Protein AF-A0AAU7U4K8-F1 (afdb_monomer_lite)

Sequence (437 aa):
MILCLIWPAKLTSLPLLHALANLERQFGTDLRAFRTLLYPVTHAFTGPLHSLLIDKTQLSELFRSLWTVKHGTSIVESRTSSHAFVTALSAVNNIRIHHSELTNPSLSELVPTFIFDPLGNKWRTPVTIPLERSLAKLPRLVNRSDLRIKVSSEWTVPHLAPAALMALHFTAQKKVWRAALQSSALTNEGKPDVILFDATERQQKNYSAIRRIPEYLILVRESGLLECGTFIMTDDPRTFFSLRAQLVESGPLLTKVLAAEAAHVLLSPHPKETDWAPVPRSNAHIKVSIVDQEASRLALTFQHLMASAGNEESPEYRVLLQAFLYVLRLSNMPAGYTDLTMASADSTGQGYCHTLNAWPPIKLALLDALASGMLSLLRASIEQAVKRADKLIEDWNDATPMAARLLAEKKISDRRMSAVSCCITLSALHFSRKSFT

Secondary structure (DSSP, 8-state):
-EEEEEES---S-HHHHHHHHHHHHHHTTBSS---EEEEEE-TTTTHHHHH-B--HHHHHHHHHHTEEEETTEEEE--SB--HHHHHHHHHHHHHHHH-TTSPPPBHHHHS-EEEEETTTTEEE-S-SSTTHHHHTT-S-HHHHHHHHHHHHHHHTSTTT-TT-EEEEETT--HHHHHHHHTSGGGSGGG--SEEEEE-SGGGGGGHHHHTTHHHHHHHHHHTT-TTSEEEEE-S-HHHHHHHHHHHHHT---EEEEEE---TT-SS-SSPBPTT------S----------HHHHHHHHHHHHHHHHH--TTSHHHHHHHHHHHHHHHHHT-SS-HHHHHHHHHT--S-SHHHHHH-HHHHHHHHHHHHHTTTTGGGHHHHHHHHHHHHHHHHHTSS--HHHHHHHHHHHHHHHHT-SS-----------------

Structure (mmCIF, N/CA/C/O backbone):
data_AF-A0AAU7U4K8-F1
#
_entry.id   AF-A0AAU7U4K8-F1
#
loop_
_atom_site.group_PDB
_atom_site.id
_atom_site.type_symbol
_atom_site.label_atom_id
_atom_site.label_alt_id
_atom_site.label_comp_id
_atom_site.label_asym_id
_atom_site.label_entity_id
_atom_site.label_seq_id
_atom_site.pdbx_PDB_ins_code
_atom_site.Cartn_x
_atom_site.Cartn_y
_atom_site.Cartn_z
_atom_site.occupancy
_atom_site.B_iso_or_equiv
_atom_site.auth_seq_id
_atom_site.auth_comp_id
_atom_site.auth_asym_id
_atom_site.auth_atom_id
_atom_site.pdbx_PDB_model_num
ATOM 1 N N . MET A 1 1 ? -16.424 -3.597 -15.571 1.00 74.00 1 MET A N 1
ATOM 2 C CA . MET A 1 1 ? -15.462 -3.387 -14.470 1.00 74.00 1 MET A CA 1
ATOM 3 C C . MET A 1 1 ? -15.667 -4.458 -13.418 1.00 74.00 1 MET A C 1
ATOM 5 O O . MET A 1 1 ? -16.778 -4.581 -12.910 1.00 74.00 1 MET A O 1
ATOM 9 N N . ILE A 1 2 ? -14.628 -5.248 -13.145 1.00 79.19 2 ILE A N 1
ATOM 10 C CA . ILE A 1 2 ? -14.616 -6.220 -12.045 1.00 79.19 2 ILE A CA 1
ATOM 11 C C . ILE A 1 2 ? -14.077 -5.492 -10.814 1.00 79.19 2 ILE A C 1
ATOM 13 O O . ILE A 1 2 ? -12.972 -4.951 -10.856 1.00 79.19 2 ILE A O 1
ATOM 17 N N . LEU A 1 3 ? -14.872 -5.462 -9.746 1.00 86.94 3 LEU A N 1
ATOM 18 C CA . LEU A 1 3 ? -14.510 -4.847 -8.475 1.00 86.94 3 LEU A CA 1
ATOM 19 C C . LEU A 1 3 ? -14.302 -5.941 -7.431 1.00 86.94 3 LEU A C 1
ATOM 21 O O . LEU A 1 3 ? -15.198 -6.743 -7.192 1.00 86.94 3 LEU A O 1
ATOM 25 N N . CYS A 1 4 ? -13.146 -5.959 -6.785 1.00 88.19 4 CYS A N 1
ATOM 26 C CA . CYS A 1 4 ? -12.821 -6.909 -5.734 1.00 88.19 4 CYS A CA 1
ATOM 27 C C . CYS A 1 4 ? -12.771 -6.198 -4.377 1.00 88.19 4 CYS A C 1
ATOM 29 O O . CYS A 1 4 ? -11.915 -5.345 -4.145 1.00 88.19 4 CYS A O 1
ATOM 31 N N . LEU A 1 5 ? -13.670 -6.561 -3.466 1.00 87.19 5 LEU A N 1
ATOM 32 C CA . LEU A 1 5 ? -13.603 -6.162 -2.062 1.00 87.19 5 LEU A CA 1
ATOM 33 C C . LEU A 1 5 ? -12.727 -7.166 -1.313 1.00 87.19 5 LEU A C 1
ATOM 35 O O . LEU A 1 5 ? -13.080 -8.337 -1.207 1.00 87.19 5 LEU A O 1
ATOM 39 N N . ILE A 1 6 ? -11.588 -6.715 -0.803 1.00 85.75 6 ILE A N 1
ATOM 40 C CA . ILE A 1 6 ? -10.651 -7.536 -0.041 1.00 85.75 6 ILE A CA 1
ATOM 41 C C . ILE A 1 6 ? -10.846 -7.248 1.448 1.00 85.75 6 ILE A C 1
ATOM 43 O O . ILE A 1 6 ? -10.561 -6.138 1.908 1.00 85.75 6 ILE A O 1
ATOM 47 N N . TRP A 1 7 ? -11.303 -8.248 2.202 1.00 81.25 7 TRP A N 1
ATOM 48 C CA . TRP A 1 7 ? -11.497 -8.147 3.651 1.00 81.25 7 TRP A CA 1
ATOM 49 C C . TRP A 1 7 ? -11.553 -9.546 4.302 1.00 81.25 7 TRP A C 1
ATOM 51 O O . TRP A 1 7 ? -12.047 -10.477 3.666 1.00 81.25 7 TRP A O 1
ATOM 61 N N . PRO A 1 8 ? -11.073 -9.734 5.548 1.00 74.06 8 PRO A N 1
ATOM 62 C CA . PRO A 1 8 ? -10.369 -8.759 6.388 1.00 74.06 8 PRO A CA 1
ATOM 63 C C . PRO A 1 8 ? -8.874 -8.677 6.058 1.00 74.06 8 PRO A C 1
ATOM 65 O O . PRO A 1 8 ? -8.111 -9.570 6.407 1.00 74.06 8 PRO A O 1
ATOM 68 N N . ALA A 1 9 ? -8.419 -7.598 5.414 1.00 74.25 9 ALA A N 1
ATOM 69 C CA . ALA A 1 9 ? -7.022 -7.456 5.006 1.00 74.25 9 ALA A CA 1
ATOM 70 C C . ALA A 1 9 ? -6.359 -6.235 5.638 1.00 74.25 9 ALA A C 1
ATOM 72 O O . ALA A 1 9 ? -6.685 -5.091 5.326 1.00 74.25 9 ALA A O 1
ATOM 73 N N . LYS A 1 10 ? -5.346 -6.496 6.469 1.00 72.00 10 LYS A N 1
ATOM 74 C CA . LYS A 1 10 ? -4.476 -5.471 7.045 1.00 72.00 10 LYS A CA 1
ATOM 75 C C . LYS A 1 10 ? -3.114 -5.511 6.369 1.00 72.00 10 LYS A C 1
ATOM 77 O O . LYS A 1 10 ? -2.203 -6.199 6.823 1.00 72.00 10 LYS A O 1
ATOM 82 N N . LEU A 1 11 ? -2.968 -4.772 5.273 1.00 71.19 11 LEU A N 1
ATOM 83 C CA . LEU A 1 11 ? -1.662 -4.593 4.645 1.00 71.19 11 LEU A CA 1
ATOM 84 C C . LEU A 1 11 ? -0.895 -3.438 5.279 1.00 71.19 11 LEU A C 1
ATOM 86 O O . LEU A 1 11 ? -1.442 -2.390 5.618 1.00 71.19 11 LEU A O 1
ATOM 90 N N . THR A 1 12 ? 0.412 -3.635 5.432 1.00 71.75 12 THR A N 1
ATOM 91 C CA . THR A 1 12 ? 1.295 -2.633 6.029 1.00 71.75 12 THR A CA 1
ATOM 92 C C . THR A 1 12 ? 1.578 -1.462 5.086 1.00 71.75 12 THR A C 1
ATOM 94 O O . THR A 1 12 ? 1.812 -0.358 5.573 1.00 71.75 12 THR A O 1
ATOM 97 N N . SER A 1 13 ? 1.561 -1.672 3.764 1.00 84.75 13 SER A N 1
ATOM 98 C CA . SER A 1 13 ? 1.768 -0.622 2.758 1.00 84.75 13 SER A CA 1
ATOM 99 C C . SER A 1 13 ? 1.383 -1.103 1.352 1.00 84.75 13 SER A C 1
ATOM 101 O O . SER A 1 13 ? 2.003 -2.026 0.823 1.00 84.75 13 SER A O 1
ATOM 103 N N . LEU A 1 14 ? 0.397 -0.458 0.715 1.00 89.12 14 LEU A N 1
ATOM 104 C CA . LEU A 1 14 ? 0.037 -0.738 -0.686 1.00 89.12 14 LEU A CA 1
ATOM 105 C C . LEU A 1 14 ? 1.146 -0.378 -1.690 1.00 89.12 14 LEU A C 1
ATOM 107 O O . LEU A 1 14 ? 1.360 -1.153 -2.620 1.00 89.12 14 LEU A O 1
ATOM 111 N N . PRO A 1 15 ? 1.911 0.716 -1.507 1.00 92.06 15 PRO A N 1
ATOM 112 C CA . PRO A 1 15 ? 3.091 0.981 -2.329 1.00 92.06 15 PRO A CA 1
ATOM 113 C C . PRO A 1 15 ? 4.114 -0.160 -2.308 1.00 92.06 15 PRO A C 1
ATOM 115 O O . PRO A 1 15 ? 4.667 -0.498 -3.351 1.00 92.06 15 PRO A O 1
ATOM 118 N N . LEU A 1 16 ? 4.332 -0.796 -1.148 1.00 90.50 16 LEU A N 1
ATOM 119 C CA . LEU A 1 16 ? 5.221 -1.960 -1.065 1.00 90.50 16 LEU A CA 1
ATOM 120 C C . LEU A 1 16 ? 4.652 -3.165 -1.814 1.00 90.50 16 LEU A C 1
ATOM 122 O O . LEU A 1 16 ? 5.396 -3.818 -2.537 1.00 90.50 16 LEU A O 1
ATOM 126 N N . LEU A 1 17 ? 3.349 -3.437 -1.679 1.00 89.81 17 LEU A N 1
ATOM 127 C CA . LEU A 1 17 ? 2.695 -4.512 -2.429 1.00 89.81 17 LEU A CA 1
ATOM 128 C C . LEU A 1 17 ? 2.870 -4.315 -3.940 1.00 89.81 17 LEU A C 1
ATOM 130 O O . LEU A 1 17 ? 3.270 -5.245 -4.633 1.00 89.81 17 LEU A O 1
ATOM 134 N N . HIS A 1 18 ? 2.619 -3.097 -4.431 1.00 93.44 18 HIS A N 1
ATOM 135 C CA . HIS A 1 18 ? 2.837 -2.733 -5.832 1.00 93.44 18 HIS A CA 1
ATOM 136 C C . HIS A 1 18 ? 4.276 -3.014 -6.266 1.00 93.44 18 HIS A C 1
ATOM 138 O O . HIS A 1 18 ? 4.493 -3.662 -7.286 1.00 93.44 18 HIS A O 1
ATOM 144 N N . ALA A 1 19 ? 5.257 -2.553 -5.489 1.00 93.50 19 ALA A N 1
ATOM 145 C CA . ALA A 1 19 ? 6.666 -2.735 -5.815 1.00 93.50 19 ALA A CA 1
ATOM 146 C C . ALA A 1 19 ? 7.064 -4.218 -5.877 1.00 93.50 19 ALA A C 1
ATOM 148 O O . ALA A 1 19 ? 7.711 -4.636 -6.832 1.00 93.50 19 ALA A O 1
ATOM 149 N N . LEU A 1 20 ? 6.648 -5.017 -4.892 1.00 91.06 20 LEU A N 1
ATOM 150 C CA . LEU A 1 20 ? 6.972 -6.444 -4.824 1.00 91.06 20 LEU A CA 1
ATOM 151 C C . LEU A 1 20 ? 6.330 -7.236 -5.966 1.00 91.06 20 LEU A C 1
ATOM 153 O O . LEU A 1 20 ? 7.011 -8.019 -6.621 1.00 91.06 20 LEU A O 1
ATOM 157 N N . ALA A 1 21 ? 5.052 -6.985 -6.251 1.00 91.94 21 ALA A N 1
ATOM 158 C CA . ALA A 1 21 ? 4.348 -7.648 -7.343 1.00 91.94 21 ALA A CA 1
ATOM 159 C C . ALA A 1 21 ? 4.933 -7.283 -8.721 1.00 91.94 21 ALA A C 1
ATOM 161 O O . ALA A 1 21 ? 4.987 -8.122 -9.618 1.00 91.94 21 ALA A O 1
ATOM 162 N N . ASN A 1 22 ? 5.413 -6.047 -8.899 1.00 94.88 22 ASN A N 1
ATOM 163 C CA . ASN A 1 22 ? 6.109 -5.658 -10.126 1.00 94.88 22 ASN A CA 1
ATOM 164 C C . ASN A 1 22 ? 7.498 -6.289 -10.235 1.00 94.88 22 ASN A C 1
ATOM 166 O O . ASN A 1 22 ? 7.847 -6.765 -11.312 1.00 94.88 22 ASN A O 1
ATOM 170 N N . LEU A 1 23 ? 8.260 -6.353 -9.138 1.00 91.94 23 LEU A N 1
ATOM 171 C CA . LEU A 1 23 ? 9.542 -7.056 -9.132 1.00 91.94 23 LEU A CA 1
ATOM 172 C C . LEU A 1 23 ? 9.364 -8.521 -9.526 1.00 91.94 23 LEU A C 1
ATOM 174 O O . LEU A 1 23 ? 10.075 -8.991 -10.405 1.00 91.94 23 LEU A O 1
ATOM 178 N N . GLU A 1 24 ? 8.392 -9.227 -8.949 1.00 92.25 24 GLU A N 1
ATOM 179 C CA . GLU A 1 24 ? 8.108 -10.625 -9.296 1.00 92.25 24 GLU A CA 1
ATOM 180 C C . GLU A 1 24 ? 7.887 -10.810 -10.808 1.00 92.25 24 GLU A C 1
ATOM 182 O O . GLU A 1 24 ? 8.488 -11.688 -11.430 1.00 92.25 24 GLU A O 1
ATOM 187 N N . ARG A 1 25 ? 7.101 -9.928 -11.438 1.00 93.62 25 ARG A N 1
ATOM 188 C CA . ARG A 1 25 ? 6.887 -9.946 -12.896 1.00 93.62 25 ARG A CA 1
ATOM 189 C C . ARG A 1 25 ? 8.148 -9.629 -13.690 1.00 93.62 25 ARG A C 1
ATOM 191 O O . ARG A 1 25 ? 8.416 -10.296 -14.689 1.00 93.62 25 ARG A O 1
ATOM 198 N N . GLN A 1 26 ? 8.940 -8.664 -13.234 1.00 93.75 26 GLN A N 1
ATOM 199 C CA . GLN A 1 26 ? 10.207 -8.295 -13.864 1.00 93.75 26 GLN A CA 1
ATOM 200 C C . GLN A 1 26 ? 11.221 -9.441 -13.801 1.00 93.75 26 GLN A C 1
ATOM 202 O O . GLN A 1 26 ? 11.869 -9.725 -14.807 1.00 93.75 26 GLN A O 1
ATOM 207 N N . PHE A 1 27 ? 11.296 -10.165 -12.679 1.00 91.25 27 PHE A N 1
ATOM 208 C CA . PHE A 1 27 ? 12.063 -11.411 -12.570 1.00 91.25 27 PHE A CA 1
ATOM 209 C C . PHE A 1 27 ? 11.507 -12.518 -13.480 1.00 91.25 27 PHE A C 1
ATOM 211 O O . PHE A 1 27 ? 12.267 -13.329 -14.000 1.00 91.25 27 PHE A O 1
ATOM 218 N N . GLY A 1 28 ? 10.203 -12.496 -13.762 1.00 91.00 28 GLY A N 1
ATOM 219 C CA . GLY A 1 28 ? 9.547 -13.287 -14.806 1.00 91.00 28 GLY A CA 1
ATOM 220 C C . GLY A 1 28 ? 9.736 -12.770 -16.243 1.00 91.00 28 GLY A C 1
ATOM 221 O O . GLY A 1 28 ? 9.015 -13.219 -17.137 1.00 91.00 28 GLY A O 1
ATOM 222 N N . THR A 1 29 ? 10.682 -11.852 -16.490 1.00 90.50 29 THR A N 1
ATOM 223 C CA . THR A 1 29 ? 11.021 -11.221 -17.789 1.00 90.50 29 THR A CA 1
ATOM 224 C C . THR A 1 29 ? 9.953 -10.292 -18.389 1.00 90.50 29 THR A C 1
ATOM 226 O O . THR A 1 29 ? 10.045 -9.900 -19.554 1.00 90.50 29 THR A O 1
ATOM 229 N N . ASP A 1 30 ? 8.946 -9.899 -17.609 1.00 94.50 30 ASP A N 1
ATOM 230 C CA . ASP A 1 30 ? 7.994 -8.837 -17.957 1.00 94.50 30 ASP A CA 1
ATOM 231 C C . ASP A 1 30 ? 8.521 -7.485 -17.442 1.00 94.50 30 ASP A C 1
ATOM 233 O O . ASP A 1 30 ? 8.248 -7.068 -16.317 1.00 94.50 30 ASP A O 1
ATOM 237 N N . LEU A 1 31 ? 9.354 -6.829 -18.258 1.00 94.06 31 LEU A N 1
ATOM 238 C CA . LEU A 1 31 ? 10.052 -5.588 -17.903 1.00 94.06 31 LEU A CA 1
ATOM 239 C C . LEU A 1 31 ? 9.143 -4.352 -17.791 1.00 94.06 31 LEU A C 1
ATOM 241 O O . LEU A 1 31 ? 9.507 -3.408 -17.088 1.00 94.06 31 LEU A O 1
ATOM 245 N N . ARG A 1 32 ? 7.985 -4.324 -18.471 1.00 91.88 32 ARG A N 1
ATOM 246 C CA . ARG A 1 32 ? 6.988 -3.250 -18.308 1.00 91.88 32 ARG A CA 1
ATOM 247 C C . ARG A 1 32 ? 6.141 -3.462 -17.057 1.00 91.88 32 ARG A C 1
ATOM 249 O O . ARG A 1 32 ? 5.762 -2.465 -16.437 1.00 91.88 32 ARG A O 1
ATOM 256 N N . ALA A 1 33 ? 5.915 -4.720 -16.679 1.00 93.88 33 ALA A N 1
ATOM 257 C CA . ALA A 1 33 ? 5.100 -5.123 -15.543 1.00 93.88 33 ALA A CA 1
ATOM 258 C C . ALA A 1 33 ? 3.725 -4.423 -15.570 1.00 93.88 33 ALA A C 1
ATOM 260 O O . ALA A 1 33 ? 3.144 -4.315 -16.648 1.00 93.88 33 ALA A O 1
ATOM 261 N N . PHE A 1 34 ? 3.174 -3.979 -14.435 1.00 93.19 34 PHE A N 1
ATOM 262 C CA . PHE A 1 34 ? 1.852 -3.342 -14.402 1.00 93.19 34 PHE A CA 1
ATOM 263 C C . PHE A 1 34 ? 1.832 -1.981 -13.702 1.00 93.19 34 PHE A C 1
ATOM 265 O O . PHE A 1 34 ? 2.547 -1.708 -12.735 1.00 93.19 34 PHE A O 1
ATOM 272 N N . ARG A 1 35 ? 0.953 -1.109 -14.184 1.00 95.75 35 ARG A N 1
ATOM 273 C CA . ARG A 1 35 ? 0.741 0.254 -13.699 1.00 95.75 35 ARG A CA 1
ATOM 274 C C . ARG A 1 35 ? -0.425 0.281 -12.716 1.00 95.75 35 ARG A C 1
ATOM 276 O O . ARG A 1 35 ? -1.475 -0.311 -12.965 1.00 95.75 35 ARG A O 1
ATOM 283 N N . THR A 1 36 ? -0.266 1.018 -11.623 1.00 96.75 36 THR A N 1
ATOM 284 C CA . THR A 1 36 ? -1.272 1.093 -10.556 1.00 96.75 36 THR A CA 1
ATOM 285 C C . THR A 1 36 ? -1.707 2.524 -10.309 1.00 96.75 36 THR A C 1
ATOM 287 O O . THR A 1 36 ? -0.867 3.411 -10.176 1.00 96.75 36 THR A O 1
ATOM 290 N N . LEU A 1 37 ? -3.015 2.739 -10.175 1.00 97.12 37 LEU A N 1
ATOM 291 C CA . LEU A 1 37 ? -3.609 3.979 -9.687 1.00 97.12 37 LEU A CA 1
ATOM 292 C C . LEU A 1 37 ? -4.111 3.798 -8.252 1.00 97.12 37 LEU A C 1
ATOM 294 O O . LEU A 1 37 ? -4.982 2.975 -7.992 1.00 97.12 37 LEU A O 1
ATOM 298 N N . LEU A 1 38 ? -3.575 4.583 -7.323 1.00 95.69 38 LEU A N 1
ATOM 299 C CA . LEU A 1 38 ? -3.813 4.470 -5.890 1.00 95.69 38 LEU A CA 1
ATOM 300 C C . LEU A 1 38 ? -4.574 5.693 -5.354 1.00 95.69 38 LEU A C 1
ATOM 302 O O . LEU A 1 38 ? -4.146 6.838 -5.531 1.00 95.69 38 LEU A O 1
ATOM 306 N N . TYR A 1 39 ? -5.685 5.456 -4.658 1.00 94.12 39 TYR A N 1
ATOM 307 C CA . TYR A 1 39 ? -6.466 6.487 -3.967 1.00 94.12 39 TYR A CA 1
ATOM 308 C C . TYR A 1 39 ? -7.164 5.893 -2.736 1.00 94.12 39 TYR A C 1
ATOM 310 O O . TYR A 1 39 ? -7.703 4.806 -2.841 1.00 94.12 39 TYR A O 1
ATOM 318 N N . PRO A 1 40 ? -7.281 6.584 -1.597 1.00 92.44 40 PRO A N 1
ATOM 319 C CA . PRO A 1 40 ? -6.651 7.852 -1.258 1.00 92.44 40 PRO A CA 1
ATOM 320 C C . PRO A 1 40 ? -5.220 7.670 -0.736 1.00 92.44 40 PRO A C 1
ATOM 322 O O . PRO A 1 40 ? -4.906 6.670 -0.096 1.00 92.44 40 PRO A O 1
ATOM 325 N N . VAL A 1 41 ? -4.357 8.669 -0.950 1.00 91.06 41 VAL A N 1
ATOM 326 C CA . VAL A 1 41 ? -3.007 8.703 -0.354 1.00 91.06 41 VAL A CA 1
ATOM 327 C C . VAL A 1 41 ? -2.654 10.049 0.271 1.00 91.06 41 VAL A C 1
ATOM 329 O O . VAL A 1 41 ? -3.296 11.062 0.001 1.00 91.06 41 VAL A O 1
ATOM 332 N N . THR A 1 42 ? -1.583 10.083 1.063 1.00 89.44 42 THR A N 1
ATOM 333 C CA . THR A 1 42 ? -0.883 11.319 1.448 1.00 89.44 42 THR A CA 1
ATOM 334 C C . THR A 1 42 ? 0.322 11.558 0.532 1.00 89.44 42 THR A C 1
ATOM 336 O O . THR A 1 42 ? 0.761 10.657 -0.182 1.00 89.44 42 THR A O 1
ATOM 339 N N . HIS A 1 43 ? 0.919 12.752 0.574 1.00 85.56 43 HIS A N 1
ATOM 340 C CA . HIS A 1 43 ? 2.159 13.030 -0.169 1.00 85.56 43 HIS A CA 1
ATOM 341 C C . HIS A 1 43 ? 3.350 12.150 0.256 1.00 85.56 43 HIS A C 1
ATOM 343 O O . HIS A 1 43 ? 4.281 11.973 -0.521 1.00 85.56 43 HIS A O 1
ATOM 349 N N . ALA A 1 44 ? 3.303 11.556 1.451 1.00 86.50 44 ALA A N 1
ATOM 350 C CA . ALA A 1 44 ? 4.353 10.690 1.986 1.00 86.50 44 ALA A CA 1
ATOM 351 C C . ALA A 1 44 ? 4.178 9.199 1.622 1.00 86.50 44 ALA A C 1
ATOM 353 O O . ALA A 1 44 ? 4.838 8.344 2.212 1.00 86.50 44 ALA A O 1
ATOM 354 N N . PHE A 1 45 ? 3.297 8.855 0.674 1.00 88.50 45 PHE A N 1
ATOM 355 C CA . PHE A 1 45 ? 3.000 7.456 0.329 1.00 88.50 45 PHE A CA 1
ATOM 356 C C . PHE A 1 45 ? 4.214 6.672 -0.196 1.00 88.50 45 PHE A C 1
ATOM 358 O O . PHE A 1 45 ? 4.246 5.452 -0.081 1.00 88.50 45 PHE A O 1
ATOM 365 N N . THR A 1 46 ? 5.236 7.346 -0.726 1.00 89.75 46 THR A N 1
ATOM 366 C CA . THR A 1 46 ? 6.481 6.702 -1.169 1.00 89.75 46 THR A CA 1
ATOM 367 C C . THR A 1 46 ? 7.412 6.331 -0.015 1.00 89.75 46 THR A C 1
ATOM 369 O O . THR A 1 46 ? 8.313 5.521 -0.211 1.00 89.75 46 THR A O 1
ATOM 372 N N . GLY A 1 47 ? 7.191 6.859 1.196 1.00 89.69 47 GLY A N 1
ATOM 373 C CA . GLY A 1 47 ? 8.041 6.643 2.374 1.00 89.69 47 GLY A CA 1
ATOM 374 C C . GLY A 1 47 ? 8.433 5.176 2.612 1.00 89.69 47 GLY A C 1
ATOM 375 O O . GLY A 1 47 ? 9.626 4.886 2.715 1.00 89.69 47 GLY A O 1
ATOM 376 N N . PRO A 1 48 ? 7.480 4.222 2.613 1.00 89.75 48 PRO A N 1
ATOM 377 C CA . PRO A 1 48 ? 7.785 2.801 2.773 1.00 89.75 48 PRO A CA 1
ATOM 378 C C . PRO A 1 48 ? 8.766 2.240 1.730 1.00 89.75 48 PRO A C 1
ATOM 380 O O . PRO A 1 48 ? 9.586 1.391 2.073 1.00 89.75 48 PRO A O 1
ATOM 383 N N . LEU A 1 49 ? 8.748 2.735 0.486 1.00 90.38 49 LEU A N 1
ATOM 384 C CA . LEU A 1 49 ? 9.635 2.271 -0.591 1.00 90.38 49 LEU A CA 1
ATOM 385 C C . LEU A 1 49 ? 11.112 2.606 -0.332 1.00 90.38 49 LEU A C 1
ATOM 387 O O . LEU A 1 49 ? 11.997 1.927 -0.847 1.00 90.38 49 LEU A O 1
ATOM 391 N N . HIS A 1 50 ? 11.398 3.641 0.459 1.00 88.69 50 HIS A N 1
ATOM 392 C CA . HIS A 1 50 ? 12.773 4.018 0.799 1.00 88.69 50 HIS A CA 1
ATOM 393 C C . HIS A 1 50 ? 13.407 3.077 1.834 1.00 88.69 50 HIS A C 1
ATOM 395 O O . HIS A 1 50 ? 14.631 2.972 1.891 1.00 88.69 50 HIS A O 1
ATOM 401 N N . SER A 1 51 ? 12.585 2.402 2.645 1.00 84.75 51 SER A N 1
ATOM 402 C CA . SER A 1 51 ? 13.048 1.574 3.767 1.00 84.75 51 SER A CA 1
ATOM 403 C C . SER A 1 51 ? 13.580 0.199 3.355 1.00 84.75 51 SER A C 1
ATOM 405 O O . SER A 1 51 ? 14.368 -0.395 4.086 1.00 84.75 51 SER A O 1
ATOM 407 N N . LEU A 1 52 ? 13.181 -0.299 2.182 1.00 88.69 52 LEU A N 1
ATOM 408 C CA . LEU A 1 52 ? 13.570 -1.617 1.689 1.00 88.69 52 LEU A CA 1
ATOM 409 C C . LEU A 1 52 ? 14.650 -1.501 0.617 1.00 88.69 52 LEU A C 1
ATOM 411 O O . LEU A 1 52 ? 14.492 -0.785 -0.375 1.00 88.69 52 LEU A O 1
ATOM 415 N N . LEU A 1 53 ? 15.738 -2.238 0.833 1.00 90.88 53 LEU A N 1
ATOM 416 C CA . LEU A 1 53 ? 16.860 -2.365 -0.089 1.00 90.88 53 LEU A CA 1
ATOM 417 C C . LEU A 1 53 ? 16.750 -3.675 -0.869 1.00 90.88 53 LEU A C 1
ATOM 419 O O . LEU A 1 53 ? 16.356 -4.696 -0.311 1.00 90.88 53 LEU A O 1
ATOM 423 N N . ILE A 1 54 ? 17.133 -3.644 -2.140 1.00 89.50 54 ILE A N 1
ATOM 424 C CA . ILE A 1 54 ? 17.073 -4.791 -3.048 1.00 89.50 54 ILE A CA 1
ATOM 425 C C . ILE A 1 54 ? 18.487 -5.271 -3.320 1.00 89.50 54 ILE A C 1
ATOM 427 O O . ILE A 1 54 ? 19.370 -4.469 -3.624 1.00 89.50 54 ILE A O 1
ATOM 431 N N . ASP A 1 55 ? 18.706 -6.577 -3.243 1.00 91.62 55 ASP A N 1
ATOM 432 C CA . ASP A 1 55 ? 20.019 -7.145 -3.504 1.00 91.62 55 ASP A CA 1
ATOM 433 C C . ASP A 1 55 ? 20.469 -6.888 -4.953 1.00 91.62 55 ASP A C 1
ATOM 435 O O . ASP A 1 55 ? 19.874 -7.366 -5.924 1.00 91.62 55 ASP A O 1
ATOM 439 N N . LYS A 1 56 ? 21.574 -6.147 -5.101 1.00 90.38 56 LYS A N 1
ATOM 440 C CA . LYS A 1 56 ? 22.200 -5.888 -6.402 1.00 90.38 56 LYS A CA 1
ATOM 441 C C . LYS A 1 56 ? 22.676 -7.168 -7.087 1.00 90.38 56 LYS A C 1
ATOM 443 O O . LYS A 1 56 ? 22.805 -7.177 -8.312 1.00 90.38 56 LYS A O 1
ATOM 448 N N . THR A 1 57 ? 22.938 -8.236 -6.331 1.00 92.25 57 THR A N 1
ATOM 449 C CA . THR A 1 57 ? 23.332 -9.546 -6.865 1.00 92.25 57 THR A CA 1
ATOM 450 C C . THR A 1 57 ? 22.212 -10.115 -7.723 1.00 92.25 57 THR A C 1
ATOM 452 O O . THR A 1 57 ? 22.439 -10.328 -8.915 1.00 92.25 57 THR A O 1
ATOM 455 N N . GLN A 1 58 ? 21.004 -10.209 -7.164 1.00 93.50 58 GLN A N 1
ATOM 456 C CA . GLN A 1 58 ? 19.803 -10.688 -7.853 1.00 93.50 58 GLN A CA 1
ATOM 457 C C . GLN A 1 58 ? 19.429 -9.805 -9.050 1.00 93.50 58 GLN A C 1
ATOM 459 O O . GLN A 1 58 ? 19.143 -10.312 -10.130 1.00 93.50 58 GLN A O 1
ATOM 464 N N . LEU A 1 59 ? 19.501 -8.476 -8.908 1.00 92.81 59 LEU A N 1
ATOM 465 C CA . LEU A 1 59 ? 19.232 -7.555 -10.025 1.00 92.81 59 LEU A CA 1
ATOM 466 C C . LEU A 1 59 ? 20.238 -7.713 -11.173 1.00 92.81 59 LEU A C 1
ATOM 468 O O . LEU A 1 59 ? 19.880 -7.611 -12.343 1.00 92.81 59 LEU A O 1
ATOM 472 N N . SER A 1 60 ? 21.504 -7.981 -10.851 1.00 92.75 60 SER A N 1
ATOM 473 C CA . SER A 1 60 ? 22.532 -8.226 -11.867 1.00 92.75 60 SER A CA 1
ATOM 474 C C . SER A 1 60 ? 22.390 -9.607 -12.510 1.00 92.75 60 SER A C 1
ATOM 476 O O . SER A 1 60 ? 22.736 -9.771 -13.675 1.00 92.75 60 SER A O 1
ATOM 478 N N . GLU A 1 61 ? 21.899 -10.603 -11.773 1.00 94.25 61 GLU A N 1
ATOM 479 C CA . GLU A 1 61 ? 21.557 -11.919 -12.324 1.00 94.25 61 GLU A CA 1
ATOM 480 C C . GLU A 1 61 ? 20.383 -11.817 -13.290 1.00 94.25 61 GLU A C 1
ATOM 482 O O . GLU A 1 61 ? 20.495 -12.316 -14.407 1.00 94.25 61 GLU A O 1
ATOM 487 N N . LEU A 1 62 ? 19.334 -11.074 -12.920 1.00 93.69 62 LEU A N 1
ATOM 488 C CA . LEU A 1 62 ? 18.245 -10.729 -13.831 1.00 93.69 62 LEU A CA 1
ATOM 489 C C . LEU A 1 62 ? 18.777 -10.005 -15.070 1.00 93.69 62 LEU A C 1
ATOM 491 O O . LEU A 1 62 ? 18.463 -10.390 -16.185 1.00 93.69 62 LEU A O 1
ATOM 495 N N . PHE A 1 63 ? 19.631 -8.990 -14.906 1.00 94.38 63 PHE A N 1
ATOM 496 C CA . PHE A 1 63 ? 20.219 -8.298 -16.054 1.00 94.38 63 PHE A CA 1
ATOM 497 C C . PHE A 1 63 ? 20.910 -9.262 -17.022 1.00 94.38 63 PHE A C 1
ATOM 499 O O . PHE A 1 63 ? 20.743 -9.133 -18.229 1.00 94.38 63 PHE A O 1
ATOM 506 N N . ARG A 1 64 ? 21.693 -10.213 -16.502 1.00 92.06 64 ARG A N 1
ATOM 507 C CA . ARG A 1 64 ? 22.451 -11.178 -17.310 1.00 92.06 64 ARG A CA 1
ATOM 508 C C . ARG A 1 64 ? 21.550 -12.217 -17.967 1.00 92.06 64 ARG A C 1
ATOM 510 O O . ARG A 1 64 ? 21.818 -12.574 -19.108 1.00 92.06 64 ARG A O 1
ATOM 517 N N . SER A 1 65 ? 20.501 -12.673 -17.281 1.00 93.00 65 SER A N 1
ATOM 518 C CA . SER A 1 65 ? 19.578 -13.681 -17.816 1.00 93.00 65 SER A CA 1
ATOM 519 C C . SER A 1 65 ? 18.751 -13.177 -18.999 1.00 93.00 65 SER A C 1
ATOM 521 O O . SER A 1 65 ? 18.268 -13.987 -19.783 1.00 93.00 65 SER A O 1
ATOM 523 N N . LEU A 1 66 ? 18.626 -11.856 -19.162 1.00 92.69 66 LEU A N 1
ATOM 524 C CA . LEU A 1 66 ? 17.919 -11.247 -20.287 1.00 92.69 66 LEU A CA 1
ATOM 525 C C . LEU A 1 66 ? 18.672 -11.339 -21.621 1.00 92.69 66 LEU A C 1
ATOM 527 O O . LEU A 1 66 ? 18.060 -11.102 -22.657 1.00 92.69 66 LEU A O 1
ATOM 531 N N . TRP A 1 67 ? 19.976 -11.628 -21.638 1.00 92.38 67 TRP A N 1
ATOM 532 C CA . TRP A 1 67 ? 20.766 -11.603 -22.874 1.00 92.38 67 TRP A CA 1
ATOM 533 C C . TRP A 1 67 ? 20.911 -12.996 -23.480 1.00 92.38 67 TRP A C 1
ATOM 535 O O . TRP A 1 67 ? 21.460 -13.900 -22.849 1.00 92.38 67 TRP A O 1
ATOM 545 N N . THR A 1 68 ? 20.493 -13.152 -24.737 1.00 90.56 68 THR A N 1
ATOM 546 C CA . THR A 1 68 ? 20.711 -14.373 -25.522 1.00 90.56 68 THR A CA 1
ATOM 547 C C . THR A 1 68 ? 21.375 -14.056 -26.860 1.00 90.56 68 THR A C 1
ATOM 549 O O . THR A 1 68 ? 21.209 -12.974 -27.425 1.00 90.56 68 THR A O 1
ATOM 552 N N . VAL A 1 69 ? 22.184 -14.992 -27.368 1.00 88.56 69 VAL A N 1
ATOM 553 C CA . VAL A 1 69 ? 22.847 -14.851 -28.671 1.00 88.56 69 VAL A CA 1
ATOM 554 C C . VAL A 1 69 ? 21.996 -15.546 -29.727 1.00 88.56 69 VAL A C 1
ATOM 556 O O . VAL A 1 69 ? 21.909 -16.773 -29.742 1.00 88.56 69 VAL A O 1
ATOM 559 N N . LYS A 1 70 ? 21.384 -14.772 -30.629 1.00 83.94 70 LYS A N 1
ATOM 560 C CA . LYS A 1 70 ? 20.659 -15.294 -31.799 1.00 83.94 70 LYS A CA 1
ATOM 561 C C . LYS A 1 70 ? 21.346 -14.799 -33.068 1.00 83.94 70 LYS A C 1
ATOM 563 O O . LYS A 1 70 ? 21.625 -13.610 -33.211 1.00 83.94 70 LYS A O 1
ATOM 568 N N . HIS A 1 71 ? 21.671 -15.725 -33.971 1.00 85.00 71 HIS A N 1
ATOM 569 C CA . HIS A 1 71 ? 22.363 -15.436 -35.238 1.00 85.00 71 HIS A CA 1
ATOM 570 C C . HIS A 1 71 ? 23.657 -14.606 -35.081 1.00 85.00 71 HIS A C 1
ATOM 572 O O . HIS A 1 71 ? 23.940 -13.726 -35.886 1.00 85.00 71 HIS A O 1
ATOM 578 N N . GLY A 1 72 ? 24.433 -14.852 -34.018 1.00 84.44 72 GLY A N 1
ATOM 579 C CA . GLY A 1 72 ? 25.682 -14.126 -33.741 1.00 84.44 72 GLY A CA 1
ATOM 580 C C . GLY A 1 72 ? 25.502 -12.713 -33.169 1.00 84.44 72 GLY A C 1
ATOM 581 O O . GLY A 1 72 ? 26.493 -12.050 -32.876 1.00 84.44 72 GLY A O 1
ATOM 582 N N . THR A 1 73 ? 24.261 -12.263 -32.957 1.00 86.31 73 THR A N 1
ATOM 583 C CA . THR A 1 73 ? 23.942 -10.978 -32.318 1.00 86.31 73 THR A CA 1
ATOM 584 C C . THR A 1 73 ? 23.401 -11.188 -30.907 1.00 86.31 73 THR A C 1
ATOM 586 O O . THR A 1 73 ? 22.616 -12.106 -30.666 1.00 86.31 73 THR A O 1
ATOM 589 N N . SER A 1 74 ? 23.837 -10.348 -29.964 1.00 87.06 74 SER A N 1
ATOM 590 C CA . SER A 1 74 ? 23.305 -10.342 -28.598 1.00 87.06 74 SER A CA 1
ATOM 591 C C . SER A 1 74 ? 22.017 -9.528 -28.564 1.00 87.06 74 SER A C 1
ATOM 593 O O . SER A 1 74 ? 22.030 -8.340 -28.895 1.00 87.06 74 SER A O 1
ATOM 595 N N . ILE A 1 75 ? 20.913 -10.162 -28.178 1.00 88.81 75 ILE A N 1
ATOM 596 C CA . ILE A 1 75 ? 19.598 -9.529 -28.084 1.00 88.81 75 ILE A CA 1
ATOM 597 C C . ILE A 1 75 ? 19.014 -9.703 -26.681 1.00 88.81 75 ILE A C 1
ATOM 599 O O . ILE A 1 75 ? 19.329 -10.660 -25.974 1.00 88.81 75 ILE A O 1
ATOM 603 N N . VAL A 1 76 ? 18.152 -8.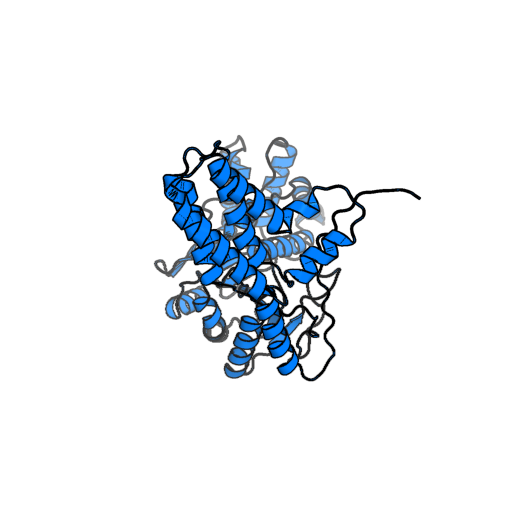764 -26.289 1.00 89.81 76 VAL A N 1
ATOM 604 C CA . VAL A 1 76 ? 17.391 -8.846 -25.037 1.00 89.81 76 VAL A CA 1
ATOM 605 C C . VAL A 1 76 ? 16.150 -9.705 -25.269 1.00 89.81 76 VAL A C 1
ATOM 607 O O . VAL A 1 76 ? 15.275 -9.337 -26.052 1.00 89.81 76 VAL A O 1
ATOM 610 N N . GLU A 1 77 ? 16.054 -10.826 -24.568 1.00 91.06 77 GLU A N 1
ATOM 611 C CA . GLU A 1 77 ? 14.908 -11.727 -24.581 1.00 91.06 77 GLU A CA 1
ATOM 612 C C . GLU A 1 77 ? 14.026 -11.464 -23.357 1.00 91.06 77 GLU A C 1
ATOM 614 O O . GLU A 1 77 ? 14.399 -11.711 -22.212 1.00 91.06 77 GLU A O 1
ATOM 619 N N . SER A 1 78 ? 12.846 -10.899 -23.605 1.00 91.94 78 SER A N 1
ATOM 620 C CA . SER A 1 78 ? 11.877 -10.533 -22.572 1.00 91.94 78 SER A CA 1
ATOM 621 C C . SER A 1 78 ? 10.458 -10.597 -23.128 1.00 91.94 78 SER A C 1
ATOM 623 O O . SER A 1 78 ? 10.253 -10.451 -24.333 1.00 91.94 78 SER A O 1
ATOM 625 N N . ARG A 1 79 ? 9.464 -10.806 -22.257 1.00 91.62 79 ARG A N 1
ATOM 626 C CA . ARG A 1 79 ? 8.041 -10.809 -22.651 1.00 91.62 79 ARG A CA 1
ATOM 627 C C . ARG A 1 79 ? 7.561 -9.424 -23.073 1.00 91.62 79 ARG A C 1
ATOM 629 O O . ARG A 1 79 ? 6.689 -9.300 -23.925 1.00 91.62 79 ARG A O 1
ATOM 636 N N . THR A 1 80 ? 8.136 -8.392 -22.465 1.00 92.81 80 THR A N 1
ATOM 637 C CA . THR A 1 80 ? 7.867 -6.981 -22.760 1.00 92.81 80 THR A CA 1
ATOM 638 C C . THR A 1 80 ? 9.169 -6.196 -22.687 1.00 92.81 80 THR A C 1
ATOM 640 O O . THR A 1 80 ? 10.009 -6.505 -21.842 1.00 92.81 80 THR A O 1
ATOM 643 N N . SER A 1 81 ? 9.293 -5.119 -23.455 1.00 91.00 81 SER A N 1
ATOM 644 C CA . SER A 1 81 ? 10.492 -4.280 -23.482 1.00 91.00 81 SER A CA 1
ATOM 645 C C . SER A 1 81 ? 10.343 -2.986 -22.675 1.00 91.00 81 SER A C 1
ATOM 647 O O . SER A 1 81 ? 9.358 -2.265 -22.831 1.00 91.00 81 SER A O 1
ATOM 649 N N . SER A 1 82 ? 11.373 -2.633 -21.904 1.00 93.56 82 SER A N 1
ATOM 650 C CA . SER A 1 82 ? 11.584 -1.275 -21.382 1.00 93.56 82 SER A CA 1
ATOM 651 C C . SER A 1 82 ? 13.063 -0.925 -21.493 1.00 93.56 82 SER A C 1
ATOM 653 O O . SER A 1 82 ? 13.913 -1.575 -20.878 1.00 93.56 82 SER A O 1
ATOM 655 N N . HIS A 1 83 ? 13.385 0.104 -22.276 1.00 92.62 83 HIS A N 1
ATOM 656 C CA . HIS A 1 83 ? 14.769 0.525 -22.462 1.00 92.62 83 HIS A CA 1
ATOM 657 C C . HIS A 1 83 ? 15.324 1.154 -21.182 1.00 92.62 83 HIS A C 1
ATOM 659 O O . HIS A 1 83 ? 16.462 0.879 -20.784 1.00 92.62 83 HIS A O 1
ATOM 665 N N . ALA A 1 84 ? 14.503 1.950 -20.495 1.00 92.06 84 ALA A N 1
ATOM 666 C CA . ALA A 1 84 ? 14.885 2.575 -19.236 1.00 92.06 84 ALA A CA 1
ATOM 667 C C . ALA A 1 84 ? 15.157 1.538 -18.138 1.00 92.06 84 ALA A C 1
ATOM 669 O O . ALA A 1 84 ? 16.147 1.666 -17.416 1.00 92.06 84 ALA A O 1
ATOM 670 N N . PHE A 1 85 ? 14.338 0.483 -18.038 1.00 92.94 85 PHE A N 1
ATOM 671 C CA . PHE A 1 85 ? 14.539 -0.565 -17.037 1.00 92.94 85 PHE A CA 1
ATOM 672 C C . PHE A 1 85 ? 15.787 -1.410 -17.329 1.00 92.94 85 PHE A C 1
ATOM 674 O O . PHE A 1 85 ? 16.597 -1.629 -16.430 1.00 92.94 85 PHE A O 1
ATOM 681 N N . VAL A 1 86 ? 16.024 -1.800 -18.589 1.00 94.19 86 VAL A N 1
ATOM 682 C CA . VAL A 1 86 ? 17.272 -2.490 -18.983 1.00 94.19 86 VAL A CA 1
ATOM 683 C C . VAL A 1 86 ? 18.498 -1.624 -18.684 1.00 94.19 86 VAL A C 1
ATOM 685 O O . VAL A 1 86 ? 19.501 -2.120 -18.171 1.00 94.19 86 VAL A O 1
ATOM 688 N N . THR A 1 87 ? 18.416 -0.317 -18.945 1.00 91.94 87 THR A N 1
ATOM 689 C CA . THR A 1 87 ? 19.490 0.630 -18.617 1.00 91.94 87 THR A CA 1
ATOM 690 C C . THR A 1 87 ? 19.722 0.715 -17.107 1.00 91.94 87 THR A C 1
ATOM 692 O O . THR A 1 87 ? 20.871 0.700 -16.663 1.00 91.94 87 THR A O 1
ATOM 695 N N . ALA A 1 88 ? 18.655 0.762 -16.306 1.00 91.50 88 ALA A N 1
ATOM 696 C CA . ALA A 1 88 ? 18.748 0.760 -14.849 1.00 91.50 88 ALA A CA 1
ATOM 697 C C . ALA A 1 88 ? 19.424 -0.518 -14.325 1.00 91.50 88 ALA A C 1
ATOM 699 O O . ALA A 1 88 ? 20.350 -0.443 -13.517 1.00 91.50 88 ALA A O 1
ATOM 700 N N . LEU A 1 89 ? 19.031 -1.685 -14.843 1.00 92.62 89 LEU A N 1
ATOM 701 C CA . LEU A 1 89 ? 19.652 -2.969 -14.518 1.00 92.62 89 LEU A CA 1
ATOM 702 C C . LEU A 1 89 ? 21.132 -3.020 -14.924 1.00 92.62 89 LEU A C 1
ATOM 704 O O . LEU A 1 89 ? 21.973 -3.470 -14.145 1.00 92.62 89 LEU A O 1
ATOM 708 N N . SER A 1 90 ? 21.472 -2.500 -16.106 1.00 91.19 90 SER A N 1
ATOM 709 C CA . SER A 1 90 ? 22.859 -2.379 -16.567 1.00 91.19 90 SER A CA 1
ATOM 710 C C . SER A 1 90 ? 23.693 -1.510 -15.619 1.00 91.19 90 SER A C 1
ATOM 712 O O . SER A 1 90 ? 24.802 -1.893 -15.237 1.00 91.19 90 SER A O 1
ATOM 714 N N . ALA A 1 91 ? 23.146 -0.376 -15.167 1.00 89.12 91 ALA A N 1
ATOM 715 C CA . ALA A 1 91 ? 23.801 0.497 -14.198 1.00 89.12 91 ALA A CA 1
ATOM 716 C C . ALA A 1 91 ? 24.057 -0.218 -12.862 1.00 89.12 91 ALA A C 1
ATOM 718 O O . ALA A 1 91 ? 25.166 -0.139 -12.329 1.00 89.12 91 ALA A O 1
ATOM 719 N N . VAL A 1 92 ? 23.071 -0.962 -12.351 1.00 90.12 92 VAL A N 1
ATOM 720 C CA . VAL A 1 92 ? 23.216 -1.764 -11.125 1.00 90.12 92 VAL A CA 1
ATOM 721 C C . VAL A 1 92 ? 24.260 -2.872 -11.304 1.00 90.12 92 VAL A C 1
ATOM 723 O O . VAL A 1 92 ? 25.098 -3.056 -10.421 1.00 90.12 92 VAL A O 1
ATOM 726 N N . ASN A 1 93 ? 24.284 -3.560 -12.450 1.00 91.06 93 ASN A N 1
ATOM 727 C CA . ASN A 1 93 ? 25.300 -4.573 -12.751 1.00 91.06 93 ASN A CA 1
ATOM 728 C C . ASN A 1 93 ? 26.714 -3.971 -12.810 1.00 91.06 93 ASN A C 1
ATOM 730 O O . ASN A 1 93 ? 27.646 -4.547 -12.251 1.00 91.06 93 ASN A O 1
ATOM 734 N N . ASN A 1 94 ? 26.879 -2.788 -13.404 1.00 88.06 94 ASN A N 1
ATOM 735 C CA . ASN A 1 94 ? 28.164 -2.085 -13.419 1.00 88.06 94 ASN A CA 1
ATOM 736 C C . ASN A 1 94 ? 28.614 -1.681 -12.008 1.00 88.06 94 ASN A C 1
ATOM 738 O O . ASN A 1 94 ? 29.781 -1.865 -11.663 1.00 88.06 94 ASN A O 1
ATOM 742 N N . ILE A 1 95 ? 27.691 -1.185 -11.174 1.00 86.88 95 ILE A N 1
ATOM 743 C CA . ILE A 1 95 ? 27.959 -0.898 -9.757 1.00 86.88 95 ILE A CA 1
ATOM 744 C C . ILE A 1 95 ? 28.386 -2.176 -9.030 1.00 86.88 95 ILE A C 1
ATOM 746 O O . ILE A 1 95 ? 29.377 -2.160 -8.312 1.00 86.88 95 ILE A O 1
ATOM 750 N N . ARG A 1 96 ? 27.696 -3.305 -9.232 1.00 88.88 96 ARG A N 1
ATOM 751 C CA . ARG A 1 96 ? 28.067 -4.584 -8.607 1.00 88.88 96 ARG A CA 1
ATOM 752 C C . ARG A 1 96 ? 29.493 -5.011 -8.973 1.00 88.88 96 ARG A C 1
ATOM 754 O O . ARG A 1 96 ? 30.199 -5.490 -8.093 1.00 88.88 96 ARG A O 1
ATOM 761 N N . ILE A 1 97 ? 29.886 -4.878 -10.241 1.00 87.44 97 ILE A N 1
ATOM 762 C CA . ILE A 1 97 ? 31.188 -5.347 -10.745 1.00 87.44 97 ILE A CA 1
ATOM 763 C C . ILE A 1 97 ? 32.333 -4.436 -10.291 1.00 87.44 97 ILE A C 1
ATOM 765 O O . ILE A 1 97 ? 33.366 -4.931 -9.854 1.00 87.44 97 ILE A O 1
ATOM 769 N N . HIS A 1 98 ? 32.166 -3.120 -10.416 1.00 85.62 98 HIS A N 1
ATOM 770 C CA . HIS A 1 98 ? 33.265 -2.165 -10.233 1.00 85.62 98 HIS A CA 1
ATOM 771 C C . HIS A 1 98 ? 33.255 -1.453 -8.878 1.00 85.62 98 HIS A C 1
ATOM 773 O O . HIS A 1 98 ? 34.267 -0.875 -8.497 1.00 85.62 98 HIS A O 1
ATOM 779 N N . HIS A 1 99 ? 32.121 -1.477 -8.177 1.00 83.94 99 HIS A N 1
ATOM 780 C CA . HIS A 1 99 ? 31.861 -0.708 -6.963 1.00 83.94 99 HIS A CA 1
ATOM 781 C C . HIS A 1 99 ? 31.052 -1.536 -5.947 1.00 83.94 99 HIS A C 1
ATOM 783 O O . HIS A 1 99 ? 29.968 -1.155 -5.479 1.00 83.94 99 HIS A O 1
ATOM 789 N N . SER A 1 100 ? 31.541 -2.742 -5.638 1.00 84.00 100 SER A N 1
ATOM 790 C CA . SER A 1 100 ? 30.864 -3.694 -4.751 1.00 84.00 100 SER A CA 1
ATOM 791 C C . SER A 1 100 ? 30.700 -3.191 -3.310 1.00 84.00 100 SER A C 1
ATOM 793 O O . SER A 1 100 ? 29.837 -3.686 -2.591 1.00 84.00 100 SER A O 1
ATOM 795 N N . GLU A 1 101 ? 31.466 -2.188 -2.897 1.00 83.94 101 GLU A N 1
ATOM 796 C CA . GLU A 1 101 ? 31.360 -1.492 -1.613 1.00 83.94 101 GLU A CA 1
ATOM 797 C C . GLU A 1 101 ? 30.090 -0.637 -1.484 1.00 83.94 101 GLU A C 1
ATOM 799 O O . GLU A 1 101 ? 29.656 -0.318 -0.377 1.00 83.94 101 GLU A O 1
ATOM 804 N N . LEU A 1 102 ? 29.462 -0.265 -2.606 1.00 84.56 102 LEU A N 1
ATOM 805 C CA . LEU A 1 102 ? 28.281 0.588 -2.586 1.00 84.56 102 LEU A CA 1
ATOM 806 C C . LEU A 1 102 ? 27.041 -0.164 -2.097 1.00 84.56 102 LEU A C 1
ATOM 808 O O . LEU A 1 102 ? 26.796 -1.327 -2.431 1.00 84.56 102 LEU A O 1
ATOM 812 N N . THR A 1 103 ? 26.228 0.554 -1.326 1.00 86.44 103 THR A N 1
ATOM 813 C CA . THR A 1 103 ? 24.961 0.077 -0.767 1.00 86.44 103 THR A CA 1
ATOM 814 C C . THR A 1 103 ? 23.976 -0.351 -1.850 1.00 86.44 103 THR A C 1
ATOM 816 O O . THR A 1 103 ? 23.897 0.277 -2.904 1.00 86.44 103 THR A O 1
ATOM 819 N N . ASN A 1 104 ? 23.167 -1.358 -1.535 1.00 90.12 104 ASN A N 1
ATOM 820 C CA . ASN A 1 104 ? 22.064 -1.824 -2.370 1.00 90.12 104 ASN A CA 1
ATOM 821 C C . ASN A 1 104 ? 21.053 -0.702 -2.710 1.00 90.12 104 ASN A C 1
ATOM 823 O O . ASN A 1 104 ? 20.788 0.146 -1.846 1.00 90.12 104 ASN A O 1
ATOM 827 N N . PRO A 1 105 ? 20.471 -0.690 -3.928 1.00 90.69 105 PRO A N 1
ATOM 828 C CA . PRO A 1 105 ? 19.426 0.263 -4.311 1.00 90.69 105 PRO A CA 1
ATOM 829 C C . PRO A 1 105 ? 18.149 0.049 -3.488 1.00 90.69 105 PRO A C 1
ATOM 831 O O . PRO A 1 105 ? 17.892 -1.053 -3.007 1.00 90.69 105 PRO A O 1
ATOM 834 N N . SER A 1 106 ? 17.339 1.094 -3.303 1.00 90.88 106 SER A N 1
ATOM 835 C CA . SER A 1 106 ? 16.043 0.983 -2.616 1.00 90.88 106 SER A CA 1
ATOM 836 C C . SER A 1 106 ? 14.921 0.741 -3.615 1.00 90.88 106 SER A C 1
ATOM 838 O O . SER A 1 106 ? 15.045 1.094 -4.787 1.00 90.88 106 SER A O 1
ATOM 840 N N . LEU A 1 107 ? 13.784 0.210 -3.156 1.00 90.69 107 LEU A N 1
ATOM 841 C CA . LEU A 1 107 ? 12.591 0.082 -4.010 1.00 90.69 107 LEU A CA 1
ATOM 842 C C . LEU A 1 107 ? 12.160 1.428 -4.595 1.00 90.69 107 LEU A C 1
ATOM 844 O O . LEU A 1 107 ? 11.764 1.496 -5.754 1.00 90.69 107 LEU A O 1
ATOM 848 N N . SER A 1 108 ? 12.303 2.512 -3.830 1.00 90.44 108 SER A N 1
ATOM 849 C CA . SER A 1 108 ? 12.005 3.869 -4.307 1.00 90.44 108 SER A CA 1
ATOM 850 C C . SER A 1 108 ? 12.848 4.295 -5.512 1.00 90.44 108 SER A C 1
ATOM 852 O O . SER A 1 108 ? 12.465 5.213 -6.224 1.00 90.44 108 SER A O 1
ATOM 854 N N . GLU A 1 109 ? 14.023 3.687 -5.701 1.00 89.88 109 GLU A N 1
ATOM 855 C CA . GLU A 1 109 ? 14.897 3.967 -6.836 1.00 89.88 109 GLU A CA 1
ATOM 856 C C . GLU A 1 109 ? 14.517 3.155 -8.074 1.00 89.88 109 GLU A C 1
ATOM 858 O O . GLU A 1 109 ? 14.952 3.544 -9.145 1.00 89.88 109 GLU A O 1
ATOM 863 N N . LEU A 1 110 ? 13.747 2.064 -7.956 1.00 90.56 110 LEU A N 1
ATOM 864 C CA . LEU A 1 110 ? 13.363 1.196 -9.083 1.00 90.56 110 LEU A CA 1
ATOM 865 C C . LEU A 1 110 ? 11.896 1.316 -9.503 1.00 90.56 110 LEU A C 1
ATOM 867 O O . LEU A 1 110 ? 11.528 0.818 -10.563 1.00 90.56 110 LEU A O 1
ATOM 871 N N . VAL A 1 111 ? 11.058 1.945 -8.680 1.00 92.31 111 VAL A N 1
ATOM 872 C CA . VAL A 1 111 ? 9.627 2.112 -8.949 1.00 92.31 111 VAL A CA 1
ATOM 873 C C . VAL A 1 111 ? 9.355 3.566 -9.334 1.00 92.31 111 VAL A C 1
ATOM 875 O O . VAL A 1 111 ? 9.440 4.443 -8.470 1.00 92.31 111 VAL A O 1
ATOM 878 N N . PRO A 1 112 ? 8.993 3.855 -10.597 1.00 94.56 112 PRO A N 1
ATOM 879 C CA . PRO A 1 112 ? 8.530 5.180 -10.987 1.00 94.56 112 PRO A CA 1
ATOM 880 C C . PRO A 1 112 ? 7.249 5.539 -10.231 1.00 94.56 112 PRO A C 1
ATOM 882 O O . PRO A 1 112 ? 6.280 4.778 -10.224 1.00 94.56 112 PRO A O 1
ATOM 885 N N . THR A 1 113 ? 7.230 6.704 -9.585 1.00 95.38 113 THR A N 1
ATOM 886 C CA . THR A 1 113 ? 6.081 7.166 -8.796 1.00 95.38 113 THR A CA 1
ATOM 887 C C . THR A 1 113 ? 5.610 8.524 -9.288 1.00 95.38 113 THR A C 1
ATOM 889 O O . THR A 1 113 ? 6.419 9.372 -9.659 1.00 95.38 113 THR A O 1
ATOM 892 N N . PHE A 1 114 ? 4.297 8.747 -9.286 1.00 95.94 114 PHE A N 1
ATOM 893 C CA . PHE A 1 114 ? 3.709 10.005 -9.735 1.00 95.94 114 PHE A CA 1
ATOM 894 C C . PHE A 1 114 ? 2.567 10.433 -8.822 1.00 95.94 114 PHE A C 1
ATOM 896 O O . PHE A 1 114 ? 1.707 9.632 -8.465 1.00 95.94 114 PHE A O 1
ATOM 903 N N . ILE A 1 115 ? 2.526 11.721 -8.492 1.00 95.50 115 ILE A N 1
ATOM 904 C CA . ILE A 1 115 ? 1.411 12.360 -7.790 1.00 95.50 115 ILE A CA 1
ATOM 905 C C . ILE A 1 115 ? 0.757 13.346 -8.747 1.00 95.50 115 ILE A C 1
ATOM 907 O O . ILE A 1 115 ? 1.441 14.102 -9.442 1.00 95.50 115 ILE A O 1
ATOM 911 N N . PHE A 1 116 ? -0.571 13.363 -8.775 1.00 96.25 116 PHE A N 1
ATOM 912 C CA . PHE A 1 116 ? -1.286 14.390 -9.516 1.00 96.25 116 PHE A CA 1
ATOM 913 C C . PHE A 1 116 ? -1.194 15.743 -8.802 1.00 96.25 116 PHE A C 1
ATOM 915 O O . PHE A 1 116 ? -1.627 15.884 -7.657 1.00 96.25 116 PHE A O 1
ATOM 922 N N . ASP A 1 117 ? -0.651 16.744 -9.490 1.00 93.88 117 ASP A N 1
ATOM 923 C CA . ASP A 1 117 ? -0.629 18.125 -9.028 1.00 93.88 117 ASP A CA 1
ATOM 924 C C . ASP A 1 117 ? -1.883 18.866 -9.529 1.00 93.88 117 ASP A C 1
ATOM 926 O O . ASP A 1 117 ? -2.002 19.108 -10.737 1.00 93.88 117 ASP A O 1
ATOM 930 N N . PRO A 1 118 ? -2.803 19.265 -8.629 1.00 91.88 118 PRO A N 1
ATOM 931 C CA . PRO A 1 118 ? -4.034 19.942 -9.015 1.00 91.88 118 PRO A CA 1
ATOM 932 C C . PRO A 1 118 ? -3.799 21.356 -9.563 1.00 91.88 118 PRO A C 1
ATOM 934 O O . PRO A 1 118 ? -4.631 21.832 -10.329 1.00 91.88 118 PRO A O 1
ATOM 937 N N . LEU A 1 119 ? -2.698 22.028 -9.196 1.00 90.62 119 LEU A N 1
ATOM 938 C CA . LEU A 1 119 ? -2.410 23.392 -9.654 1.00 90.62 119 LEU A CA 1
ATOM 939 C C . LEU A 1 119 ? -1.910 23.394 -11.098 1.00 90.62 119 LEU A C 1
ATOM 941 O O . LEU A 1 119 ? -2.380 24.167 -11.926 1.00 90.62 119 LEU A O 1
ATOM 945 N N . GLY A 1 120 ? -0.963 22.507 -11.404 1.00 89.06 120 GLY A N 1
ATOM 946 C CA . GLY A 1 120 ? -0.415 22.344 -12.748 1.00 89.06 120 GLY A CA 1
ATOM 947 C C . GLY A 1 120 ? -1.225 21.422 -13.655 1.00 89.06 120 GLY A C 1
ATOM 948 O O . GLY A 1 120 ? -0.806 21.208 -14.789 1.00 89.06 120 GLY A O 1
ATOM 949 N N . ASN A 1 121 ? -2.324 20.846 -13.155 1.00 92.19 121 ASN A N 1
ATOM 950 C CA . ASN A 1 121 ? -3.171 19.878 -13.852 1.00 92.19 121 ASN A CA 1
ATOM 951 C C . ASN A 1 121 ? -2.379 18.738 -14.520 1.00 92.19 121 ASN A C 1
ATOM 953 O O . ASN A 1 121 ? -2.638 18.358 -15.663 1.00 92.19 121 ASN A O 1
ATOM 957 N N . LYS A 1 122 ? -1.347 18.238 -13.832 1.00 94.19 122 LYS A N 1
ATOM 958 C CA . LYS A 1 122 ? -0.385 17.296 -14.412 1.00 94.19 122 LYS A CA 1
ATOM 959 C C . LYS A 1 122 ? 0.126 16.295 -13.393 1.00 94.19 122 LYS A C 1
ATOM 961 O O . LYS A 1 122 ? 0.248 16.594 -12.207 1.00 94.19 122 LYS A O 1
ATOM 966 N N . TRP A 1 123 ? 0.496 15.121 -13.881 1.00 95.50 123 TRP A N 1
ATOM 967 C CA . TRP A 1 123 ? 1.206 14.124 -13.090 1.00 95.50 123 TRP A CA 1
ATOM 968 C C . TRP A 1 123 ? 2.668 14.522 -12.957 1.00 95.50 123 TRP A C 1
ATOM 970 O O . TRP A 1 123 ? 3.339 14.785 -13.954 1.00 95.50 123 TRP A O 1
ATOM 980 N N . ARG A 1 124 ? 3.153 14.596 -11.719 1.00 92.88 124 ARG A N 1
ATOM 981 C CA . ARG A 1 124 ? 4.540 14.940 -11.406 1.00 92.88 124 ARG A CA 1
ATOM 982 C C . ARG A 1 124 ? 5.200 13.786 -10.675 1.00 92.88 124 ARG A C 1
ATOM 984 O O . ARG A 1 124 ? 4.601 13.199 -9.777 1.00 92.88 124 ARG A O 1
ATOM 991 N N . THR A 1 125 ? 6.444 13.504 -11.032 1.00 89.75 125 THR A N 1
ATOM 992 C CA . THR A 1 125 ? 7.296 12.637 -10.219 1.00 89.75 125 THR A CA 1
ATOM 993 C C . THR A 1 125 ? 7.803 13.424 -9.003 1.00 89.75 125 THR A C 1
ATOM 995 O O . THR A 1 125 ? 8.238 14.568 -9.170 1.00 89.75 125 THR A O 1
ATOM 998 N N . PRO A 1 126 ? 7.744 12.865 -7.778 1.00 82.31 126 PRO A N 1
ATOM 999 C CA . PRO A 1 126 ? 8.413 13.449 -6.618 1.00 82.31 126 PRO A CA 1
ATOM 1000 C C . PRO A 1 126 ? 9.937 13.257 -6.684 1.00 82.31 126 PRO A C 1
ATOM 1002 O O . PRO A 1 126 ? 10.673 13.934 -5.973 1.00 82.31 126 PRO A O 1
ATOM 1005 N N . VAL A 1 127 ? 10.412 12.345 -7.537 1.00 79.69 127 VAL A N 1
ATOM 1006 C CA . VAL A 1 127 ? 11.829 12.048 -7.746 1.00 79.69 127 VAL A CA 1
ATOM 1007 C C . VAL A 1 127 ? 12.330 12.833 -8.954 1.00 79.69 127 VAL A C 1
ATOM 1009 O O . VAL A 1 127 ? 11.831 12.655 -10.066 1.00 79.69 127 VAL A O 1
ATOM 1012 N N . THR A 1 128 ? 13.326 13.687 -8.741 1.00 71.56 128 THR A N 1
ATOM 1013 C CA . THR A 1 128 ? 13.970 14.488 -9.793 1.00 71.56 128 THR A CA 1
ATOM 1014 C C . THR A 1 128 ? 14.927 13.661 -10.647 1.00 71.56 128 THR A C 1
ATOM 1016 O O . THR A 1 128 ? 15.036 13.908 -11.846 1.00 71.56 128 THR A O 1
ATOM 1019 N N . ILE A 1 129 ? 15.620 12.686 -10.047 1.00 74.25 129 ILE A N 1
ATOM 1020 C CA . ILE A 1 129 ? 16.649 11.879 -10.709 1.00 74.25 129 ILE A CA 1
ATOM 1021 C C . ILE A 1 129 ? 16.464 10.393 -10.344 1.00 74.25 129 ILE A C 1
ATOM 1023 O O . ILE A 1 129 ? 16.678 10.003 -9.194 1.00 74.25 129 ILE A O 1
ATOM 1027 N N . PRO A 1 130 ? 16.099 9.528 -11.305 1.00 77.69 130 PRO A N 1
ATOM 1028 C CA . PRO A 1 130 ? 16.101 8.081 -11.107 1.00 77.69 130 PRO A CA 1
ATOM 1029 C C . PRO A 1 130 ? 17.457 7.540 -10.636 1.00 77.69 130 PRO A C 1
ATOM 1031 O O . PRO A 1 130 ? 18.501 7.999 -11.103 1.00 77.69 130 PRO A O 1
ATOM 1034 N N . LEU A 1 131 ? 17.445 6.539 -9.745 1.00 79.12 131 LEU A N 1
ATOM 1035 C CA . LEU A 1 131 ? 18.651 5.897 -9.191 1.00 79.12 131 LEU A CA 1
ATOM 1036 C C . LEU A 1 131 ? 19.657 6.873 -8.546 1.00 79.12 131 LEU A C 1
ATOM 1038 O O . LEU A 1 131 ? 20.847 6.566 -8.474 1.00 79.12 131 LEU A O 1
ATOM 1042 N N . GLU A 1 132 ? 19.237 8.067 -8.115 1.00 81.81 132 GLU A N 1
ATOM 1043 C CA . GLU A 1 132 ? 20.164 9.118 -7.677 1.00 81.81 132 GLU A CA 1
ATOM 1044 C C . GLU A 1 132 ? 21.122 8.652 -6.581 1.00 81.81 132 GLU A C 1
ATOM 1046 O O . GLU A 1 132 ? 22.325 8.890 -6.671 1.00 81.81 132 GLU A O 1
ATOM 1051 N N . ARG A 1 133 ? 20.608 7.936 -5.579 1.00 81.62 133 ARG A N 1
ATOM 1052 C CA . ARG A 1 133 ? 21.394 7.461 -4.437 1.00 81.62 133 ARG A CA 1
ATOM 1053 C C . ARG A 1 133 ? 22.437 6.422 -4.853 1.00 81.62 133 ARG A C 1
ATOM 1055 O O . ARG A 1 133 ? 23.544 6.422 -4.310 1.00 81.62 133 ARG A O 1
ATOM 1062 N N . SER A 1 134 ? 22.100 5.572 -5.819 1.00 80.50 134 SER A N 1
ATOM 1063 C CA . SER A 1 134 ? 22.999 4.560 -6.380 1.00 80.50 134 SER A CA 1
ATOM 1064 C C . SER A 1 134 ? 24.025 5.173 -7.342 1.00 80.50 134 SER A C 1
ATOM 1066 O O . SER A 1 134 ? 25.213 4.865 -7.267 1.00 80.50 134 SER A O 1
ATOM 1068 N N . LEU A 1 135 ? 23.598 6.092 -8.213 1.00 76.56 135 LEU A N 1
ATOM 1069 C CA . LEU A 1 135 ? 24.445 6.715 -9.234 1.00 76.56 135 LEU A CA 1
ATOM 1070 C C . LEU A 1 135 ? 25.346 7.825 -8.686 1.00 76.56 135 LEU A C 1
ATOM 1072 O O . LEU A 1 135 ? 26.428 8.034 -9.228 1.00 76.56 135 LEU A O 1
ATOM 1076 N N . ALA A 1 136 ? 24.947 8.552 -7.637 1.00 76.12 136 ALA A N 1
ATOM 1077 C CA . ALA A 1 136 ? 25.738 9.654 -7.076 1.00 76.12 136 ALA A CA 1
ATOM 1078 C C . ALA A 1 136 ? 27.140 9.206 -6.642 1.00 76.12 136 ALA A C 1
ATOM 1080 O O . ALA A 1 136 ? 28.091 9.979 -6.754 1.00 76.12 136 ALA A O 1
ATOM 1081 N N . LYS A 1 137 ? 27.263 7.945 -6.220 1.00 72.75 137 LYS A N 1
ATOM 1082 C CA . LYS A 1 137 ? 28.493 7.338 -5.711 1.00 72.75 137 LYS A CA 1
ATOM 1083 C C . LYS A 1 137 ? 29.430 6.821 -6.814 1.00 72.75 137 LYS A C 1
ATOM 1085 O O . LYS A 1 137 ? 30.521 6.356 -6.508 1.00 72.75 137 LYS A O 1
ATOM 1090 N N . LEU A 1 138 ? 29.035 6.917 -8.089 1.00 70.75 138 LEU A N 1
ATOM 1091 C CA . LEU A 1 138 ? 29.904 6.580 -9.217 1.00 70.75 138 LEU A CA 1
ATOM 1092 C C . LEU A 1 138 ? 30.911 7.715 -9.503 1.00 70.75 138 LEU A C 1
ATOM 1094 O O . LEU A 1 138 ? 30.515 8.882 -9.569 1.00 70.75 138 LEU A O 1
ATOM 1098 N N . PRO A 1 139 ? 32.196 7.403 -9.755 1.00 66.38 139 PRO A N 1
ATOM 1099 C CA . PRO A 1 139 ? 33.251 8.413 -9.870 1.00 66.38 1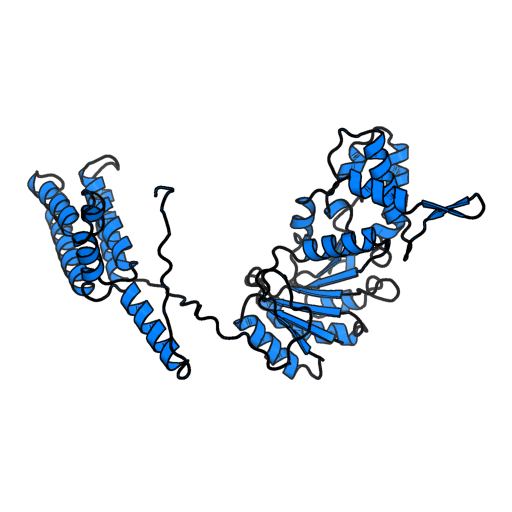39 PRO A CA 1
ATOM 1100 C C . PRO A 1 139 ? 33.180 9.239 -11.167 1.00 66.38 139 PRO A C 1
ATOM 1102 O O . PRO A 1 139 ? 33.467 10.435 -11.165 1.00 66.38 139 PRO A O 1
ATOM 1105 N N . ARG A 1 140 ? 32.766 8.646 -12.298 1.00 76.56 140 ARG A N 1
ATOM 1106 C CA . ARG A 1 140 ? 32.778 9.326 -13.610 1.00 76.56 140 ARG A CA 1
ATOM 1107 C C . ARG A 1 140 ? 31.475 10.077 -13.881 1.00 76.56 140 ARG A C 1
ATOM 1109 O O . ARG A 1 140 ? 30.402 9.484 -13.935 1.00 76.56 140 ARG A O 1
ATOM 1116 N N . LEU A 1 141 ? 31.560 11.394 -14.080 1.00 65.94 141 LEU A N 1
ATOM 1117 C CA . LEU A 1 141 ? 30.398 12.267 -14.307 1.00 65.94 141 LEU A CA 1
ATOM 1118 C C . LEU A 1 141 ? 29.698 12.022 -15.657 1.00 65.94 141 LEU A C 1
ATOM 1120 O O . LEU A 1 141 ? 28.474 11.963 -15.685 1.00 65.94 141 LEU A O 1
ATOM 1124 N N . VAL A 1 142 ? 30.455 11.778 -16.731 1.00 66.50 142 VAL A N 1
ATOM 1125 C CA . VAL A 1 142 ? 29.916 11.543 -18.089 1.00 66.50 142 VAL A CA 1
ATOM 1126 C C . VAL A 1 142 ? 29.045 10.280 -18.159 1.00 66.50 142 VAL A C 1
ATOM 1128 O O . VAL A 1 142 ? 27.952 10.297 -18.722 1.00 66.50 142 VAL A O 1
ATOM 1131 N N . ASN A 1 143 ? 29.474 9.196 -17.506 1.00 76.62 143 ASN A N 1
ATOM 1132 C CA . ASN A 1 143 ? 28.691 7.956 -17.439 1.00 76.62 143 ASN A CA 1
ATOM 1133 C C . ASN A 1 143 ? 27.400 8.155 -16.631 1.00 76.62 143 ASN A C 1
ATOM 1135 O O . ASN A 1 143 ? 26.361 7.598 -16.970 1.00 76.62 143 ASN A O 1
ATOM 1139 N N . ARG A 1 144 ? 27.446 8.981 -15.575 1.00 81.50 144 ARG A N 1
ATOM 1140 C CA . ARG A 1 144 ? 26.263 9.313 -14.770 1.00 81.50 144 ARG A CA 1
ATOM 1141 C C . ARG A 1 144 ? 25.251 10.135 -15.565 1.00 81.50 144 ARG A C 1
ATOM 1143 O O . ARG A 1 144 ? 24.061 9.859 -15.461 1.00 81.50 144 ARG A O 1
ATOM 1150 N N . SER A 1 145 ? 25.691 11.123 -16.347 1.00 82.88 145 SER A N 1
ATOM 1151 C CA . SER A 1 145 ? 24.783 11.944 -17.159 1.00 82.88 145 SER A CA 1
ATOM 1152 C C . SER A 1 145 ? 24.092 11.139 -18.258 1.00 82.88 145 SER A C 1
ATOM 1154 O O . SER A 1 145 ? 22.880 11.261 -18.409 1.00 82.88 145 SER A O 1
ATOM 1156 N N . ASP A 1 146 ? 24.822 10.274 -18.967 1.00 86.38 146 ASP A N 1
ATOM 1157 C CA . ASP A 1 146 ? 24.245 9.429 -20.023 1.00 86.38 146 ASP A CA 1
ATOM 1158 C C . ASP A 1 146 ? 23.217 8.431 -19.460 1.00 86.38 146 ASP A C 1
ATOM 1160 O O . ASP A 1 146 ? 22.087 8.348 -19.945 1.00 86.38 146 ASP A O 1
ATOM 1164 N N . LEU A 1 147 ? 23.554 7.747 -18.359 1.00 85.88 147 LEU A N 1
ATOM 1165 C CA . LEU A 1 147 ? 22.625 6.839 -17.678 1.00 85.88 147 LEU A CA 1
ATOM 1166 C C . LEU A 1 147 ? 21.362 7.561 -17.199 1.00 85.88 147 LEU A C 1
ATOM 1168 O O . LEU A 1 147 ? 20.260 7.039 -17.356 1.00 85.88 147 LEU A O 1
ATOM 1172 N N . ARG A 1 148 ? 21.499 8.777 -16.655 1.00 87.44 148 ARG A N 1
ATOM 1173 C CA . ARG A 1 148 ? 20.347 9.584 -16.231 1.00 87.44 148 ARG A CA 1
ATOM 1174 C C . ARG A 1 148 ? 19.423 9.899 -17.397 1.00 87.44 148 ARG A C 1
ATOM 1176 O O . ARG A 1 148 ? 18.217 9.753 -17.234 1.00 87.44 148 ARG A O 1
ATOM 1183 N N . ILE A 1 149 ? 19.960 10.296 -18.550 1.00 89.12 149 ILE A N 1
ATOM 1184 C CA . ILE A 1 149 ? 19.159 10.603 -19.744 1.00 89.12 149 ILE A CA 1
ATOM 1185 C C . ILE A 1 149 ? 18.409 9.352 -20.213 1.00 89.12 149 ILE A C 1
ATOM 1187 O O . ILE A 1 149 ? 17.191 9.388 -20.384 1.00 89.12 149 ILE A O 1
ATOM 1191 N N . LYS A 1 150 ? 19.117 8.226 -20.343 1.00 91.12 150 LYS A N 1
ATOM 1192 C CA . LYS A 1 150 ? 18.538 6.962 -20.815 1.00 91.12 150 LYS A CA 1
ATOM 1193 C C . LYS A 1 150 ? 17.455 6.421 -19.884 1.00 91.12 150 LYS A C 1
ATOM 1195 O O . LYS A 1 150 ? 16.396 6.036 -20.365 1.00 91.12 150 LYS A O 1
ATOM 1200 N N . VAL A 1 151 ? 17.656 6.446 -18.565 1.00 91.00 151 VAL A N 1
ATOM 1201 C CA . VAL A 1 151 ? 16.617 6.021 -17.605 1.00 91.00 151 VAL A CA 1
ATOM 1202 C C . VAL A 1 151 ? 15.447 7.011 -17.578 1.00 91.00 151 VAL A C 1
ATOM 1204 O O . VAL A 1 151 ? 14.284 6.608 -17.559 1.00 91.00 151 VAL A O 1
ATOM 1207 N N . SER A 1 152 ? 15.728 8.316 -17.631 1.00 91.00 152 SER A N 1
ATOM 1208 C CA . SER A 1 152 ? 14.682 9.346 -17.571 1.00 91.00 152 SER A CA 1
ATOM 1209 C C . SER A 1 152 ? 13.777 9.362 -18.803 1.00 91.00 152 SER A C 1
ATOM 1211 O O . SER A 1 152 ? 12.652 9.848 -18.690 1.00 91.00 152 SER A O 1
ATOM 1213 N N . SER A 1 153 ? 14.229 8.795 -19.931 1.00 91.25 153 SER A N 1
ATOM 1214 C CA . SER A 1 153 ? 13.466 8.713 -21.185 1.00 91.25 153 SER A CA 1
ATOM 1215 C C . SER A 1 153 ? 12.070 8.099 -21.015 1.00 91.25 153 SER A C 1
ATOM 1217 O O . SER A 1 153 ? 11.125 8.563 -21.645 1.00 91.25 153 SER A O 1
ATOM 1219 N N . GLU A 1 154 ? 11.918 7.126 -20.109 1.00 93.00 154 GLU A N 1
ATOM 1220 C CA . GLU A 1 154 ? 10.618 6.539 -19.761 1.00 93.00 154 GLU A CA 1
ATOM 1221 C C . GLU A 1 154 ? 10.199 6.897 -18.328 1.00 93.00 154 GLU A C 1
ATOM 1223 O O . GLU A 1 154 ? 9.062 7.295 -18.097 1.00 93.00 154 GLU A O 1
ATOM 1228 N N . TRP A 1 155 ? 11.098 6.792 -17.340 1.00 92.75 155 TRP A N 1
ATOM 1229 C CA . TRP A 1 155 ? 10.709 6.819 -15.919 1.00 92.75 155 TRP A CA 1
ATOM 1230 C C . TRP A 1 155 ? 10.234 8.178 -15.407 1.00 92.75 155 TRP A C 1
ATOM 1232 O O . TRP A 1 155 ? 9.556 8.240 -14.385 1.00 92.75 155 TRP A O 1
ATOM 1242 N N . THR A 1 156 ? 10.584 9.266 -16.092 1.00 91.31 156 THR A N 1
ATOM 1243 C CA . THR A 1 156 ? 10.096 10.612 -15.745 1.00 91.31 156 THR A CA 1
ATOM 1244 C C . THR A 1 156 ? 8.859 11.016 -16.543 1.00 91.31 156 THR A C 1
ATOM 1246 O O . THR A 1 156 ? 8.230 12.028 -16.231 1.00 91.31 156 THR A O 1
ATOM 1249 N N . VAL A 1 157 ? 8.480 10.213 -17.541 1.00 92.44 157 VAL A N 1
ATOM 1250 C CA . VAL A 1 157 ? 7.364 10.471 -18.448 1.00 92.44 157 VAL A CA 1
ATOM 1251 C C . VAL A 1 157 ? 6.155 9.644 -17.992 1.00 92.44 157 VAL A C 1
ATOM 1253 O O . VAL A 1 157 ? 6.146 8.425 -18.170 1.00 92.44 157 VAL A O 1
ATOM 1256 N N . PRO A 1 158 ? 5.097 10.266 -17.431 1.00 93.94 158 PRO A N 1
ATOM 1257 C CA . PRO A 1 158 ? 4.033 9.529 -16.748 1.00 93.94 158 PRO A CA 1
ATOM 1258 C C . PRO A 1 158 ? 3.361 8.432 -17.582 1.00 93.94 158 PRO A C 1
ATOM 1260 O O . PRO A 1 158 ? 3.088 7.360 -17.053 1.00 93.94 158 PRO A O 1
ATOM 1263 N N . HIS A 1 159 ? 3.114 8.655 -18.877 1.00 93.50 159 HIS A N 1
ATOM 1264 C CA . HIS A 1 159 ? 2.444 7.676 -19.747 1.00 93.50 159 HIS A CA 1
ATOM 1265 C C . HIS A 1 159 ? 3.363 6.551 -20.253 1.00 93.50 159 HIS A C 1
ATOM 1267 O O . HIS A 1 159 ? 2.851 5.532 -20.694 1.00 93.50 159 HIS A O 1
ATOM 1273 N N . LEU A 1 160 ? 4.690 6.709 -20.173 1.00 92.94 160 LEU A N 1
ATOM 1274 C CA . LEU A 1 160 ? 5.660 5.714 -20.662 1.00 92.94 160 LEU A CA 1
ATOM 1275 C C . LEU A 1 160 ? 6.294 4.892 -19.541 1.00 92.94 160 LEU A C 1
ATOM 1277 O O . LEU A 1 160 ? 6.808 3.807 -19.799 1.00 92.94 160 LEU A O 1
ATOM 1281 N N . ALA A 1 161 ? 6.276 5.405 -18.309 1.00 93.56 161 ALA A N 1
ATOM 1282 C CA . ALA A 1 161 ? 6.967 4.783 -17.191 1.00 93.56 161 ALA A CA 1
ATOM 1283 C C . ALA A 1 161 ? 6.484 3.331 -16.940 1.00 93.56 161 ALA A C 1
ATOM 1285 O O . ALA A 1 161 ? 5.292 3.117 -16.682 1.00 93.56 161 ALA A O 1
ATOM 1286 N N . PRO A 1 162 ? 7.382 2.329 -16.987 1.00 92.50 162 PRO A N 1
ATOM 1287 C CA . PRO A 1 162 ? 7.046 0.949 -16.646 1.00 92.50 162 PRO A CA 1
ATOM 1288 C C . PRO A 1 162 ? 6.754 0.833 -15.147 1.00 92.50 162 PRO A C 1
ATOM 1290 O O . PRO A 1 162 ? 7.283 1.612 -14.353 1.00 92.50 162 PRO A O 1
ATOM 1293 N N . ALA A 1 163 ? 5.927 -0.138 -14.751 1.00 94.31 163 ALA A N 1
ATOM 1294 C CA . ALA A 1 163 ? 5.604 -0.409 -13.347 1.00 94.31 163 ALA A CA 1
ATOM 1295 C C . ALA A 1 163 ? 5.170 0.837 -12.535 1.00 94.31 163 ALA A C 1
ATOM 1297 O O . ALA A 1 163 ? 5.422 0.926 -11.329 1.00 94.31 163 ALA A O 1
ATOM 1298 N N . ALA A 1 164 ? 4.573 1.841 -13.188 1.00 95.69 164 ALA A N 1
ATOM 1299 C CA . ALA A 1 164 ? 4.336 3.142 -12.573 1.00 95.69 164 ALA A CA 1
ATOM 1300 C C . ALA A 1 164 ? 3.303 3.063 -11.441 1.00 95.69 164 ALA A C 1
ATOM 1302 O O . ALA A 1 164 ? 2.220 2.496 -11.604 1.00 95.69 164 ALA A O 1
ATOM 1303 N N . LEU A 1 165 ? 3.617 3.697 -10.311 1.00 96.62 165 LEU A N 1
ATOM 1304 C CA . LEU A 1 165 ? 2.687 3.903 -9.207 1.00 96.62 165 LEU A CA 1
ATOM 1305 C C . LEU A 1 165 ? 2.161 5.342 -9.235 1.00 96.62 165 LEU A C 1
ATOM 1307 O O . LEU A 1 165 ? 2.833 6.290 -8.823 1.00 96.62 165 LEU A O 1
ATOM 1311 N N . MET A 1 166 ? 0.939 5.486 -9.728 1.00 96.69 166 MET A N 1
ATOM 1312 C CA . MET A 1 166 ? 0.201 6.737 -9.844 1.00 96.69 166 MET A CA 1
ATOM 1313 C C . MET A 1 166 ? -0.642 6.929 -8.583 1.00 96.69 166 MET A C 1
ATOM 1315 O O . MET A 1 166 ? -1.373 6.023 -8.195 1.00 96.69 166 MET A O 1
ATOM 1319 N N . ALA A 1 167 ? -0.583 8.091 -7.937 1.00 95.75 167 ALA A N 1
ATOM 1320 C CA . ALA A 1 167 ? -1.280 8.317 -6.676 1.00 95.75 167 ALA A CA 1
ATOM 1321 C C . ALA A 1 167 ? -2.065 9.637 -6.633 1.00 95.75 167 ALA A C 1
ATOM 1323 O O . ALA A 1 167 ? -1.598 10.690 -7.081 1.00 95.75 167 ALA A O 1
ATOM 1324 N N . LEU A 1 168 ? -3.266 9.581 -6.051 1.00 95.62 168 LEU A N 1
ATOM 1325 C CA . LEU A 1 168 ? -4.143 10.732 -5.840 1.00 95.62 168 LEU A CA 1
ATOM 1326 C C . LEU A 1 168 ? -4.305 11.051 -4.357 1.00 95.62 168 LEU A C 1
ATOM 1328 O O . LEU A 1 168 ? -4.663 10.198 -3.542 1.00 95.62 168 LEU A O 1
ATOM 1332 N N . HIS A 1 169 ? -4.088 12.321 -4.020 1.00 93.56 169 HIS A N 1
ATOM 1333 C CA . HIS A 1 169 ? -4.165 12.784 -2.643 1.00 93.56 169 HIS A CA 1
ATOM 1334 C C . HIS A 1 169 ? -5.585 12.650 -2.066 1.00 93.56 169 HIS A C 1
ATOM 1336 O O . HIS A 1 169 ? -6.574 12.883 -2.763 1.00 93.56 169 HIS A O 1
ATOM 1342 N N . PHE A 1 170 ? -5.705 12.329 -0.776 1.00 92.31 170 PHE A N 1
ATOM 1343 C CA . PHE A 1 170 ? -6.994 12.096 -0.111 1.00 92.31 170 PHE A CA 1
ATOM 1344 C C . PHE A 1 170 ? -7.930 13.317 -0.140 1.00 92.31 170 PHE A C 1
ATOM 1346 O O . PHE A 1 170 ? -9.150 13.161 -0.173 1.00 92.31 170 PHE A O 1
ATOM 1353 N N . THR A 1 171 ? -7.370 14.532 -0.182 1.00 91.44 171 THR A N 1
ATOM 1354 C CA . THR A 1 171 ? -8.130 15.793 -0.278 1.00 91.44 171 THR A CA 1
ATOM 1355 C C . THR A 1 171 ? -8.647 16.096 -1.684 1.00 91.44 171 THR A C 1
ATOM 1357 O O . THR A 1 171 ? -9.385 17.067 -1.859 1.00 91.44 171 THR A O 1
ATOM 1360 N N . ALA A 1 172 ? -8.279 15.300 -2.694 1.00 92.25 172 ALA A N 1
ATOM 1361 C CA . ALA A 1 172 ? -8.712 15.530 -4.063 1.00 92.25 172 ALA A CA 1
ATOM 1362 C C . ALA A 1 172 ? -10.248 15.524 -4.168 1.00 92.25 172 ALA A C 1
ATOM 1364 O O . ALA A 1 172 ? -10.965 14.751 -3.521 1.00 92.25 172 ALA A O 1
ATOM 1365 N N . GLN A 1 173 ? -10.762 16.443 -4.980 1.00 92.06 173 GLN A N 1
ATOM 1366 C CA . GLN A 1 173 ? -12.191 16.637 -5.196 1.00 92.06 173 GLN A CA 1
ATOM 1367 C C . GLN A 1 173 ? -12.603 16.195 -6.597 1.00 92.06 173 GLN A C 1
ATOM 1369 O O . GLN A 1 173 ? -11.757 15.978 -7.459 1.00 92.06 173 GLN A O 1
ATOM 1374 N N . LYS A 1 174 ? -13.913 16.132 -6.853 1.00 94.44 174 LYS A N 1
ATOM 1375 C CA . LYS A 1 174 ? -14.490 15.669 -8.124 1.00 94.44 174 LYS A CA 1
ATOM 1376 C C . LYS A 1 174 ? -13.859 16.312 -9.364 1.00 94.44 174 LYS A C 1
ATOM 1378 O O . LYS A 1 174 ? -13.559 15.619 -10.330 1.00 94.44 174 LYS A O 1
ATOM 1383 N N . LYS A 1 175 ? -13.610 17.628 -9.325 1.00 94.38 175 LYS A N 1
ATOM 1384 C CA . LYS A 1 175 ? -12.935 18.361 -10.412 1.00 94.38 175 LYS A CA 1
ATOM 1385 C C . LYS A 1 175 ? -11.512 17.844 -10.655 1.00 94.38 175 LYS A C 1
ATOM 1387 O O . LYS A 1 175 ? -11.145 17.600 -11.797 1.00 94.38 175 LYS A O 1
ATOM 1392 N N . VAL A 1 176 ? -10.748 17.645 -9.581 1.00 95.62 176 VAL A N 1
ATOM 1393 C CA . VAL A 1 176 ? -9.369 17.132 -9.620 1.00 95.62 176 VAL A CA 1
ATOM 1394 C C . VAL A 1 176 ? -9.345 15.683 -10.103 1.00 95.62 176 VAL A C 1
ATOM 1396 O O . VAL A 1 176 ? -8.522 15.339 -10.938 1.00 95.62 176 VAL A O 1
ATOM 1399 N N . TRP A 1 177 ? -10.276 14.847 -9.637 1.00 96.12 177 TRP A N 1
ATOM 1400 C CA . TRP A 1 177 ? -10.394 13.458 -10.079 1.00 96.12 177 TRP A CA 1
ATOM 1401 C C . TRP A 1 177 ? -10.644 13.346 -11.574 1.00 96.12 177 TRP A C 1
ATOM 1403 O O . TRP A 1 177 ? -9.918 12.622 -12.243 1.00 96.12 177 TRP A O 1
ATOM 1413 N N . ARG A 1 178 ? -11.618 14.095 -12.111 1.00 95.62 178 ARG A N 1
ATOM 1414 C CA . ARG A 1 178 ? -11.876 14.098 -13.558 1.00 95.62 178 ARG A CA 1
ATOM 1415 C C . ARG A 1 178 ? -10.638 14.509 -14.336 1.00 95.62 178 ARG A C 1
ATOM 1417 O O . ARG A 1 178 ? -10.263 13.822 -15.276 1.00 95.62 178 ARG A O 1
ATOM 1424 N N . ALA A 1 179 ? -9.982 15.583 -13.910 1.00 95.50 179 ALA A N 1
ATOM 1425 C CA . ALA A 1 179 ? -8.813 16.086 -14.610 1.00 95.50 179 ALA A CA 1
ATOM 1426 C C . ALA A 1 179 ? -7.632 15.096 -14.572 1.00 95.50 179 ALA A C 1
ATOM 1428 O O . ALA A 1 179 ? -6.954 14.903 -15.578 1.00 95.50 179 ALA A O 1
ATOM 1429 N N . ALA A 1 180 ? -7.435 14.403 -13.447 1.00 96.25 180 ALA A N 1
ATOM 1430 C CA . ALA A 1 180 ? -6.434 13.350 -13.318 1.00 96.25 180 ALA A CA 1
ATOM 1431 C C . ALA A 1 180 ? -6.744 12.140 -14.212 1.00 96.25 180 ALA A C 1
ATOM 1433 O O . ALA A 1 180 ? -5.876 11.696 -14.964 1.00 96.25 180 ALA A O 1
ATOM 1434 N N . LEU A 1 181 ? -7.984 11.645 -14.164 1.00 95.50 181 LEU A N 1
ATOM 1435 C CA . LEU A 1 181 ? -8.452 10.483 -14.926 1.00 95.50 181 LEU A CA 1
ATOM 1436 C C . LEU A 1 181 ? -8.466 10.722 -16.443 1.00 95.50 181 LEU A C 1
ATOM 1438 O O . LEU A 1 181 ? -8.217 9.795 -17.202 1.00 95.50 181 LEU A O 1
ATOM 1442 N N . GLN A 1 182 ? -8.723 11.956 -16.883 1.00 92.75 182 GLN A N 1
ATOM 1443 C CA . GLN A 1 182 ? -8.748 12.344 -18.300 1.00 92.75 182 GLN A CA 1
ATOM 1444 C C . GLN A 1 182 ? -7.379 12.775 -18.845 1.00 92.75 182 GLN A C 1
ATOM 1446 O O . GLN A 1 182 ? -7.244 13.061 -20.033 1.00 92.75 182 GLN A O 1
ATOM 1451 N N . SER A 1 183 ? -6.359 12.864 -17.991 1.00 93.75 183 SER A N 1
ATOM 1452 C CA . SER A 1 183 ? -5.018 13.246 -18.428 1.00 93.75 183 SER A CA 1
ATOM 1453 C C . SER A 1 183 ? -4.401 12.192 -19.354 1.00 93.75 183 SER A C 1
ATOM 1455 O O . SER A 1 183 ? -4.608 10.991 -19.177 1.00 93.75 183 SER A O 1
ATOM 1457 N N . SER A 1 184 ? -3.537 12.631 -20.273 1.00 90.38 184 SER A N 1
ATOM 1458 C CA . SER A 1 184 ? -2.804 11.734 -21.180 1.00 90.38 184 SER A CA 1
ATOM 1459 C C . SER A 1 184 ? -1.908 10.714 -20.468 1.00 90.38 184 SER A C 1
ATOM 1461 O O . SER A 1 184 ? -1.508 9.721 -21.062 1.00 90.38 184 SER A O 1
ATOM 1463 N N . ALA A 1 185 ? -1.604 10.931 -19.184 1.00 93.25 185 ALA A N 1
ATOM 1464 C CA . ALA A 1 185 ? -0.845 9.992 -18.366 1.00 93.25 185 ALA A CA 1
ATOM 1465 C C . ALA A 1 185 ? -1.586 8.676 -18.089 1.00 93.25 185 ALA A C 1
ATOM 1467 O O . ALA A 1 185 ? -0.926 7.690 -17.770 1.00 93.25 185 ALA A O 1
ATOM 1468 N N . LEU A 1 186 ? -2.923 8.680 -18.163 1.00 93.88 186 LEU A N 1
ATOM 1469 C CA . LEU A 1 186 ? -3.790 7.539 -17.852 1.00 93.88 186 LEU A CA 1
ATOM 1470 C C . LEU A 1 186 ? -4.606 7.050 -19.061 1.00 93.88 186 LEU A C 1
ATOM 1472 O O . LEU A 1 186 ? -5.480 6.200 -18.902 1.00 93.88 186 LEU A O 1
ATOM 1476 N N . THR A 1 187 ? -4.332 7.567 -20.260 1.00 86.81 187 THR A N 1
ATOM 1477 C CA . THR A 1 187 ? -4.987 7.141 -21.504 1.00 86.81 187 THR A CA 1
ATOM 1478 C C . THR A 1 187 ? -4.007 6.399 -22.414 1.00 86.81 187 THR A C 1
ATOM 1480 O O . THR A 1 187 ? -2.790 6.504 -22.253 1.00 86.81 187 THR A O 1
ATOM 1483 N N . ASN A 1 188 ? -4.536 5.633 -23.375 1.00 85.94 188 ASN A N 1
ATOM 1484 C CA . ASN A 1 188 ? -3.753 4.830 -24.323 1.00 85.94 188 ASN A CA 1
ATOM 1485 C C . ASN A 1 188 ? -2.727 3.931 -23.602 1.00 85.94 188 ASN A C 1
ATOM 1487 O O . ASN A 1 188 ? -3.099 3.181 -22.702 1.00 85.94 188 ASN A O 1
ATOM 1491 N N . GLU A 1 189 ? -1.442 4.032 -23.957 1.00 84.06 189 GLU A N 1
ATOM 1492 C CA . GLU A 1 189 ? -0.346 3.271 -23.339 1.00 84.06 189 GLU A CA 1
ATOM 1493 C C . GLU A 1 189 ? -0.136 3.576 -21.846 1.00 84.06 189 GLU A C 1
ATOM 1495 O O . GLU A 1 189 ? 0.449 2.769 -21.129 1.00 84.06 189 GLU A O 1
ATOM 1500 N N . GLY A 1 190 ? -0.626 4.721 -21.361 1.00 88.19 190 GLY A N 1
ATOM 1501 C CA . GLY A 1 190 ? -0.505 5.129 -19.964 1.00 88.19 190 GLY A CA 1
ATOM 1502 C C . GLY A 1 190 ? -1.576 4.546 -19.039 1.00 88.19 190 GLY A C 1
ATOM 1503 O O . GLY A 1 190 ? -1.523 4.790 -17.827 1.00 88.19 190 GLY A O 1
ATOM 1504 N N . LYS A 1 191 ? -2.551 3.801 -19.575 1.00 92.94 191 LYS A N 1
ATOM 1505 C CA . LYS A 1 191 ? -3.672 3.246 -18.808 1.00 92.94 191 LYS A CA 1
ATOM 1506 C C . LYS A 1 191 ? -3.159 2.407 -17.623 1.00 92.94 191 LYS A C 1
ATOM 1508 O O . LYS A 1 191 ? -2.233 1.618 -17.799 1.00 92.94 191 LYS A O 1
ATOM 1513 N N . PRO A 1 192 ? -3.703 2.585 -16.407 1.00 95.31 192 PRO A N 1
ATOM 1514 C CA . PRO A 1 192 ? -3.372 1.706 -15.296 1.00 95.31 192 PRO A CA 1
ATOM 1515 C C . PRO A 1 192 ? -3.946 0.310 -15.552 1.00 95.31 192 PRO A C 1
ATOM 1517 O O . PRO A 1 192 ? -5.055 0.179 -16.059 1.00 95.31 192 PRO A O 1
ATOM 1520 N N . ASP A 1 193 ? -3.237 -0.732 -15.147 1.00 94.50 193 ASP A N 1
ATOM 1521 C CA . ASP A 1 193 ? -3.767 -2.097 -15.143 1.00 94.50 193 ASP A CA 1
ATOM 1522 C C . ASP A 1 193 ? -4.638 -2.333 -13.907 1.00 94.50 193 ASP A C 1
ATOM 1524 O O . ASP A 1 193 ? -5.629 -3.065 -13.950 1.00 94.50 193 ASP A O 1
ATOM 1528 N N . VAL A 1 194 ? -4.269 -1.686 -12.796 1.00 94.50 194 VAL A N 1
ATOM 1529 C CA . VAL A 1 194 ? -4.888 -1.881 -11.487 1.00 94.50 194 VAL A CA 1
ATOM 1530 C C . VAL A 1 194 ? -5.260 -0.546 -10.848 1.00 94.50 194 VAL A C 1
ATOM 1532 O O . VAL A 1 194 ? -4.491 0.412 -10.865 1.00 94.50 194 VAL A O 1
ATOM 1535 N N . ILE A 1 195 ? -6.438 -0.489 -10.231 1.00 95.50 195 ILE A N 1
ATOM 1536 C CA . ILE A 1 195 ? -6.870 0.618 -9.378 1.00 95.50 195 ILE A CA 1
ATOM 1537 C C . ILE A 1 195 ? -7.025 0.079 -7.958 1.00 95.50 195 ILE A C 1
ATOM 1539 O O . ILE A 1 195 ? -7.810 -0.838 -7.718 1.00 95.50 195 ILE A O 1
ATOM 1543 N N . LEU A 1 196 ? -6.268 0.641 -7.020 1.00 94.25 196 LEU A N 1
ATOM 1544 C CA . LEU A 1 196 ? -6.248 0.219 -5.624 1.00 94.25 196 LEU A CA 1
ATOM 1545 C C . LEU A 1 196 ? -6.846 1.292 -4.722 1.00 94.25 196 LEU A C 1
ATOM 1547 O O . LEU A 1 196 ? -6.471 2.466 -4.802 1.00 94.25 196 LEU A O 1
ATOM 1551 N N . PHE A 1 197 ? -7.708 0.850 -3.809 1.00 92.94 197 PHE A N 1
ATOM 1552 C CA . PHE A 1 197 ? -8.253 1.678 -2.749 1.00 92.94 197 PHE A CA 1
ATOM 1553 C C . PHE A 1 197 ? -7.836 1.206 -1.363 1.00 92.94 197 PHE A C 1
ATOM 1555 O O . PHE A 1 197 ? -8.139 0.080 -0.967 1.00 92.94 197 PHE A O 1
ATOM 1562 N N . ASP A 1 198 ? -7.182 2.097 -0.614 1.00 89.00 198 ASP A N 1
ATOM 1563 C CA . ASP A 1 198 ? -6.888 1.894 0.805 1.00 89.00 198 ASP A CA 1
ATOM 1564 C C . ASP A 1 198 ? -8.065 2.389 1.655 1.00 89.00 198 ASP A C 1
ATOM 1566 O O . ASP A 1 198 ? -8.258 3.591 1.844 1.00 89.00 198 ASP A O 1
ATO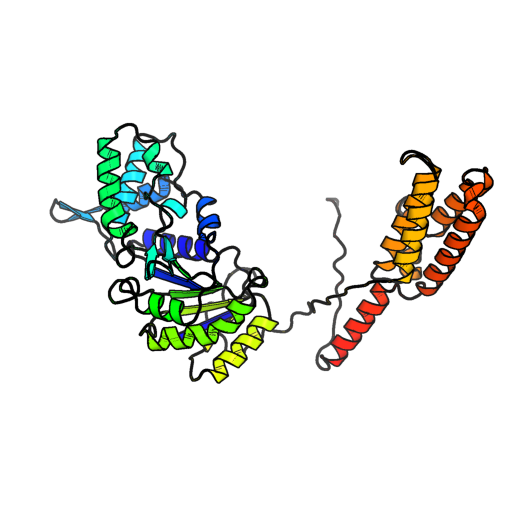M 1570 N N . ALA A 1 199 ? -8.862 1.451 2.156 1.00 88.50 199 ALA A N 1
ATOM 1571 C CA . ALA A 1 199 ? -9.952 1.687 3.096 1.00 88.50 199 ALA A CA 1
ATOM 1572 C C . ALA A 1 199 ? -9.677 1.011 4.455 1.00 88.50 199 ALA A C 1
ATOM 1574 O O . ALA A 1 199 ? -10.611 0.634 5.167 1.00 88.50 199 ALA A O 1
ATOM 1575 N N . THR A 1 200 ? -8.401 0.823 4.811 1.00 82.25 200 THR A N 1
ATOM 1576 C CA . THR A 1 200 ? -8.000 0.255 6.107 1.00 82.25 200 THR A CA 1
ATOM 1577 C C . THR A 1 200 ? -8.144 1.261 7.252 1.00 82.25 200 THR A C 1
ATOM 1579 O O . THR A 1 200 ? -8.188 2.476 7.043 1.00 82.25 200 THR A O 1
ATOM 1582 N N . GLU A 1 201 ? -8.153 0.777 8.496 1.00 70.62 201 GLU A N 1
ATOM 1583 C CA . GLU A 1 201 ? -8.256 1.597 9.706 1.00 70.62 201 GLU A CA 1
ATOM 1584 C C . GLU A 1 201 ? -7.170 2.676 9.793 1.00 70.62 201 GLU A C 1
ATOM 1586 O O . GLU A 1 201 ? -7.378 3.741 10.369 1.00 70.62 201 GLU A O 1
ATOM 1591 N N . ARG A 1 202 ? -6.008 2.450 9.171 1.00 66.94 202 ARG A N 1
ATOM 1592 C CA . ARG A 1 202 ? -4.915 3.436 9.108 1.00 66.94 202 ARG A CA 1
ATOM 1593 C C . ARG A 1 202 ? -5.331 4.720 8.395 1.00 66.94 202 ARG A C 1
ATOM 1595 O O . ARG A 1 202 ? -4.829 5.794 8.721 1.00 66.94 202 ARG A O 1
ATOM 1602 N N . GLN A 1 203 ? -6.281 4.612 7.470 1.00 69.62 203 GLN A N 1
ATOM 1603 C CA . GLN A 1 203 ? -6.891 5.737 6.779 1.00 69.62 203 GLN A CA 1
ATOM 1604 C C . GLN A 1 203 ? -8.110 6.306 7.528 1.00 69.62 203 GLN A C 1
ATOM 1606 O O . GLN A 1 203 ? -8.757 7.203 6.996 1.00 69.62 203 GLN A O 1
ATOM 1611 N N . GLN A 1 204 ? -8.426 5.888 8.768 1.00 61.59 204 GLN A N 1
ATOM 1612 C CA . GLN A 1 204 ? -9.555 6.443 9.547 1.00 61.59 204 GLN A CA 1
ATOM 1613 C C . GLN A 1 204 ? -9.445 7.954 9.770 1.00 61.59 204 GLN A C 1
ATOM 1615 O O . GLN A 1 204 ? -10.464 8.642 9.792 1.00 61.59 204 GLN A O 1
ATOM 1620 N N . LYS A 1 205 ? -8.227 8.510 9.863 1.00 64.56 205 LYS A N 1
ATOM 1621 C CA . LYS A 1 205 ? -8.036 9.975 9.893 1.00 64.56 205 LYS A CA 1
ATOM 1622 C C . LYS A 1 205 ? -8.582 10.661 8.630 1.00 64.56 205 LYS A C 1
ATOM 1624 O O . LYS A 1 205 ? -8.974 11.820 8.682 1.00 64.56 205 LYS A O 1
ATOM 1629 N N . ASN A 1 206 ? -8.671 9.916 7.530 1.00 75.69 206 ASN A N 1
ATOM 1630 C CA . ASN A 1 206 ? -9.185 10.320 6.226 1.00 75.69 206 ASN A CA 1
ATOM 1631 C C . ASN A 1 206 ? -10.517 9.620 5.901 1.00 75.69 206 ASN A C 1
ATOM 1633 O O . ASN A 1 206 ? -10.811 9.340 4.740 1.00 75.69 206 ASN A O 1
ATOM 1637 N N . TYR A 1 207 ? -11.349 9.338 6.909 1.00 79.31 207 TYR A N 1
ATOM 1638 C CA . TYR A 1 207 ? -12.626 8.635 6.739 1.00 79.31 207 TYR A CA 1
ATOM 1639 C C . TYR A 1 207 ? -13.560 9.285 5.698 1.00 79.31 207 TYR A C 1
ATOM 1641 O O . TYR A 1 207 ? -14.304 8.597 4.996 1.00 79.31 207 TYR A O 1
ATOM 1649 N N . SER A 1 208 ? -13.484 10.610 5.534 1.00 83.81 208 SER A N 1
ATOM 1650 C CA . SER A 1 208 ? -14.209 11.334 4.484 1.00 83.81 208 SER A CA 1
ATOM 1651 C C . SER A 1 208 ? -13.785 10.930 3.069 1.00 83.81 208 SER A C 1
ATOM 1653 O O . SER A 1 208 ? -14.629 10.904 2.181 1.00 83.81 208 SER A O 1
ATOM 1655 N N . ALA A 1 209 ? -12.516 10.582 2.843 1.00 87.00 209 ALA A N 1
ATOM 1656 C CA . ALA A 1 209 ? -12.027 10.103 1.552 1.00 87.00 209 ALA A CA 1
ATOM 1657 C C . ALA A 1 209 ? -12.522 8.679 1.260 1.00 87.00 209 ALA A C 1
ATOM 1659 O O . ALA A 1 209 ? -12.981 8.411 0.151 1.00 87.00 209 ALA A O 1
ATOM 1660 N N . ILE A 1 210 ? -12.532 7.801 2.273 1.00 88.81 210 ILE A N 1
ATOM 1661 C CA . ILE A 1 210 ? -13.059 6.428 2.161 1.00 88.81 210 ILE A CA 1
ATOM 1662 C C . ILE A 1 210 ? -14.532 6.450 1.736 1.00 88.81 210 ILE A C 1
ATOM 1664 O O . ILE A 1 210 ? -14.923 5.767 0.793 1.00 88.81 210 ILE A O 1
ATOM 1668 N N . ARG A 1 211 ? -15.348 7.306 2.367 1.00 87.75 211 ARG A N 1
ATOM 1669 C CA . ARG A 1 211 ? -16.771 7.473 2.016 1.00 87.75 211 ARG A CA 1
ATOM 1670 C C . ARG A 1 211 ? -17.014 7.928 0.579 1.00 87.75 211 ARG A C 1
ATOM 1672 O O . ARG A 1 211 ? -18.119 7.763 0.078 1.00 87.75 211 ARG A O 1
ATOM 1679 N N . ARG A 1 212 ? -16.019 8.528 -0.077 1.00 90.81 212 ARG A N 1
ATOM 1680 C CA . ARG A 1 212 ? -16.155 9.035 -1.445 1.00 90.81 212 ARG A CA 1
ATOM 1681 C C . ARG A 1 212 ? -15.580 8.088 -2.501 1.00 90.81 212 ARG A C 1
ATOM 1683 O O . ARG A 1 212 ? -15.629 8.419 -3.683 1.00 90.81 212 ARG A O 1
ATOM 1690 N N . ILE A 1 213 ? -15.089 6.906 -2.111 1.00 92.75 213 ILE A N 1
ATOM 1691 C CA . ILE A 1 213 ? -14.642 5.863 -3.049 1.00 92.75 213 ILE A CA 1
ATOM 1692 C C . ILE A 1 213 ? -15.739 5.512 -4.074 1.00 92.75 213 ILE A C 1
ATOM 1694 O O . ILE A 1 213 ? -15.419 5.502 -5.263 1.00 92.75 213 ILE A O 1
ATOM 1698 N N . PRO A 1 214 ? -17.021 5.300 -3.699 1.00 91.19 214 PRO A N 1
ATOM 1699 C CA . PRO A 1 214 ? -18.072 5.028 -4.684 1.00 91.19 214 PRO A CA 1
ATOM 1700 C C . PRO A 1 214 ? -18.253 6.164 -5.700 1.00 91.19 214 PRO A C 1
ATOM 1702 O O . PRO A 1 214 ? -18.355 5.908 -6.897 1.00 91.19 214 PRO A O 1
ATOM 1705 N N . GLU A 1 215 ? -18.208 7.426 -5.254 1.00 91.81 215 GLU A N 1
ATOM 1706 C CA . GLU A 1 215 ? -18.280 8.588 -6.152 1.00 91.81 215 GLU A CA 1
ATOM 1707 C C . GLU A 1 215 ? -17.100 8.611 -7.134 1.00 91.81 215 GLU A C 1
ATOM 1709 O O . GLU A 1 215 ? -17.278 8.866 -8.326 1.00 91.81 215 GLU A O 1
ATOM 1714 N N . TYR A 1 216 ? -15.893 8.323 -6.647 1.00 93.12 216 TYR A N 1
ATOM 1715 C CA . TYR A 1 216 ? -14.702 8.245 -7.484 1.00 93.12 216 TYR A CA 1
ATOM 1716 C C . TYR A 1 216 ? -14.800 7.110 -8.516 1.00 93.12 216 TYR A C 1
ATOM 1718 O O . TYR A 1 216 ? -14.472 7.315 -9.683 1.00 93.12 216 TYR A O 1
ATOM 1726 N N . LEU A 1 217 ? -15.311 5.937 -8.125 1.00 91.81 217 LEU A N 1
ATOM 1727 C CA . LEU A 1 217 ? -15.518 4.804 -9.033 1.00 91.81 217 LEU A CA 1
ATOM 1728 C C . LEU A 1 217 ? -16.466 5.140 -10.185 1.00 91.81 217 LEU A C 1
ATOM 1730 O O . LEU A 1 217 ? -16.237 4.687 -11.303 1.00 91.81 217 LEU A O 1
ATOM 1734 N N . ILE A 1 218 ? -17.499 5.955 -9.951 1.00 89.88 218 ILE A N 1
ATOM 1735 C CA . ILE A 1 218 ? -18.381 6.428 -11.028 1.00 89.88 218 ILE A CA 1
ATOM 1736 C C . ILE A 1 218 ? -17.563 7.175 -12.090 1.00 89.88 218 ILE A C 1
ATOM 1738 O O . ILE A 1 218 ? -17.678 6.858 -13.272 1.00 89.88 218 ILE A O 1
ATOM 1742 N N . LEU A 1 219 ? -16.672 8.081 -11.677 1.00 92.50 219 LEU A N 1
ATOM 1743 C CA . LEU A 1 219 ? -15.816 8.827 -12.607 1.00 92.50 219 LEU A CA 1
ATOM 1744 C C . LEU A 1 219 ? -14.802 7.939 -13.336 1.00 92.50 219 LEU A C 1
ATOM 1746 O O . LEU A 1 219 ? -14.519 8.175 -14.505 1.00 92.50 219 LEU A O 1
ATOM 1750 N N . VAL A 1 220 ? -14.264 6.916 -12.667 1.00 92.06 220 VAL A N 1
ATOM 1751 C CA . VAL A 1 220 ? -13.364 5.923 -13.285 1.00 92.06 220 VAL A CA 1
ATOM 1752 C C . VAL A 1 220 ? -14.067 5.181 -14.428 1.00 92.06 220 VAL A C 1
ATOM 1754 O O . VAL A 1 220 ? -13.466 4.921 -15.473 1.00 92.06 220 VAL A O 1
ATOM 1757 N N . ARG A 1 221 ? -15.358 4.860 -14.259 1.00 87.88 221 ARG A N 1
ATOM 1758 C CA . ARG A 1 221 ? -16.170 4.252 -15.326 1.00 87.88 221 ARG A CA 1
ATOM 1759 C C . ARG A 1 221 ? -16.348 5.211 -16.501 1.00 87.88 221 ARG A C 1
ATOM 1761 O O . ARG A 1 221 ? -16.160 4.805 -17.643 1.00 87.88 221 ARG A O 1
ATOM 1768 N N . GLU A 1 222 ? -16.671 6.470 -16.211 1.00 89.44 222 GLU A N 1
ATOM 1769 C CA . GLU A 1 222 ? -16.836 7.527 -17.218 1.00 89.44 222 GLU A CA 1
ATOM 1770 C C . GLU A 1 222 ? -15.537 7.813 -17.989 1.00 89.44 222 GLU A C 1
ATOM 1772 O O . GLU A 1 222 ? -15.586 8.193 -19.155 1.00 89.44 222 GLU A O 1
ATOM 1777 N N . SER A 1 223 ? -14.369 7.601 -17.373 1.00 88.94 223 SER A N 1
ATOM 1778 C CA . SER A 1 223 ? -13.062 7.856 -17.986 1.00 88.94 223 SER A CA 1
ATOM 1779 C C . SER A 1 223 ? -12.499 6.690 -18.811 1.00 88.94 223 SER A C 1
ATOM 1781 O O . SER A 1 223 ? -11.328 6.724 -19.178 1.00 88.94 223 SER A O 1
ATOM 1783 N N . GLY A 1 224 ? -13.280 5.637 -19.084 1.00 85.19 224 GLY A N 1
ATOM 1784 C CA . GLY A 1 224 ? -12.848 4.519 -19.939 1.00 85.19 224 GLY A CA 1
ATOM 1785 C C . GLY A 1 224 ? -11.901 3.508 -19.272 1.00 85.19 224 GLY A C 1
ATOM 1786 O O . GLY A 1 224 ? -11.281 2.683 -19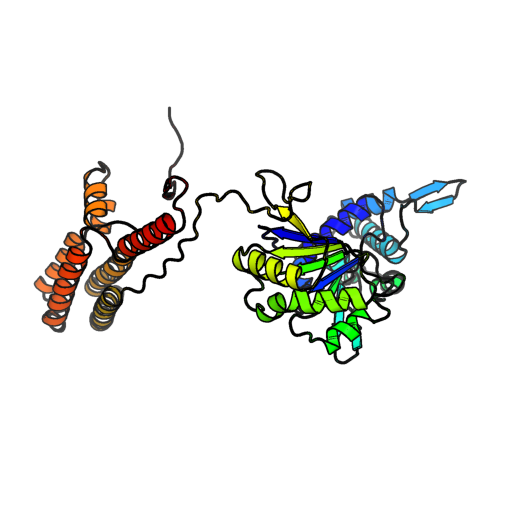.947 1.00 85.19 224 GLY A O 1
ATOM 1787 N N . LEU A 1 225 ? -11.802 3.515 -17.939 1.00 89.19 225 LEU A N 1
ATOM 1788 C CA . LEU A 1 225 ? -10.939 2.609 -17.164 1.00 89.19 225 LEU A CA 1
ATOM 1789 C C . LEU A 1 225 ? -11.663 1.325 -16.712 1.00 89.19 225 LEU A C 1
ATOM 1791 O O . LEU A 1 225 ? -11.320 0.712 -15.707 1.00 89.19 225 LEU A O 1
ATOM 1795 N N . LEU A 1 226 ? -12.683 0.893 -17.459 1.00 84.25 226 LEU A N 1
ATOM 1796 C CA . LEU A 1 226 ? -13.539 -0.246 -17.097 1.00 84.25 226 LEU A CA 1
ATOM 1797 C C . LEU A 1 226 ? -12.836 -1.609 -17.116 1.00 84.25 226 LEU A C 1
ATOM 1799 O O . LEU A 1 226 ? -13.329 -2.549 -16.487 1.00 84.25 226 LEU A O 1
ATOM 1803 N N . GLU A 1 227 ? -11.743 -1.713 -17.865 1.00 84.69 227 GLU A N 1
ATOM 1804 C CA . GLU A 1 227 ? -10.928 -2.926 -18.013 1.00 84.69 227 GLU A CA 1
ATOM 1805 C C . GLU A 1 227 ? -9.902 -3.077 -16.885 1.00 84.69 227 GLU A C 1
ATOM 1807 O O . GLU A 1 227 ? -9.365 -4.163 -16.692 1.00 84.69 227 GLU A O 1
ATOM 1812 N N . CYS A 1 228 ? -9.650 -2.011 -16.120 1.00 89.06 228 CYS A N 1
ATOM 1813 C CA . CYS A 1 228 ? -8.687 -2.023 -15.030 1.00 89.06 228 CYS A CA 1
ATOM 1814 C C . CYS A 1 228 ? -9.200 -2.899 -13.878 1.00 89.06 228 CYS A C 1
ATOM 1816 O O . CYS A 1 228 ? -10.345 -2.760 -13.423 1.00 89.06 228 CYS A O 1
ATOM 1818 N N . GLY A 1 229 ? -8.339 -3.776 -13.362 1.00 90.12 229 GLY A N 1
ATOM 1819 C CA . GLY A 1 229 ? -8.634 -4.554 -12.165 1.00 90.12 229 GLY A CA 1
ATOM 1820 C C . GLY A 1 229 ? -8.798 -3.616 -10.975 1.00 90.12 229 GLY A C 1
ATOM 1821 O O . GLY A 1 229 ? -7.877 -2.879 -10.639 1.00 90.12 229 GLY A O 1
ATOM 1822 N N . THR A 1 230 ? -9.968 -3.600 -10.343 1.00 92.19 230 THR A N 1
ATOM 1823 C CA . THR A 1 230 ? -10.257 -2.639 -9.273 1.00 92.19 230 THR A CA 1
ATOM 1824 C C . THR A 1 230 ? -10.363 -3.351 -7.933 1.00 92.19 230 THR A C 1
ATOM 1826 O O . THR A 1 230 ? -11.155 -4.282 -7.802 1.00 92.19 230 THR A O 1
ATOM 1829 N N . PHE A 1 231 ? -9.608 -2.911 -6.926 1.00 91.12 231 PHE A N 1
ATOM 1830 C CA . PHE A 1 231 ? -9.576 -3.542 -5.606 1.00 91.12 231 PHE A CA 1
ATOM 1831 C C . PHE A 1 231 ? -9.775 -2.518 -4.494 1.00 91.12 231 PHE A C 1
ATOM 1833 O O . PHE A 1 231 ? -9.113 -1.483 -4.476 1.00 91.12 231 PHE A O 1
ATOM 1840 N N . ILE A 1 232 ? -10.644 -2.826 -3.535 1.00 91.50 232 ILE A N 1
ATOM 1841 C CA . ILE A 1 232 ? -10.808 -2.049 -2.303 1.00 91.50 232 ILE A CA 1
ATOM 1842 C C . ILE A 1 232 ? -10.373 -2.922 -1.140 1.00 91.50 232 ILE A C 1
ATOM 1844 O O . ILE A 1 232 ? -10.902 -4.016 -0.958 1.00 91.50 232 ILE A O 1
ATOM 1848 N N . MET A 1 233 ? -9.424 -2.435 -0.350 1.00 89.06 233 MET A N 1
ATOM 1849 C CA . MET A 1 233 ? -8.858 -3.159 0.780 1.00 89.06 233 MET A CA 1
ATOM 1850 C C . MET A 1 233 ? -9.311 -2.549 2.093 1.00 89.06 233 MET A C 1
ATOM 1852 O O . MET A 1 233 ? -9.174 -1.344 2.288 1.00 89.06 233 MET A O 1
ATOM 1856 N N . THR A 1 234 ? -9.814 -3.370 3.008 1.00 86.88 234 THR A N 1
ATOM 1857 C CA . THR A 1 234 ? -10.185 -2.913 4.346 1.00 86.88 234 THR A CA 1
ATOM 1858 C C . THR A 1 234 ? -9.968 -4.018 5.377 1.00 86.88 234 THR A C 1
ATOM 1860 O O . THR A 1 234 ? -10.071 -5.207 5.072 1.00 86.88 234 THR A O 1
ATOM 1863 N N . ASP A 1 235 ? -9.641 -3.623 6.603 1.00 81.81 235 ASP A N 1
ATOM 1864 C CA . ASP A 1 235 ? -9.603 -4.457 7.806 1.00 81.81 235 ASP A CA 1
ATOM 1865 C C . ASP A 1 235 ? -10.781 -4.155 8.751 1.00 81.81 235 ASP A C 1
ATOM 1867 O O . ASP A 1 235 ? -11.053 -4.946 9.651 1.00 81.81 235 ASP A O 1
ATOM 1871 N N . ASP A 1 236 ? -11.539 -3.077 8.511 1.00 79.69 236 ASP A N 1
ATOM 1872 C CA . ASP A 1 236 ? -12.673 -2.671 9.344 1.00 79.69 236 ASP A CA 1
ATOM 1873 C C . ASP A 1 236 ? -14.001 -3.265 8.828 1.00 79.69 236 ASP A C 1
ATOM 1875 O O . ASP A 1 236 ? -14.445 -2.916 7.726 1.00 79.69 236 ASP A O 1
ATOM 1879 N N . PRO A 1 237 ? -14.697 -4.109 9.618 1.00 78.81 237 PRO A N 1
ATOM 1880 C CA . PRO A 1 237 ? -16.002 -4.650 9.238 1.00 78.81 237 PRO A CA 1
ATOM 1881 C C . PRO A 1 237 ? -17.032 -3.556 8.943 1.00 78.81 237 PRO A C 1
ATOM 1883 O O . PRO A 1 237 ? -17.837 -3.698 8.022 1.00 78.81 237 PRO A O 1
ATOM 1886 N N . ARG A 1 238 ? -17.027 -2.443 9.692 1.00 79.94 238 ARG A N 1
ATOM 1887 C CA . ARG A 1 238 ? -18.018 -1.376 9.499 1.00 79.94 238 ARG A CA 1
ATOM 1888 C C . ARG A 1 238 ? -17.839 -0.713 8.138 1.00 79.94 238 ARG A C 1
ATOM 1890 O O . ARG A 1 238 ? -18.820 -0.495 7.425 1.00 79.94 238 ARG A O 1
ATOM 1897 N N . THR A 1 239 ? -16.596 -0.410 7.782 1.00 83.38 239 THR A N 1
ATOM 1898 C CA . THR A 1 239 ? -16.227 0.132 6.474 1.00 83.38 239 THR A CA 1
ATOM 1899 C C . THR A 1 239 ? -16.559 -0.853 5.356 1.00 83.38 239 THR A C 1
ATOM 1901 O O . THR A 1 239 ? -17.170 -0.436 4.373 1.00 83.38 239 THR A O 1
ATOM 1904 N N . PHE A 1 240 ? -16.270 -2.149 5.524 1.00 85.06 240 PHE A N 1
ATOM 1905 C CA . PHE A 1 240 ? -16.634 -3.186 4.552 1.00 85.06 240 PHE A CA 1
ATOM 1906 C C . PHE A 1 240 ? -18.138 -3.205 4.248 1.00 85.06 240 PHE A C 1
ATOM 1908 O O . PHE A 1 240 ? -18.534 -3.029 3.094 1.00 85.06 240 PHE A O 1
ATOM 1915 N N . PHE A 1 241 ? -18.988 -3.364 5.270 1.00 83.56 241 PHE A N 1
ATOM 1916 C CA . PHE A 1 241 ? -20.439 -3.446 5.067 1.00 83.56 241 PHE A CA 1
ATOM 1917 C C . PHE A 1 241 ? -21.028 -2.131 4.543 1.00 83.56 241 PHE A C 1
ATOM 1919 O O . PHE A 1 241 ? -21.889 -2.156 3.664 1.00 83.56 241 PHE A O 1
ATOM 1926 N N . SER A 1 242 ? -20.534 -0.982 5.019 1.00 85.12 242 SER A N 1
ATOM 1927 C CA . SER A 1 242 ? -20.972 0.330 4.530 1.00 85.12 242 SER A CA 1
ATOM 1928 C C . SER A 1 242 ? -20.616 0.548 3.060 1.00 85.12 242 SER A C 1
ATOM 1930 O O . SER A 1 242 ? -21.454 1.035 2.305 1.00 85.12 242 SER A O 1
ATOM 1932 N N . LEU A 1 243 ? -19.389 0.216 2.644 1.00 86.00 243 LEU A N 1
ATOM 1933 C CA . LEU A 1 243 ? -18.968 0.351 1.249 1.00 86.00 243 LEU A CA 1
ATOM 1934 C C . LEU A 1 243 ? -19.726 -0.628 0.360 1.00 86.00 243 LEU A C 1
ATOM 1936 O O . LEU A 1 243 ? -20.202 -0.238 -0.699 1.00 86.00 243 LEU A O 1
ATOM 1940 N N . ARG A 1 244 ? -19.898 -1.876 0.804 1.00 84.81 244 ARG A N 1
ATOM 1941 C CA . ARG A 1 244 ? -20.667 -2.883 0.068 1.00 84.81 244 ARG A CA 1
ATOM 1942 C C . ARG A 1 244 ? -22.097 -2.409 -0.208 1.00 84.81 244 ARG A C 1
ATOM 1944 O O . ARG A 1 244 ? -22.529 -2.495 -1.352 1.00 84.81 244 ARG A O 1
ATOM 1951 N N . ALA A 1 245 ? -22.796 -1.862 0.789 1.00 84.50 245 ALA A N 1
ATOM 1952 C CA . ALA A 1 245 ? -24.139 -1.306 0.603 1.00 84.50 245 ALA A CA 1
ATOM 1953 C C . ALA A 1 245 ? -24.154 -0.157 -0.426 1.00 84.50 245 ALA A C 1
ATOM 1955 O O . ALA A 1 245 ? -24.916 -0.198 -1.388 1.00 84.50 245 ALA A O 1
ATOM 1956 N N . GLN A 1 246 ? -23.239 0.808 -0.295 1.00 85.44 246 GLN A N 1
ATOM 1957 C CA . GLN A 1 246 ? -23.135 1.951 -1.217 1.00 85.44 246 GLN A CA 1
ATOM 1958 C C . GLN A 1 246 ? -22.801 1.536 -2.658 1.00 85.44 246 GLN A C 1
ATOM 1960 O O . GLN A 1 246 ? -23.248 2.163 -3.619 1.00 85.44 246 GLN A O 1
ATOM 1965 N N . LEU A 1 247 ? -21.997 0.486 -2.831 1.00 85.00 247 LEU A N 1
ATOM 1966 C CA . LEU A 1 247 ? -21.618 -0.025 -4.148 1.00 85.00 247 LEU A CA 1
ATOM 1967 C C . LEU A 1 247 ? -22.785 -0.718 -4.853 1.00 85.00 247 LEU A C 1
ATOM 1969 O O . LEU A 1 247 ? -22.915 -0.560 -6.064 1.00 85.00 247 LEU A O 1
ATOM 1973 N N . VAL A 1 248 ? -23.643 -1.424 -4.107 1.00 80.94 248 VAL A N 1
ATOM 1974 C CA . VAL A 1 248 ? -24.884 -2.019 -4.635 1.00 80.94 248 VAL A CA 1
ATOM 1975 C C . VAL A 1 248 ? -25.839 -0.926 -5.125 1.00 80.94 248 VAL A C 1
ATOM 1977 O O . VAL A 1 248 ? -26.407 -1.045 -6.207 1.00 80.94 248 VAL A O 1
ATOM 1980 N N . GLU A 1 249 ? -25.958 0.174 -4.380 1.00 77.69 249 GLU A N 1
ATOM 1981 C CA . GLU A 1 249 ? -26.778 1.331 -4.770 1.00 77.69 249 GLU A CA 1
ATOM 1982 C C . GLU A 1 249 ? -26.231 2.067 -6.011 1.00 77.69 249 GLU A C 1
ATOM 1984 O O . GLU A 1 249 ? -26.987 2.672 -6.767 1.00 77.69 249 GLU A O 1
ATOM 1989 N N . SER A 1 250 ? -24.920 1.988 -6.268 1.00 70.00 250 SER A N 1
ATOM 1990 C CA . SER A 1 250 ? -24.225 2.717 -7.347 1.00 70.00 250 SER A CA 1
ATOM 1991 C C . SER A 1 250 ? -24.312 2.050 -8.741 1.00 70.00 250 SER A C 1
ATOM 1993 O O . SER A 1 250 ? -23.619 2.467 -9.688 1.00 70.00 250 SER A O 1
ATOM 1995 N N . GLY A 1 251 ? -25.153 1.019 -8.888 1.00 65.38 251 GLY A N 1
ATOM 1996 C CA . GLY A 1 251 ? -25.430 0.299 -10.138 1.00 65.38 251 GLY A CA 1
ATOM 1997 C C . GLY A 1 251 ? -24.713 -1.057 -10.263 1.00 65.38 251 GLY A C 1
ATOM 1998 O O . GLY A 1 251 ? -24.047 -1.496 -9.327 1.00 65.38 251 GLY A O 1
ATOM 1999 N N . PRO A 1 252 ? -24.817 -1.743 -11.421 1.00 61.53 252 PRO A N 1
ATOM 2000 C CA . PRO A 1 252 ? -24.353 -3.121 -11.586 1.00 61.53 252 PRO A CA 1
ATOM 2001 C C . PRO A 1 252 ? -22.821 -3.194 -11.687 1.00 61.53 252 PRO A C 1
ATOM 2003 O O . PRO A 1 252 ? -22.234 -3.247 -12.767 1.00 61.53 252 PRO A O 1
ATOM 2006 N N . LEU A 1 253 ? -22.149 -3.173 -10.539 1.00 68.81 253 LEU A N 1
ATOM 2007 C CA . LEU A 1 253 ? -20.742 -3.529 -10.411 1.00 68.81 253 LEU A CA 1
ATOM 2008 C C . LEU A 1 253 ? -20.649 -5.025 -10.132 1.00 68.81 253 LEU A C 1
ATOM 2010 O O . LEU A 1 253 ? -21.200 -5.504 -9.140 1.00 68.81 253 LEU A O 1
ATOM 2014 N N . LEU A 1 254 ? -19.920 -5.759 -10.980 1.00 65.50 254 LEU A N 1
ATOM 2015 C CA . LEU A 1 254 ? -19.604 -7.157 -10.702 1.00 65.50 254 LEU A CA 1
ATOM 2016 C C . LEU A 1 254 ? -18.612 -7.186 -9.537 1.00 65.50 254 LEU A C 1
ATOM 2018 O O . LEU A 1 254 ? -17.401 -7.040 -9.721 1.00 65.50 254 LEU A O 1
ATOM 2022 N N . THR A 1 255 ? -19.174 -7.280 -8.335 1.00 74.19 255 THR A N 1
ATOM 2023 C CA . THR A 1 255 ? -18.451 -7.170 -7.075 1.00 74.19 255 THR A CA 1
ATOM 2024 C C . THR A 1 255 ? -18.133 -8.568 -6.576 1.00 7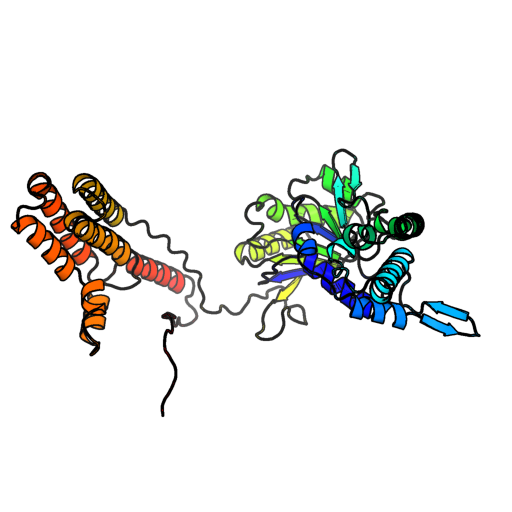4.19 255 THR A C 1
ATOM 2026 O O . THR A 1 255 ? -19.031 -9.354 -6.290 1.00 74.19 255 THR A O 1
ATOM 2029 N N . LYS A 1 256 ? -16.846 -8.884 -6.489 1.00 81.19 256 LYS A N 1
ATOM 2030 C CA . LYS A 1 256 ? -16.321 -10.128 -5.930 1.00 81.19 256 LYS A CA 1
ATOM 2031 C C . LYS A 1 256 ? -15.747 -9.843 -4.551 1.00 81.19 256 LYS A C 1
ATOM 2033 O O . LYS A 1 256 ? -15.119 -8.804 -4.359 1.00 81.19 256 LYS A O 1
ATOM 2038 N N . VAL A 1 257 ? -15.919 -10.756 -3.601 1.00 77.56 257 VAL A N 1
ATOM 2039 C CA . VAL A 1 257 ? -15.285 -10.628 -2.283 1.00 77.56 257 VAL A CA 1
ATOM 2040 C C . VAL A 1 257 ? -14.099 -11.579 -2.211 1.00 77.56 257 VAL A C 1
ATOM 2042 O O . VAL A 1 257 ? -14.246 -12.773 -2.438 1.00 77.56 257 VAL A O 1
ATOM 2045 N N . LEU A 1 258 ? -12.910 -11.066 -1.913 1.00 77.50 258 LEU A N 1
ATOM 2046 C CA . LEU A 1 258 ? -11.720 -11.878 -1.671 1.00 77.50 258 LEU A CA 1
ATOM 2047 C C . LEU A 1 258 ? -11.442 -11.893 -0.171 1.00 77.50 258 LEU A C 1
ATOM 2049 O O . LEU A 1 258 ? -10.983 -10.906 0.405 1.00 77.50 258 LEU A O 1
ATOM 2053 N N . ALA A 1 259 ? -11.738 -13.031 0.453 1.00 73.81 259 ALA A N 1
ATOM 2054 C CA . ALA A 1 259 ? -11.491 -13.244 1.869 1.00 73.81 259 ALA A CA 1
ATOM 2055 C C . ALA A 1 259 ? -9.988 -13.345 2.147 1.00 73.81 259 ALA A C 1
ATOM 2057 O O . ALA A 1 259 ? -9.300 -14.168 1.543 1.00 73.81 259 ALA A O 1
ATOM 2058 N N . ALA A 1 260 ? -9.476 -12.559 3.086 1.00 65.62 260 ALA A N 1
ATOM 2059 C CA . ALA A 1 260 ? -8.094 -12.661 3.556 1.00 65.62 260 ALA A CA 1
ATOM 2060 C C . ALA A 1 260 ? -7.993 -13.619 4.761 1.00 65.62 260 ALA A C 1
ATOM 2062 O O . ALA A 1 260 ? -7.599 -13.235 5.859 1.00 65.62 260 ALA A O 1
ATOM 2063 N N . GLU A 1 261 ? -8.398 -14.879 4.570 1.00 56.47 261 GLU A N 1
ATOM 2064 C CA . GLU A 1 261 ? -8.338 -15.917 5.608 1.00 56.47 261 GLU A CA 1
ATOM 2065 C C . GLU A 1 261 ? -7.507 -17.132 5.163 1.00 56.47 261 GLU A C 1
ATOM 2067 O O . GLU A 1 261 ? -7.974 -17.893 4.319 1.00 56.47 261 GLU A O 1
ATOM 2072 N N . ALA A 1 262 ? -6.329 -17.359 5.772 1.00 42.41 262 ALA A N 1
ATOM 2073 C CA . ALA A 1 262 ? -5.839 -18.679 6.220 1.00 42.41 262 ALA A CA 1
ATOM 2074 C C . ALA A 1 262 ? -4.425 -18.609 6.832 1.00 42.41 262 ALA A C 1
ATOM 2076 O O . ALA A 1 262 ? -3.604 -17.783 6.447 1.00 42.41 262 ALA A O 1
ATOM 2077 N N . ALA A 1 263 ? -4.124 -19.563 7.723 1.00 45.53 263 ALA A N 1
ATOM 2078 C CA . ALA A 1 263 ? -2.873 -19.744 8.470 1.00 45.53 263 ALA A CA 1
ATOM 2079 C C . ALA A 1 263 ? -1.573 -19.797 7.630 1.00 45.53 263 ALA A C 1
ATOM 2081 O O . ALA A 1 263 ? -0.492 -19.777 8.211 1.00 45.53 263 ALA A O 1
ATOM 2082 N N . HIS A 1 264 ? -1.663 -19.828 6.292 1.00 41.19 264 HIS A N 1
ATOM 2083 C CA . HIS A 1 264 ? -0.521 -19.938 5.375 1.00 41.19 264 HIS A CA 1
ATOM 2084 C C . HIS A 1 264 ? -0.670 -19.179 4.034 1.00 41.19 264 HIS A C 1
ATOM 2086 O O . HIS A 1 264 ? 0.221 -19.287 3.196 1.00 41.19 264 HIS A O 1
ATOM 2092 N N . VAL A 1 265 ? -1.748 -18.410 3.793 1.00 48.12 265 VAL A N 1
ATOM 2093 C CA . VAL A 1 265 ? -1.938 -17.641 2.538 1.00 48.12 265 VAL A CA 1
ATOM 2094 C C . VAL A 1 265 ? -2.607 -16.294 2.831 1.00 48.12 265 VAL A C 1
ATOM 2096 O O . VAL A 1 265 ? -3.565 -16.226 3.594 1.00 48.12 265 VAL A O 1
ATOM 2099 N N . LEU A 1 266 ? -2.102 -15.216 2.218 1.00 55.97 266 LEU A N 1
ATOM 2100 C CA . LEU A 1 266 ? -2.511 -13.836 2.515 1.00 55.97 266 LEU A CA 1
ATOM 2101 C C . LEU A 1 266 ? -3.887 -13.450 1.928 1.00 55.97 266 LEU A C 1
ATOM 2103 O O . LEU A 1 266 ? -4.546 -12.566 2.469 1.00 55.97 266 LEU A O 1
ATOM 2107 N N . LEU A 1 267 ? -4.333 -14.107 0.848 1.00 61.38 267 LEU A N 1
ATOM 2108 C CA . LEU A 1 267 ? -5.623 -13.887 0.174 1.00 61.38 267 LEU A CA 1
ATOM 2109 C C . LEU A 1 267 ? -6.214 -15.212 -0.323 1.00 61.38 267 LEU A C 1
ATOM 2111 O O . LEU A 1 267 ? -5.477 -16.098 -0.752 1.00 61.38 267 LEU A O 1
ATOM 2115 N N . SER A 1 268 ? -7.543 -15.340 -0.317 1.00 61.31 268 SER A N 1
ATOM 2116 C CA . SER A 1 268 ? -8.221 -16.500 -0.899 1.00 61.31 268 SER A CA 1
ATOM 2117 C C . SER A 1 268 ? -7.943 -16.588 -2.408 1.00 61.31 268 SER A C 1
ATOM 2119 O O . SER A 1 268 ? -8.083 -15.580 -3.105 1.00 61.31 268 SER A O 1
ATOM 2121 N N . PRO A 1 269 ? -7.596 -17.776 -2.939 1.00 63.19 269 PRO A N 1
ATOM 2122 C CA . PRO A 1 269 ? -7.316 -17.957 -4.366 1.00 63.19 269 PRO A CA 1
ATOM 2123 C C . PRO A 1 269 ? -8.563 -17.804 -5.250 1.00 63.19 269 PRO A C 1
ATOM 2125 O O . PRO A 1 269 ? -8.442 -17.622 -6.461 1.00 63.19 269 PRO A O 1
ATOM 2128 N N . HIS A 1 270 ? -9.762 -17.859 -4.663 1.00 73.62 270 HIS A N 1
ATOM 2129 C CA . HIS A 1 270 ? -11.025 -17.750 -5.383 1.00 73.62 270 HIS A CA 1
ATOM 2130 C C . HIS A 1 270 ? -11.946 -16.712 -4.735 1.00 73.62 270 HIS A C 1
ATOM 2132 O O . HIS A 1 270 ? -11.996 -16.614 -3.504 1.00 73.62 270 HIS A O 1
ATOM 2138 N N . PRO A 1 271 ? -12.692 -15.940 -5.547 1.00 73.88 271 PRO A N 1
ATOM 2139 C CA . PRO A 1 271 ? -13.700 -15.030 -5.031 1.00 73.88 271 PRO A CA 1
ATOM 2140 C C . PRO A 1 271 ? -14.770 -15.813 -4.274 1.00 73.88 271 PRO A C 1
ATOM 2142 O O . PRO A 1 271 ? -15.213 -16.874 -4.708 1.00 73.88 271 PRO A O 1
ATOM 2145 N N . LYS A 1 272 ? -15.167 -15.274 -3.129 1.00 78.94 272 LYS A N 1
ATOM 2146 C CA . LYS A 1 272 ? -16.320 -15.721 -2.366 1.00 78.94 272 LYS A CA 1
ATOM 2147 C C . LYS A 1 272 ? -17.601 -15.154 -2.972 1.00 78.94 272 LYS A C 1
ATOM 2149 O O . LYS A 1 272 ? -17.569 -14.137 -3.672 1.00 78.94 272 LYS A O 1
ATOM 2154 N N . GLU A 1 273 ? -18.704 -15.830 -2.670 1.00 71.00 273 GLU A N 1
ATOM 2155 C CA . GLU A 1 273 ? -20.055 -15.425 -3.054 1.00 71.00 273 GLU A CA 1
ATOM 2156 C C . GLU A 1 273 ? -20.377 -13.998 -2.599 1.00 71.00 273 GLU A C 1
ATOM 2158 O O . GLU A 1 273 ? -19.798 -13.474 -1.642 1.00 71.00 273 GLU A O 1
ATOM 2163 N N . THR A 1 274 ? -21.313 -13.347 -3.291 1.00 64.94 274 THR A N 1
ATOM 2164 C CA . THR A 1 274 ? -21.651 -11.940 -3.030 1.00 64.94 274 THR A CA 1
ATOM 2165 C C . THR A 1 274 ? -22.181 -11.694 -1.625 1.00 64.94 274 THR A C 1
ATOM 2167 O O . THR A 1 274 ? -22.017 -10.593 -1.111 1.00 64.94 274 THR A O 1
ATOM 2170 N N . ASP A 1 275 ? -22.816 -12.690 -1.010 1.00 66.00 275 ASP A N 1
ATOM 2171 C CA . ASP A 1 275 ? -23.380 -12.671 0.338 1.00 66.00 275 ASP A CA 1
ATOM 2172 C C . ASP A 1 275 ? -22.397 -13.119 1.424 1.00 66.00 275 ASP A C 1
ATOM 2174 O O . ASP A 1 275 ? -22.728 -13.039 2.606 1.00 66.00 275 ASP A O 1
ATOM 2178 N N . TRP A 1 276 ? -21.172 -13.492 1.045 1.00 71.44 276 TRP A N 1
ATOM 2179 C CA . TRP A 1 276 ? -20.176 -13.997 1.974 1.00 71.44 276 TRP A CA 1
ATOM 2180 C C . TRP A 1 276 ? -19.920 -13.022 3.129 1.00 71.44 276 TRP A C 1
ATOM 2182 O O . TRP A 1 276 ? -19.627 -11.834 2.951 1.00 71.44 276 TRP A O 1
ATOM 2192 N N . ALA A 1 277 ? -20.009 -13.575 4.330 1.00 63.53 277 ALA A N 1
ATOM 2193 C CA . ALA A 1 277 ? -19.516 -13.017 5.572 1.00 63.53 277 ALA A CA 1
ATOM 2194 C C . ALA A 1 277 ? -18.580 -14.071 6.185 1.00 63.53 277 ALA A C 1
ATOM 2196 O O . ALA A 1 277 ? -18.771 -15.269 5.943 1.00 63.53 277 ALA A O 1
ATOM 2197 N N . PRO A 1 278 ? -17.558 -13.672 6.955 1.00 61.75 278 PRO A N 1
ATOM 2198 C CA . PRO A 1 278 ? -16.701 -14.654 7.580 1.00 61.75 278 PRO A CA 1
ATOM 2199 C C . PRO A 1 278 ? -17.527 -15.389 8.628 1.00 61.75 278 PRO A C 1
ATOM 2201 O O . PRO A 1 278 ? -18.451 -14.824 9.226 1.00 61.75 278 PRO A O 1
ATOM 2204 N N . VAL A 1 279 ? -17.184 -16.650 8.880 1.00 60.22 279 VAL A N 1
ATOM 2205 C CA . VAL A 1 279 ? -17.753 -17.343 10.036 1.00 60.22 279 VAL A CA 1
ATOM 2206 C C . VAL A 1 279 ? -17.420 -16.481 11.255 1.00 60.22 279 VAL A C 1
ATOM 2208 O O . VAL A 1 279 ? -16.242 -16.148 11.415 1.00 60.22 279 VAL A O 1
ATOM 2211 N N . PRO A 1 280 ? -18.405 -16.075 12.081 1.00 52.34 280 PRO A N 1
ATOM 2212 C CA . PRO A 1 280 ? -18.148 -15.297 13.281 1.00 52.34 280 PRO A CA 1
ATOM 2213 C C . PRO A 1 280 ? -17.171 -16.070 14.168 1.00 52.34 280 PRO A C 1
ATOM 2215 O O . PRO A 1 280 ? -17.552 -16.963 14.920 1.00 52.34 280 PRO A O 1
ATOM 2218 N N . ARG A 1 281 ? -15.876 -15.771 14.058 1.00 45.66 281 ARG A N 1
ATOM 2219 C CA . ARG A 1 281 ? -14.899 -16.230 15.036 1.00 45.66 281 ARG A CA 1
ATOM 2220 C C . ARG A 1 281 ? -15.192 -15.396 16.270 1.00 45.66 281 ARG A C 1
ATOM 2222 O O . ARG A 1 281 ? -15.251 -14.175 16.156 1.00 45.66 281 ARG A O 1
ATOM 2229 N N . SER A 1 282 ? -15.448 -16.055 17.397 1.00 43.12 282 SER A N 1
ATOM 2230 C CA . SER A 1 282 ? -15.801 -15.463 18.694 1.00 43.12 282 SER A CA 1
ATOM 2231 C C . SER A 1 282 ? -14.686 -14.558 19.243 1.00 43.12 282 SER A C 1
ATOM 2233 O O . SER A 1 282 ? -14.054 -14.856 20.246 1.00 43.12 282 SER A O 1
ATOM 2235 N N . ASN A 1 283 ? -14.444 -13.444 18.563 1.00 44.28 283 ASN A N 1
ATOM 2236 C CA . ASN A 1 283 ? -13.616 -12.321 18.958 1.00 44.28 283 ASN A CA 1
ATOM 2237 C C . ASN A 1 283 ? -14.483 -11.080 18.755 1.00 44.28 283 ASN A C 1
ATOM 2239 O O . ASN A 1 283 ? -14.181 -10.208 17.939 1.00 44.28 283 ASN A O 1
ATOM 2243 N N . ALA A 1 284 ? -15.619 -11.023 19.456 1.00 44.66 284 ALA A N 1
ATOM 2244 C CA . ALA A 1 284 ? -16.312 -9.759 19.618 1.00 44.66 284 ALA A CA 1
ATOM 2245 C C . ALA A 1 284 ? -15.283 -8.774 20.189 1.00 44.66 284 ALA A C 1
ATOM 2247 O O . ALA A 1 284 ? -14.773 -8.970 21.292 1.00 44.66 284 ALA A O 1
ATOM 2248 N N . HIS A 1 285 ? -14.927 -7.743 19.421 1.00 44.62 285 HIS A N 1
ATOM 2249 C CA . HIS A 1 285 ? -14.153 -6.628 19.943 1.00 44.62 285 HIS A CA 1
ATOM 2250 C C . HIS A 1 285 ? -15.054 -5.888 20.928 1.00 44.62 285 HIS A C 1
ATOM 2252 O O . HIS A 1 285 ? -15.755 -4.943 20.564 1.00 44.62 285 HIS A O 1
ATOM 2258 N N . ILE A 1 286 ? -15.082 -6.355 22.177 1.00 47.66 286 ILE A N 1
ATOM 2259 C CA . ILE A 1 286 ? -15.775 -5.660 23.248 1.00 47.66 286 ILE A CA 1
ATOM 2260 C C . ILE A 1 286 ? -14.959 -4.403 23.531 1.00 47.66 286 ILE A C 1
ATOM 2262 O O . ILE A 1 286 ? -13.960 -4.422 24.249 1.00 47.66 286 ILE A O 1
ATOM 2266 N N . LYS A 1 287 ? -15.355 -3.294 22.905 1.00 41.34 287 LYS A N 1
ATOM 2267 C CA . LYS A 1 287 ? -14.768 -1.987 23.174 1.00 41.34 287 LYS A CA 1
ATOM 2268 C C . LYS A 1 287 ? -15.306 -1.498 24.513 1.00 41.34 287 LYS A C 1
ATOM 2270 O O . LYS A 1 287 ? -16.297 -0.775 24.566 1.00 41.34 287 LYS A O 1
ATOM 2275 N N . VAL A 1 288 ? -14.658 -1.915 25.594 1.00 46.53 288 VAL A N 1
ATOM 2276 C CA . VAL A 1 288 ? -14.976 -1.421 26.929 1.00 46.53 288 VAL A CA 1
ATOM 2277 C C . VAL A 1 288 ? -14.136 -0.182 27.209 1.00 46.53 288 VAL A C 1
ATOM 2279 O O . VAL A 1 288 ? -12.928 -0.268 27.393 1.00 46.53 288 VAL A O 1
ATOM 2282 N N . SER A 1 289 ? -14.774 0.984 27.232 1.00 47.88 289 SER A N 1
ATOM 2283 C CA . SER A 1 289 ? -14.223 2.165 27.896 1.00 47.88 289 SER A CA 1
ATOM 2284 C C . SER A 1 289 ? -14.862 2.253 29.276 1.00 47.88 289 SER A C 1
ATOM 2286 O O . SER A 1 289 ? -16.045 2.587 29.374 1.00 47.88 289 SER A O 1
ATOM 2288 N N . ILE A 1 290 ? -14.115 1.930 30.329 1.00 54.06 290 ILE A N 1
ATOM 2289 C CA . ILE A 1 290 ? -14.553 2.213 31.696 1.00 54.06 290 ILE A CA 1
ATOM 2290 C C . ILE A 1 290 ? -13.990 3.570 32.086 1.00 54.06 290 ILE A C 1
ATOM 2292 O O . ILE A 1 290 ? -12.780 3.774 32.097 1.00 54.06 290 ILE A O 1
ATOM 2296 N N . VAL A 1 291 ? -14.888 4.495 32.399 1.00 57.06 291 VAL A N 1
ATOM 2297 C CA . VAL A 1 291 ? -14.557 5.696 33.158 1.00 57.06 291 VAL A CA 1
ATOM 2298 C C . VAL A 1 291 ? -15.330 5.567 34.456 1.00 57.06 291 VAL A C 1
ATOM 2300 O O . VAL A 1 291 ? -16.501 5.933 34.520 1.00 57.06 291 VAL A O 1
ATOM 2303 N N . ASP A 1 292 ? -14.703 4.974 35.468 1.00 72.00 292 ASP A N 1
ATOM 2304 C CA . ASP A 1 292 ? -15.266 5.018 36.810 1.00 72.00 292 ASP A CA 1
ATOM 2305 C C . ASP A 1 292 ? -14.926 6.380 37.423 1.00 72.00 292 ASP A C 1
ATOM 2307 O O . ASP A 1 292 ? -13.776 6.683 37.762 1.00 72.00 292 ASP A O 1
ATOM 2311 N N . GLN A 1 293 ? -15.951 7.226 37.512 1.00 77.38 293 GLN A N 1
ATOM 2312 C CA . GLN A 1 293 ? -15.846 8.564 38.069 1.00 77.38 293 GLN A CA 1
ATOM 2313 C C . GLN A 1 293 ? -15.515 8.540 39.567 1.00 77.38 293 GLN A C 1
ATOM 2315 O O . GLN A 1 293 ? -14.806 9.430 40.038 1.00 77.38 293 GLN A O 1
ATOM 2320 N N . GLU A 1 294 ? -16.001 7.553 40.317 1.00 81.69 294 GLU A N 1
ATOM 2321 C CA . GLU A 1 294 ? -15.782 7.442 41.759 1.00 81.69 294 GLU A CA 1
ATOM 2322 C C . GLU A 1 294 ? -14.369 6.945 42.061 1.00 81.69 294 GLU A C 1
ATOM 2324 O O . GLU A 1 294 ? -13.658 7.589 42.837 1.00 81.69 294 GLU A O 1
ATOM 2329 N N . ALA A 1 295 ? -13.906 5.907 41.354 1.00 85.06 295 ALA A N 1
ATOM 2330 C CA . ALA A 1 295 ? -12.518 5.447 41.432 1.00 85.06 295 ALA A CA 1
ATOM 2331 C C . ALA A 1 295 ? -11.530 6.552 41.035 1.00 85.06 295 ALA A C 1
ATOM 2333 O O . ALA A 1 295 ? -10.535 6.778 41.723 1.00 85.06 295 ALA A O 1
ATOM 2334 N N . SER A 1 296 ? -11.829 7.292 39.962 1.00 83.62 296 SER A N 1
ATOM 2335 C CA . SER A 1 296 ? -10.980 8.395 39.496 1.00 83.62 296 SER A CA 1
ATOM 2336 C C . SER A 1 296 ? -10.935 9.544 40.505 1.00 83.62 296 SER A C 1
ATOM 2338 O O . SER A 1 296 ? -9.864 10.074 40.787 1.00 83.62 296 SER A O 1
ATOM 2340 N N . ARG A 1 297 ? -12.076 9.922 41.100 1.00 86.06 297 ARG A N 1
ATOM 2341 C CA . ARG A 1 297 ? -12.132 10.954 42.153 1.00 86.06 297 ARG A CA 1
ATOM 2342 C C . ARG A 1 297 ? -11.354 10.536 43.398 1.00 86.06 297 ARG A C 1
ATOM 2344 O O . ARG A 1 297 ? -10.657 11.362 43.987 1.00 86.06 297 ARG A O 1
ATOM 2351 N N . LEU A 1 298 ? -11.460 9.272 43.798 1.00 89.50 298 LEU A N 1
ATOM 2352 C CA . LEU A 1 298 ? -10.727 8.742 44.942 1.00 89.50 298 LEU A CA 1
ATOM 2353 C C . LEU A 1 298 ? -9.217 8.687 44.667 1.00 89.50 298 LEU A C 1
ATOM 2355 O O . LEU A 1 298 ? -8.431 9.136 45.498 1.00 89.50 298 LEU A O 1
ATOM 2359 N N . ALA A 1 299 ? -8.813 8.237 43.479 1.00 88.12 299 ALA A N 1
ATOM 2360 C CA . ALA A 1 299 ? -7.420 8.254 43.045 1.00 88.12 299 ALA A CA 1
ATOM 2361 C C . ALA A 1 299 ? -6.852 9.687 43.034 1.00 88.12 299 ALA A C 1
ATOM 2363 O O . ALA A 1 299 ? -5.811 9.940 43.636 1.00 88.12 299 ALA A O 1
ATOM 2364 N N . LEU A 1 300 ? -7.571 10.657 42.461 1.00 87.81 300 LEU A N 1
ATOM 2365 C CA . LEU A 1 300 ? -7.178 12.073 42.506 1.00 87.81 300 LEU A CA 1
ATOM 2366 C C . LEU A 1 300 ? -7.068 12.604 43.944 1.00 87.81 300 LEU A C 1
ATOM 2368 O O . LEU A 1 300 ? -6.183 13.402 44.239 1.00 87.81 300 LEU A O 1
ATOM 2372 N N . THR A 1 301 ? -7.920 12.133 44.859 1.00 89.38 301 THR A N 1
ATOM 2373 C CA . THR A 1 301 ? -7.829 12.498 46.281 1.00 89.38 301 THR A CA 1
ATOM 2374 C C . THR A 1 301 ? -6.512 12.007 46.882 1.00 89.38 301 THR A C 1
ATOM 2376 O O . THR A 1 301 ? -5.794 12.799 47.488 1.00 89.38 301 THR A O 1
ATOM 2379 N N . PHE A 1 302 ? -6.138 10.741 46.662 1.00 89.56 302 PHE A N 1
ATOM 2380 C CA . PHE A 1 302 ? -4.830 10.230 47.088 1.00 89.56 302 PHE A CA 1
ATOM 2381 C C . PHE A 1 302 ? -3.673 10.973 46.414 1.00 89.56 302 PHE A C 1
ATOM 2383 O O . PHE A 1 302 ? -2.687 11.272 47.077 1.00 89.56 302 PHE A O 1
ATOM 2390 N N . GLN A 1 303 ? -3.808 11.358 45.143 1.00 88.06 303 GLN A N 1
ATOM 2391 C CA . GLN A 1 303 ? -2.803 12.153 44.437 1.00 88.06 303 GLN A CA 1
ATOM 2392 C C . GLN A 1 303 ? -2.586 13.540 45.047 1.00 88.06 303 GLN A C 1
ATOM 2394 O O . GLN A 1 303 ? -1.447 13.967 45.223 1.00 88.06 303 GLN A O 1
ATOM 2399 N N . HIS A 1 304 ? -3.656 14.238 45.416 1.00 86.94 304 HIS A N 1
ATOM 2400 C CA . HIS A 1 304 ? -3.543 15.534 46.087 1.00 86.94 304 HIS A CA 1
ATOM 2401 C C . HIS A 1 304 ? -2.949 15.400 47.497 1.00 86.94 304 HIS A C 1
ATOM 2403 O O . HIS A 1 304 ? -2.172 16.254 47.929 1.00 86.94 304 HIS A O 1
ATOM 2409 N N . LEU A 1 305 ? -3.275 14.310 48.201 1.00 87.00 305 LEU A N 1
ATOM 2410 C CA . LEU A 1 305 ? -2.675 13.994 49.496 1.00 87.00 305 LEU A CA 1
ATOM 2411 C C . LEU A 1 305 ? -1.178 13.684 49.357 1.00 87.00 305 LEU A C 1
ATOM 2413 O O . LEU A 1 305 ? -0.401 14.188 50.161 1.00 87.00 305 LEU A O 1
ATOM 2417 N N . MET A 1 306 ? -0.760 12.956 48.312 1.00 85.44 306 MET A N 1
ATOM 2418 C CA . MET A 1 306 ? 0.658 12.718 47.994 1.00 85.44 306 MET A CA 1
ATOM 2419 C C . MET A 1 306 ? 1.421 14.024 47.786 1.00 85.44 306 MET A C 1
ATOM 2421 O O . MET A 1 306 ? 2.478 14.215 48.377 1.00 85.44 306 MET A O 1
ATOM 2425 N N . ALA A 1 307 ? 0.865 14.945 46.993 1.00 81.00 307 ALA A N 1
ATOM 2426 C CA . ALA A 1 307 ? 1.491 16.241 46.724 1.00 81.00 307 ALA A CA 1
ATOM 2427 C C . ALA A 1 307 ? 1.687 17.087 47.997 1.00 81.00 307 ALA A C 1
ATOM 2429 O O . ALA A 1 307 ? 2.564 17.944 48.046 1.00 81.00 307 ALA A O 1
ATOM 2430 N N . SER A 1 308 ? 0.881 16.828 49.030 1.00 79.00 308 SER A N 1
ATOM 2431 C CA . SER A 1 308 ? 0.944 17.502 50.331 1.00 79.00 308 SER A CA 1
ATOM 2432 C C . SER A 1 308 ? 1.788 16.742 51.370 1.00 79.00 308 SER A C 1
ATOM 2434 O O . SER A 1 308 ? 2.016 17.264 52.458 1.00 79.00 308 SER A O 1
ATOM 2436 N N . ALA A 1 309 ? 2.227 15.514 51.063 1.00 72.31 309 ALA A N 1
ATOM 2437 C CA . ALA A 1 309 ? 2.901 14.598 51.987 1.00 72.31 309 ALA A CA 1
ATOM 2438 C C . ALA A 1 309 ? 4.439 14.703 51.977 1.00 72.31 309 ALA A C 1
ATOM 2440 O O . ALA A 1 309 ? 5.070 14.205 52.905 1.00 72.31 309 ALA A O 1
ATOM 2441 N N . GLY A 1 310 ? 5.044 15.363 50.978 1.00 69.81 310 GLY A N 1
ATOM 2442 C CA . GLY A 1 310 ? 6.495 15.583 50.903 1.00 69.81 310 GLY A CA 1
ATOM 2443 C C . GLY A 1 310 ? 7.139 15.119 49.591 1.00 69.81 310 GLY A C 1
ATOM 2444 O O . GLY A 1 310 ? 6.506 15.145 48.539 1.00 69.81 310 GLY A O 1
ATOM 2445 N N . ASN A 1 311 ? 8.424 14.745 49.653 1.00 75.12 311 ASN A N 1
ATOM 2446 C CA . ASN A 1 311 ? 9.238 14.322 48.502 1.00 75.12 311 ASN A CA 1
ATOM 2447 C C . ASN A 1 311 ? 8.895 12.887 48.046 1.00 75.12 311 ASN A C 1
ATOM 2449 O O . ASN A 1 311 ? 8.513 12.057 48.866 1.00 75.12 311 ASN A O 1
ATOM 2453 N N . GLU A 1 312 ? 9.112 12.560 46.769 1.00 73.56 312 GLU A N 1
ATOM 2454 C CA . GLU A 1 312 ? 8.746 11.266 46.157 1.00 73.56 312 GLU A CA 1
ATOM 2455 C C . GLU A 1 312 ? 9.447 10.047 46.792 1.00 73.56 312 GLU A C 1
ATOM 2457 O O . GLU A 1 312 ? 8.997 8.903 46.677 1.00 73.56 312 GLU A O 1
ATOM 2462 N N . GLU A 1 313 ? 10.552 10.280 47.500 1.00 74.25 313 GLU A N 1
ATOM 2463 C CA . GLU A 1 313 ? 11.299 9.246 48.216 1.00 74.25 313 GLU A CA 1
ATOM 2464 C C . GLU A 1 313 ? 10.774 8.969 49.631 1.00 74.25 313 GLU A C 1
ATOM 2466 O O . GLU A 1 313 ? 11.182 7.980 50.246 1.00 74.25 313 GLU A O 1
ATOM 2471 N N . SER A 1 314 ? 9.870 9.807 50.149 1.00 80.44 314 SER A N 1
ATOM 2472 C CA . SER A 1 314 ? 9.383 9.694 51.520 1.00 80.44 314 SER A CA 1
ATOM 2473 C C . SER A 1 314 ? 8.484 8.456 51.701 1.00 80.44 314 SER A C 1
ATOM 2475 O O . SER A 1 314 ? 7.754 8.060 50.780 1.00 80.44 314 SER A O 1
ATOM 2477 N N . PRO A 1 315 ? 8.527 7.791 52.871 1.00 81.25 315 PRO A N 1
ATOM 2478 C CA . PRO A 1 315 ? 7.697 6.615 53.120 1.00 81.25 315 PRO A CA 1
ATOM 2479 C C . PRO A 1 315 ? 6.199 6.948 53.042 1.00 81.25 315 PRO A C 1
ATOM 2481 O O . PRO A 1 315 ? 5.417 6.144 52.542 1.00 81.25 315 PRO A O 1
ATOM 2484 N N . GLU A 1 316 ? 5.802 8.153 53.447 1.00 80.62 316 GLU A N 1
ATOM 2485 C CA . GLU A 1 316 ? 4.423 8.642 53.401 1.00 80.62 316 GLU A CA 1
ATOM 2486 C C . GLU A 1 316 ? 3.920 8.788 51.964 1.00 80.62 316 GLU A C 1
ATOM 2488 O O . GLU A 1 316 ? 2.821 8.333 51.631 1.00 80.62 316 GLU A O 1
ATOM 2493 N N . TYR A 1 317 ? 4.754 9.373 51.099 1.00 85.19 317 TYR A N 1
ATOM 2494 C CA . TYR A 1 317 ? 4.470 9.495 49.677 1.00 85.19 317 TYR A CA 1
ATOM 2495 C C . TYR A 1 317 ? 4.270 8.113 49.047 1.00 85.19 317 TYR A C 1
ATOM 2497 O O . TYR A 1 317 ? 3.291 7.885 48.336 1.00 85.19 317 TYR A O 1
ATOM 2505 N N . ARG A 1 318 ? 5.147 7.150 49.362 1.00 85.56 318 ARG A N 1
ATOM 2506 C CA . ARG A 1 318 ? 5.076 5.784 48.819 1.00 85.56 318 ARG A CA 1
ATOM 2507 C C . ARG A 1 318 ? 3.808 5.041 49.227 1.00 85.56 318 ARG A C 1
ATOM 2509 O O . ARG A 1 318 ? 3.223 4.355 48.390 1.00 85.56 318 ARG A O 1
ATOM 2516 N N . VAL A 1 319 ? 3.368 5.173 50.476 1.00 86.00 319 VAL A N 1
ATOM 2517 C CA . VAL A 1 319 ? 2.146 4.507 50.956 1.00 86.00 319 VAL A CA 1
ATOM 2518 C C . VAL A 1 319 ? 0.899 5.101 50.283 1.00 86.00 319 VAL A C 1
ATOM 2520 O O . VAL A 1 319 ? 0.026 4.362 49.822 1.00 86.00 319 VAL A O 1
ATOM 2523 N N . LEU A 1 320 ? 0.833 6.427 50.133 1.00 87.50 320 LEU A N 1
ATOM 2524 C CA . LEU A 1 320 ? -0.252 7.093 49.403 1.00 87.50 320 LEU A CA 1
ATOM 2525 C C . LEU A 1 320 ? -0.233 6.758 47.898 1.00 87.50 320 LEU A C 1
ATOM 2527 O O . LEU A 1 320 ? -1.294 6.565 47.298 1.00 87.50 320 LEU A O 1
ATOM 2531 N N . LEU A 1 321 ? 0.954 6.604 47.300 1.00 88.06 321 LEU A N 1
ATOM 2532 C CA . LEU A 1 321 ? 1.123 6.158 45.914 1.00 88.06 321 LEU A CA 1
ATOM 2533 C C . LEU A 1 321 ? 0.618 4.733 45.711 1.00 88.06 321 LEU A C 1
ATOM 2535 O O . LEU A 1 321 ? -0.056 4.448 44.722 1.00 88.06 321 LEU A O 1
ATOM 2539 N N . GLN A 1 322 ? 0.902 3.837 46.654 1.00 87.25 322 GLN A N 1
ATOM 2540 C CA . GLN A 1 322 ? 0.385 2.473 46.610 1.00 87.25 322 GLN A CA 1
ATOM 2541 C C . GLN A 1 322 ? -1.145 2.452 46.662 1.00 87.25 322 GLN A C 1
ATOM 2543 O O . GLN A 1 322 ? -1.756 1.736 45.870 1.00 87.25 322 GLN A O 1
ATOM 2548 N N . ALA A 1 323 ? -1.769 3.274 47.511 1.00 88.00 323 ALA A N 1
ATOM 2549 C CA . ALA A 1 323 ? -3.226 3.402 47.562 1.00 88.00 323 ALA A CA 1
ATOM 2550 C C . ALA A 1 323 ? -3.813 3.954 46.251 1.00 88.00 323 ALA A C 1
ATOM 2552 O O . ALA A 1 323 ? -4.769 3.389 45.715 1.00 88.00 323 ALA A O 1
ATOM 2553 N N . PHE A 1 324 ? -3.195 4.994 45.683 1.00 88.88 324 PHE A N 1
ATOM 2554 C CA . PHE A 1 324 ? -3.553 5.545 44.373 1.00 88.88 324 PHE A CA 1
ATOM 2555 C C . PHE A 1 324 ? -3.513 4.483 43.261 1.00 88.88 324 PHE A C 1
ATOM 2557 O O . PHE A 1 324 ? -4.503 4.271 42.555 1.00 88.88 324 PHE A O 1
ATOM 2564 N N . LEU A 1 325 ? -2.382 3.781 43.124 1.00 86.38 325 LEU A N 1
ATOM 2565 C CA . LEU A 1 325 ? -2.191 2.754 42.098 1.00 86.38 325 LEU A CA 1
ATOM 2566 C C . LEU A 1 325 ? -3.119 1.556 42.310 1.00 86.38 325 LEU A C 1
ATOM 2568 O O . LEU A 1 325 ? -3.563 0.938 41.342 1.00 86.38 325 LEU A O 1
ATOM 2572 N N . TYR A 1 326 ? -3.420 1.216 43.563 1.00 88.06 326 TYR A N 1
ATOM 2573 C CA . TYR A 1 326 ? -4.316 0.118 43.896 1.00 88.06 326 TYR A CA 1
ATOM 2574 C C . TYR A 1 326 ? -5.750 0.382 43.433 1.00 88.06 326 TYR A C 1
ATOM 2576 O O . TYR A 1 326 ? -6.300 -0.441 42.705 1.00 88.06 326 TYR A O 1
ATOM 2584 N N . VAL A 1 327 ? -6.325 1.542 43.769 1.00 87.25 327 VAL A N 1
ATOM 2585 C CA . VAL A 1 327 ? -7.699 1.910 43.373 1.00 87.25 327 VAL A CA 1
ATOM 2586 C C . VAL A 1 327 ? -7.857 1.933 41.847 1.00 87.25 327 VAL A C 1
ATOM 2588 O O . VAL A 1 327 ? -8.827 1.399 41.302 1.00 87.25 327 VAL A O 1
ATOM 2591 N N . LEU A 1 328 ? -6.880 2.500 41.129 1.00 84.50 328 LEU A N 1
ATOM 2592 C CA . LEU A 1 328 ? -6.912 2.532 39.664 1.00 84.50 328 LEU A CA 1
ATOM 2593 C C . LEU A 1 328 ? -6.775 1.144 39.048 1.00 84.50 328 LEU A C 1
ATOM 2595 O O . LEU A 1 328 ? -7.468 0.822 38.087 1.00 84.50 328 LEU A O 1
ATOM 2599 N N . ARG A 1 329 ? -5.897 0.305 39.590 1.00 82.88 329 ARG A N 1
ATOM 2600 C CA . ARG A 1 329 ? -5.728 -1.058 39.095 1.00 82.88 329 ARG A CA 1
ATOM 2601 C C . ARG A 1 329 ? -6.985 -1.883 39.329 1.00 82.88 329 ARG A C 1
ATOM 2603 O O . ARG A 1 329 ? -7.466 -2.491 38.382 1.00 82.88 329 ARG A O 1
ATOM 2610 N N . LEU A 1 330 ? -7.535 -1.858 40.543 1.00 85.00 330 LEU A N 1
ATOM 2611 C CA . LEU A 1 330 ? -8.706 -2.650 40.913 1.00 85.00 330 LEU A CA 1
ATOM 2612 C C . LEU A 1 330 ? -9.939 -2.283 40.073 1.00 85.00 330 LEU A C 1
ATOM 2614 O O . LEU A 1 330 ? -10.605 -3.179 39.563 1.00 85.00 330 LEU A O 1
ATOM 2618 N N . SER A 1 331 ? -10.188 -0.991 39.827 1.00 82.88 331 SER A N 1
ATOM 2619 C CA . SER A 1 331 ? -11.314 -0.555 38.979 1.00 82.88 331 SER A CA 1
ATOM 2620 C C . SER A 1 331 ? -11.231 -1.053 37.524 1.00 82.88 331 SER A C 1
ATOM 2622 O O . SER A 1 331 ? -12.257 -1.176 36.852 1.00 82.88 331 SER A O 1
ATOM 2624 N N . ASN A 1 332 ? -10.026 -1.402 37.057 1.00 79.69 332 ASN A N 1
ATOM 2625 C CA . ASN A 1 332 ? -9.742 -1.932 35.722 1.00 79.69 332 ASN A CA 1
ATOM 2626 C C . ASN A 1 332 ? -9.517 -3.459 35.696 1.00 79.69 332 ASN A C 1
ATOM 2628 O O . ASN A 1 332 ? -9.018 -3.989 34.703 1.00 79.69 332 ASN A O 1
ATOM 2632 N N . MET A 1 333 ? -9.848 -4.195 36.762 1.00 80.94 333 MET A N 1
ATOM 2633 C CA . MET A 1 333 ? -9.719 -5.658 36.760 1.00 80.94 333 MET A CA 1
ATOM 2634 C C . MET A 1 333 ? -10.961 -6.324 36.158 1.00 80.94 333 MET A C 1
ATOM 2636 O O . MET A 1 333 ? -12.070 -5.939 36.505 1.00 80.94 333 MET A O 1
ATOM 2640 N N . PRO A 1 334 ? -10.839 -7.362 35.314 1.00 76.62 334 PRO A N 1
ATOM 2641 C CA . PRO A 1 334 ? -11.984 -8.066 34.728 1.00 76.62 334 PRO A CA 1
ATOM 2642 C C . PRO A 1 334 ? -12.588 -9.140 35.661 1.00 76.62 334 PRO A C 1
ATOM 2644 O O . PRO A 1 334 ? -13.027 -10.180 35.179 1.00 76.62 334 PRO A O 1
ATOM 2647 N N . ALA A 1 335 ? -12.581 -8.920 36.977 1.00 80.56 335 ALA A N 1
ATOM 2648 C CA . ALA A 1 335 ? -13.080 -9.850 37.999 1.00 80.56 335 ALA A CA 1
ATOM 2649 C C . ALA A 1 335 ? -13.607 -9.084 39.228 1.00 80.56 335 ALA A C 1
ATOM 2651 O O . ALA A 1 335 ? -13.341 -7.885 39.339 1.00 80.56 335 ALA A O 1
ATOM 2652 N N . GLY A 1 336 ? -14.341 -9.747 40.129 1.00 84.06 336 GLY A N 1
ATOM 2653 C CA . GLY A 1 336 ? -14.714 -9.187 41.433 1.00 84.06 336 GLY A CA 1
ATOM 2654 C C . GLY A 1 336 ? -13.534 -9.161 42.412 1.00 84.06 336 GLY A C 1
ATOM 2655 O O . GLY A 1 336 ? -12.529 -9.849 42.221 1.00 84.06 336 GLY A O 1
ATOM 2656 N N . TYR A 1 337 ? -13.628 -8.364 43.478 1.00 82.19 337 TYR A N 1
ATOM 2657 C CA . TYR A 1 337 ? -12.587 -8.326 44.514 1.00 82.19 337 TYR A CA 1
ATOM 2658 C C . TYR A 1 337 ? -12.466 -9.660 45.285 1.00 82.19 337 TYR A C 1
ATOM 2660 O O . TYR A 1 337 ? -11.357 -10.075 45.641 1.00 82.19 337 TYR A O 1
ATOM 2668 N N . THR A 1 338 ? -13.577 -10.383 45.472 1.00 80.88 338 THR A N 1
ATOM 2669 C CA . THR A 1 338 ? -13.580 -11.747 46.037 1.00 80.88 338 THR A CA 1
ATOM 2670 C C . THR A 1 338 ? -12.754 -12.722 45.201 1.00 80.88 338 THR A C 1
ATOM 2672 O O . THR A 1 338 ? -11.864 -13.381 45.735 1.00 80.88 338 THR A O 1
ATOM 2675 N N . ASP A 1 339 ? -12.967 -12.755 43.884 1.00 77.62 339 ASP A N 1
ATOM 2676 C CA . ASP A 1 339 ? -12.243 -13.642 42.964 1.00 77.62 339 ASP A CA 1
ATOM 2677 C C . ASP A 1 339 ? -10.721 -13.439 43.050 1.00 77.62 339 ASP A C 1
ATOM 2679 O O . ASP A 1 339 ? -9.941 -14.394 43.036 1.00 77.62 339 ASP A O 1
ATOM 2683 N N . LEU A 1 340 ? -10.285 -12.181 43.180 1.00 73.69 340 LEU A N 1
ATOM 2684 C CA . LEU A 1 340 ? -8.869 -11.813 43.269 1.00 73.69 340 LEU A CA 1
ATOM 2685 C C . LEU A 1 340 ? -8.226 -12.251 44.585 1.00 73.69 340 LEU A C 1
ATOM 2687 O O . LEU A 1 340 ? -7.061 -12.655 44.603 1.00 73.69 340 LEU A O 1
ATOM 2691 N N . THR A 1 341 ? -8.972 -12.160 45.685 1.00 71.00 341 THR A N 1
ATOM 2692 C CA . THR A 1 341 ? -8.482 -12.537 47.014 1.00 71.00 341 THR A CA 1
ATOM 2693 C C . THR A 1 341 ? -8.531 -14.052 47.226 1.00 71.00 341 THR A C 1
ATOM 2695 O O . THR A 1 341 ? -7.579 -14.606 47.777 1.00 71.00 341 THR A O 1
ATOM 2698 N N . MET A 1 342 ? -9.534 -14.751 46.685 1.00 68.62 342 MET A N 1
ATOM 2699 C CA . MET A 1 342 ? -9.616 -16.218 46.694 1.00 68.62 342 MET A CA 1
ATOM 2700 C C . MET A 1 342 ? -8.520 -16.873 45.846 1.00 68.62 342 MET A C 1
ATOM 2702 O O . MET A 1 342 ? -7.804 -17.736 46.344 1.00 68.62 342 MET A O 1
ATOM 2706 N N . ALA A 1 343 ? -8.293 -16.402 44.614 1.00 59.78 343 ALA A N 1
ATOM 2707 C CA . ALA A 1 343 ? -7.222 -16.929 43.761 1.00 59.78 343 ALA A CA 1
ATOM 2708 C C . ALA A 1 343 ? -5.825 -16.737 44.376 1.00 59.78 343 ALA A C 1
ATOM 2710 O O . ALA A 1 343 ? -4.914 -17.526 44.129 1.00 59.78 343 ALA A O 1
ATOM 2711 N N . SER A 1 344 ? -5.647 -15.688 45.188 1.00 57.81 344 SER A N 1
ATOM 2712 C CA . SER A 1 344 ? -4.412 -15.505 45.946 1.00 57.81 344 SER A CA 1
ATOM 2713 C C . SER A 1 344 ? -4.289 -16.510 47.097 1.00 57.81 344 SER A C 1
ATOM 2715 O O . SER A 1 344 ? -3.203 -17.049 47.285 1.00 57.81 344 SER A O 1
ATOM 2717 N N . ALA A 1 345 ? -5.383 -16.833 47.801 1.00 57.91 345 ALA A N 1
ATOM 2718 C CA . ALA A 1 345 ? -5.419 -17.794 48.912 1.00 57.91 345 ALA A CA 1
ATOM 2719 C C . ALA A 1 345 ? -5.035 -19.231 48.510 1.00 57.91 345 ALA A C 1
ATOM 2721 O O . ALA A 1 345 ? -4.404 -19.928 49.301 1.00 57.91 345 ALA A O 1
ATOM 2722 N N . ASP A 1 346 ? -5.347 -19.642 47.278 1.00 55.34 346 ASP A N 1
ATOM 2723 C CA . ASP A 1 346 ? -5.074 -20.997 46.772 1.00 55.34 346 ASP A CA 1
ATOM 2724 C C . ASP A 1 346 ? -3.635 -21.192 46.250 1.00 55.34 346 ASP A C 1
ATOM 2726 O O . ASP A 1 346 ? -3.204 -22.315 45.975 1.00 55.34 346 ASP A O 1
ATOM 2730 N N . SER A 1 347 ? -2.857 -20.113 46.104 1.00 54.72 347 SER A N 1
ATOM 2731 C CA . SER A 1 347 ? -1.483 -20.189 45.604 1.00 54.72 347 SER A CA 1
ATOM 2732 C C . SER A 1 347 ? -0.495 -20.511 46.734 1.00 54.72 347 SER A C 1
ATOM 2734 O O . SER A 1 347 ? -0.154 -19.669 47.556 1.00 54.72 347 SER A O 1
ATOM 2736 N N . THR A 1 348 ? 0.045 -21.733 46.762 1.00 47.97 348 THR A N 1
ATOM 2737 C CA . THR A 1 348 ? 1.078 -22.185 47.723 1.00 47.97 348 THR A CA 1
ATOM 2738 C C . THR A 1 348 ? 2.464 -21.539 47.505 1.00 47.97 348 THR A C 1
ATOM 2740 O O . THR A 1 348 ? 3.485 -22.077 47.933 1.00 47.97 348 THR A O 1
ATOM 2743 N N . GLY A 1 349 ? 2.530 -20.400 46.805 1.00 45.91 349 GLY A N 1
ATOM 2744 C CA . GLY A 1 349 ? 3.751 -19.690 46.427 1.00 45.91 349 GLY A CA 1
ATOM 2745 C C . GLY A 1 349 ? 3.938 -18.390 47.215 1.00 45.91 349 GLY A C 1
ATOM 2746 O O . GLY A 1 349 ? 3.097 -17.502 47.178 1.00 45.91 349 GLY A O 1
ATOM 2747 N N . GLN A 1 350 ? 5.074 -18.288 47.906 1.00 42.69 350 GLN A N 1
ATOM 2748 C CA . GLN A 1 350 ? 5.574 -17.159 48.708 1.00 42.69 350 GLN A CA 1
ATOM 2749 C C . GLN A 1 350 ? 4.990 -15.754 48.403 1.00 42.69 350 GLN A C 1
ATOM 2751 O O . GLN A 1 350 ? 5.343 -15.123 47.410 1.00 42.69 350 GLN A O 1
ATOM 2756 N N . GLY A 1 351 ? 4.205 -15.224 49.353 1.00 50.66 351 GLY A N 1
ATOM 2757 C CA . GLY A 1 351 ? 4.250 -13.865 49.938 1.00 50.66 351 GLY A CA 1
ATOM 2758 C C . GLY A 1 351 ? 4.038 -12.600 49.082 1.00 50.66 351 GLY A C 1
ATOM 2759 O O . GLY A 1 351 ? 3.431 -11.651 49.572 1.00 50.66 351 GLY A O 1
ATOM 2760 N N . TYR A 1 352 ? 4.516 -12.535 47.838 1.00 46.91 352 TYR A N 1
ATOM 2761 C CA . TYR A 1 352 ? 4.596 -11.280 47.068 1.00 46.91 352 TYR A CA 1
ATOM 2762 C C . TYR A 1 352 ? 3.322 -10.969 46.262 1.00 46.91 352 TYR A C 1
ATOM 2764 O O . TYR A 1 352 ? 2.945 -9.810 46.104 1.00 46.91 352 TYR A O 1
ATOM 2772 N N . CYS A 1 353 ? 2.611 -11.991 45.777 1.00 44.84 353 CYS A N 1
ATOM 2773 C CA . CYS A 1 353 ? 1.350 -11.803 45.046 1.00 44.84 353 CYS A CA 1
ATOM 2774 C C . CYS A 1 353 ? 0.158 -11.510 45.976 1.00 44.84 353 CYS A C 1
ATOM 2776 O O . CYS A 1 353 ? -0.770 -10.809 45.573 1.00 44.84 353 CYS A O 1
ATOM 2778 N N . HIS A 1 354 ? 0.208 -11.978 47.229 1.00 53.03 354 HIS A N 1
ATOM 2779 C CA . HIS A 1 354 ? -0.829 -11.737 48.239 1.00 53.03 354 HIS A CA 1
ATOM 2780 C C . HIS A 1 354 ? -0.960 -10.262 48.632 1.00 53.03 354 HIS A C 1
ATOM 2782 O O . HIS A 1 354 ? -2.067 -9.767 48.829 1.00 53.03 354 HIS A O 1
ATOM 2788 N N . THR A 1 355 ? 0.155 -9.538 48.726 1.00 58.16 355 THR A N 1
ATOM 2789 C CA . THR A 1 355 ? 0.167 -8.130 49.151 1.00 58.16 355 THR A CA 1
ATOM 2790 C C . THR A 1 355 ? -0.272 -7.169 48.053 1.00 58.16 355 THR A C 1
ATOM 2792 O O . THR A 1 355 ? -0.804 -6.104 48.350 1.00 58.16 355 THR A O 1
ATOM 2795 N N . LEU A 1 356 ? -0.095 -7.537 46.780 1.00 64.56 356 LEU A N 1
ATOM 2796 C CA . LEU A 1 356 ? -0.414 -6.666 45.649 1.00 64.56 356 LEU A CA 1
ATOM 2797 C C . LEU A 1 356 ? -1.907 -6.594 45.323 1.00 64.56 356 LEU A C 1
ATOM 2799 O O . LEU A 1 356 ? -2.338 -5.568 44.792 1.00 64.56 356 LEU A O 1
ATOM 2803 N N . ASN A 1 357 ? -2.665 -7.660 45.586 1.00 71.00 357 ASN A N 1
ATOM 2804 C CA . ASN A 1 357 ? -4.070 -7.778 45.177 1.00 71.00 357 ASN A CA 1
ATOM 2805 C C . ASN A 1 357 ? -5.060 -7.542 46.325 1.00 71.00 357 ASN A C 1
ATOM 2807 O O . ASN A 1 357 ? -6.250 -7.370 46.078 1.00 71.00 357 ASN A O 1
ATOM 2811 N N . ALA A 1 358 ? -4.574 -7.454 47.562 1.00 81.94 358 ALA A N 1
ATOM 2812 C CA . ALA A 1 358 ? -5.390 -7.233 48.745 1.00 81.94 358 ALA A CA 1
ATOM 2813 C C . ALA A 1 358 ? -5.324 -5.766 49.199 1.00 81.94 358 ALA A C 1
ATOM 2815 O O . ALA A 1 358 ? -4.252 -5.165 49.254 1.00 81.94 358 ALA A O 1
ATOM 2816 N N . TRP A 1 359 ? -6.471 -5.199 49.565 1.00 88.00 359 TRP A N 1
ATOM 2817 C CA . TRP A 1 359 ? -6.553 -3.868 50.170 1.00 88.00 359 TRP A CA 1
ATOM 2818 C C . TRP A 1 359 ? -6.033 -3.793 51.620 1.00 88.00 359 TRP A C 1
ATOM 2820 O O . TRP A 1 359 ? -5.354 -2.816 51.946 1.00 88.00 359 TRP A O 1
ATOM 2830 N N . PRO A 1 360 ? -6.269 -4.796 52.499 1.00 87.19 360 PRO A N 1
ATOM 2831 C CA . PRO A 1 360 ? -5.875 -4.720 53.906 1.00 87.19 360 PRO A CA 1
ATOM 2832 C C . PRO A 1 360 ? -4.401 -4.367 54.168 1.00 87.19 360 PRO A C 1
ATOM 2834 O O . PRO A 1 360 ? -4.171 -3.518 55.025 1.00 87.19 360 PRO A O 1
ATOM 2837 N N . PRO A 1 361 ? -3.399 -4.906 53.442 1.00 84.81 361 PRO A N 1
ATOM 2838 C CA . PRO A 1 361 ? -2.000 -4.518 53.643 1.00 84.81 361 PRO A CA 1
ATOM 2839 C C . PRO A 1 361 ? -1.733 -3.027 53.383 1.00 84.81 361 PRO A C 1
ATOM 2841 O O . PRO A 1 361 ? -0.987 -2.394 54.124 1.00 84.81 361 PRO A O 1
ATOM 2844 N N . ILE A 1 362 ? -2.373 -2.448 52.362 1.00 86.88 362 ILE A N 1
ATOM 2845 C CA . ILE A 1 362 ? -2.220 -1.030 52.001 1.00 86.88 362 ILE A CA 1
ATOM 2846 C C . ILE A 1 362 ? -2.930 -0.143 53.026 1.00 86.88 362 ILE A C 1
ATOM 2848 O O . ILE A 1 362 ? -2.392 0.875 53.460 1.00 86.88 362 ILE A O 1
ATOM 2852 N N . LYS A 1 363 ? -4.124 -0.559 53.463 1.00 89.06 363 LYS A N 1
ATOM 2853 C CA . LYS A 1 363 ? -4.869 0.111 54.532 1.00 89.06 363 LYS A CA 1
ATOM 2854 C C . LYS A 1 363 ? -4.086 0.129 55.842 1.00 89.06 363 LYS A C 1
ATOM 2856 O O . LYS A 1 363 ? -4.013 1.176 56.477 1.00 89.06 363 LYS A O 1
ATOM 2861 N N . LEU A 1 364 ? -3.497 -0.999 56.237 1.00 87.25 364 LEU A N 1
ATOM 2862 C CA . LEU A 1 364 ? -2.679 -1.086 57.447 1.00 87.25 364 LEU A CA 1
ATOM 2863 C C . LEU A 1 364 ? -1.467 -0.158 57.356 1.00 87.25 364 LEU A C 1
ATOM 2865 O O . LEU A 1 364 ? -1.261 0.631 58.267 1.00 87.25 364 LEU A O 1
ATOM 2869 N N . ALA A 1 365 ? -0.761 -0.136 56.222 1.00 86.31 365 ALA A N 1
ATOM 2870 C CA . ALA A 1 365 ? 0.356 0.786 56.021 1.00 86.31 365 ALA A CA 1
ATOM 2871 C C . ALA A 1 365 ? -0.056 2.270 56.138 1.00 86.31 365 ALA A C 1
ATOM 2873 O O . ALA A 1 365 ? 0.683 3.073 56.706 1.00 86.31 365 ALA A O 1
ATOM 2874 N N . LEU A 1 366 ? -1.245 2.646 55.642 1.00 86.94 366 LEU A N 1
ATOM 2875 C CA . LEU A 1 366 ? -1.792 4.000 55.814 1.00 86.94 366 LEU A CA 1
ATOM 2876 C C . LEU A 1 366 ? -2.118 4.312 57.280 1.00 86.94 366 LEU A C 1
ATOM 2878 O O . LEU A 1 366 ? -1.844 5.415 57.747 1.00 86.94 366 LEU A O 1
ATOM 2882 N N . LEU A 1 367 ? -2.706 3.359 58.006 1.00 87.25 367 LEU A N 1
ATOM 2883 C CA . LEU A 1 367 ? -3.049 3.530 59.418 1.00 87.25 367 LEU A CA 1
ATOM 2884 C C . LEU A 1 367 ? -1.803 3.586 60.308 1.00 87.25 367 LEU A C 1
ATOM 2886 O O . LEU A 1 367 ? -1.754 4.419 61.209 1.00 87.25 367 LEU A O 1
ATOM 2890 N N . ASP A 1 368 ? -0.787 2.776 60.019 1.00 85.62 368 ASP A N 1
ATOM 2891 C CA . ASP A 1 368 ? 0.497 2.787 60.722 1.00 85.62 368 ASP A CA 1
ATOM 2892 C C . ASP A 1 368 ? 1.229 4.116 60.504 1.00 85.62 368 ASP A C 1
ATOM 2894 O O . ASP A 1 368 ? 1.759 4.692 61.456 1.00 85.62 368 ASP A O 1
ATOM 2898 N N . ALA A 1 369 ? 1.186 4.660 59.280 1.00 83.62 369 ALA A N 1
ATOM 2899 C CA . ALA A 1 369 ? 1.715 5.990 58.985 1.00 83.62 369 ALA A CA 1
ATOM 2900 C C . ALA A 1 369 ? 0.976 7.095 59.763 1.00 83.62 369 ALA A C 1
ATOM 2902 O O . ALA A 1 369 ? 1.609 8.018 60.264 1.00 83.62 369 ALA A O 1
ATOM 2903 N N . LEU A 1 370 ? -0.347 6.996 59.927 1.00 84.94 370 LEU A N 1
ATOM 2904 C CA . LEU A 1 370 ? -1.106 7.936 60.761 1.00 84.94 370 LEU A CA 1
ATOM 2905 C C . LEU A 1 370 ? -0.802 7.774 62.260 1.00 84.94 370 LEU A C 1
ATOM 2907 O O . LEU A 1 370 ? -0.763 8.764 62.996 1.00 84.94 370 LEU A O 1
ATOM 2911 N N . ALA A 1 371 ? -0.607 6.538 62.724 1.00 82.56 371 ALA A N 1
ATOM 2912 C CA . ALA A 1 371 ? -0.353 6.212 64.126 1.00 82.56 371 ALA A CA 1
ATOM 2913 C C . ALA A 1 371 ? 1.045 6.642 64.590 1.00 82.56 371 ALA A C 1
ATOM 2915 O O . ALA A 1 371 ? 1.206 7.053 65.739 1.00 82.56 371 ALA A O 1
ATOM 2916 N N . SER A 1 372 ? 2.039 6.624 63.699 1.00 79.88 372 SER A N 1
ATOM 2917 C CA . SER A 1 372 ? 3.390 7.131 63.968 1.00 79.88 372 SER A CA 1
ATOM 2918 C C . SER A 1 372 ? 3.477 8.664 64.027 1.00 79.88 372 SER A C 1
ATOM 2920 O O . SER A 1 372 ? 4.554 9.214 64.252 1.00 79.88 372 SER A O 1
ATOM 2922 N N . GLY A 1 373 ? 2.357 9.371 63.830 1.00 69.56 373 GLY A N 1
ATOM 2923 C CA . GLY A 1 373 ? 2.295 10.834 63.806 1.00 69.56 373 GLY A CA 1
ATOM 2924 C C . GLY A 1 373 ? 2.721 11.451 62.471 1.00 69.56 373 GLY A C 1
ATOM 2925 O O . GLY A 1 373 ? 2.656 12.675 62.318 1.00 69.56 373 GLY A O 1
ATOM 2926 N N . MET A 1 374 ? 3.102 10.623 61.494 1.00 65.44 374 MET A N 1
ATOM 2927 C CA . MET A 1 374 ? 3.347 11.059 60.123 1.00 65.44 374 MET A CA 1
ATOM 2928 C C . MET A 1 374 ? 1.995 11.448 59.491 1.00 65.44 374 MET A C 1
ATOM 2930 O O . MET A 1 374 ? 0.962 10.839 59.761 1.00 65.44 374 MET A O 1
ATOM 2934 N N . LEU A 1 375 ? 1.954 12.527 58.700 1.00 71.62 375 LEU A N 1
ATOM 2935 C CA . LEU A 1 375 ? 0.718 13.050 58.079 1.00 71.62 375 LEU A CA 1
ATOM 2936 C C . LEU A 1 375 ? -0.367 13.556 59.057 1.00 71.62 375 LEU A C 1
ATOM 2938 O O . LEU A 1 375 ? -1.533 13.669 58.675 1.00 71.62 375 LEU A O 1
ATOM 2942 N N . SER A 1 376 ? -0.013 13.922 60.294 1.00 75.06 376 SER A N 1
ATOM 2943 C CA . SER A 1 376 ? -0.963 14.407 61.316 1.00 75.06 376 SER A CA 1
ATOM 2944 C C . SER A 1 376 ? -1.855 15.572 60.851 1.00 75.06 376 SER A C 1
ATOM 2946 O O . SER A 1 376 ? -3.046 15.592 61.161 1.00 75.06 376 SER A O 1
ATOM 2948 N N . LEU A 1 377 ? -1.320 16.486 60.032 1.00 79.75 377 LEU A N 1
ATOM 2949 C CA . LEU A 1 377 ? -2.060 17.606 59.428 1.00 79.75 377 LEU A CA 1
ATOM 2950 C C . LEU A 1 377 ? -3.105 17.167 58.385 1.00 79.75 377 LEU A C 1
ATOM 2952 O O . LEU A 1 377 ? -4.074 17.880 58.141 1.00 79.75 377 LEU A O 1
ATOM 2956 N N . LEU A 1 378 ? -2.922 15.993 57.774 1.00 82.88 378 LEU A N 1
ATOM 2957 C CA . LEU A 1 378 ? -3.780 15.436 56.721 1.00 82.88 378 LEU A CA 1
ATOM 2958 C C . LEU A 1 378 ? -4.647 14.272 57.224 1.00 82.88 378 LEU A C 1
ATOM 2960 O O . LEU A 1 378 ? -5.375 13.660 56.440 1.00 82.88 378 LEU A O 1
ATOM 2964 N N . ARG A 1 379 ? -4.599 13.977 58.530 1.00 84.75 379 ARG A N 1
ATOM 2965 C CA . ARG A 1 379 ? -5.226 12.807 59.153 1.00 84.75 379 ARG A CA 1
ATOM 2966 C C . ARG A 1 379 ? -6.705 12.661 58.813 1.00 84.75 379 ARG A C 1
ATOM 2968 O O . ARG A 1 379 ? -7.112 11.611 58.328 1.00 84.75 379 ARG A O 1
ATOM 2975 N N . ALA A 1 380 ? -7.495 13.719 59.002 1.00 86.38 380 ALA A N 1
ATOM 2976 C CA . ALA A 1 380 ? -8.932 13.684 58.726 1.00 86.38 380 ALA A CA 1
ATOM 2977 C C . ALA A 1 380 ? -9.235 13.363 57.248 1.00 86.38 380 ALA A C 1
ATOM 2979 O O . ALA A 1 380 ? -10.136 12.579 56.947 1.00 86.38 380 ALA A O 1
ATOM 2980 N N . SER A 1 381 ? -8.448 13.924 56.326 1.00 87.44 381 SER A N 1
ATOM 2981 C CA . SER A 1 381 ? -8.598 13.706 54.885 1.00 87.44 381 SER A CA 1
ATOM 2982 C C . SER A 1 381 ? -8.197 12.290 54.467 1.00 87.44 381 SER A C 1
ATOM 2984 O O . SER A 1 381 ? -8.874 11.684 53.636 1.00 87.44 381 SER A O 1
ATOM 2986 N N . ILE A 1 382 ? -7.133 11.735 55.060 1.00 88.12 382 ILE A N 1
ATOM 2987 C CA . ILE A 1 382 ? -6.683 10.359 54.800 1.00 88.12 382 ILE A CA 1
ATOM 2988 C C . ILE A 1 382 ? -7.689 9.355 55.367 1.00 88.12 382 ILE A C 1
ATOM 2990 O O . ILE A 1 382 ? -8.099 8.446 54.651 1.00 88.12 382 ILE A O 1
ATOM 2994 N N . GLU A 1 383 ? -8.158 9.538 56.603 1.00 89.69 383 GLU A N 1
ATOM 2995 C CA . GLU A 1 383 ? -9.182 8.673 57.205 1.00 89.69 383 GLU A CA 1
ATOM 2996 C C . GLU A 1 383 ? -10.481 8.683 56.382 1.00 89.69 383 GLU A C 1
ATOM 2998 O O . GLU A 1 383 ? -11.107 7.639 56.181 1.00 89.69 383 GLU A O 1
ATOM 3003 N N . GLN A 1 384 ? -10.876 9.842 55.844 1.00 90.94 384 GLN A N 1
ATOM 3004 C CA . GLN A 1 384 ? -12.024 9.940 54.944 1.00 90.94 384 GLN A CA 1
ATOM 3005 C C . GLN A 1 384 ? -11.778 9.226 53.606 1.00 90.94 384 GLN A C 1
ATOM 3007 O O . GLN A 1 384 ? -12.678 8.545 53.110 1.00 90.94 384 GLN A O 1
ATOM 3012 N N . ALA A 1 385 ? -10.585 9.359 53.020 1.00 89.88 385 ALA A N 1
ATOM 3013 C CA . ALA A 1 385 ? -10.219 8.673 51.782 1.00 89.88 385 ALA A CA 1
ATOM 3014 C C . ALA A 1 385 ? -10.181 7.146 51.967 1.00 89.88 385 ALA A C 1
ATOM 3016 O O . ALA A 1 385 ? -10.715 6.424 51.129 1.00 89.88 385 ALA A O 1
ATOM 3017 N N . VAL A 1 386 ? -9.650 6.652 53.091 1.00 91.94 386 VAL A N 1
ATOM 3018 C CA . VAL A 1 386 ? -9.642 5.221 53.441 1.00 91.94 386 VAL A CA 1
ATOM 3019 C C . VAL A 1 386 ? -11.063 4.685 53.601 1.00 91.94 386 VAL A C 1
ATOM 3021 O O . VAL A 1 386 ? -11.387 3.667 53.001 1.00 91.94 386 VAL A O 1
ATOM 3024 N N . LYS A 1 387 ? -11.947 5.393 54.317 1.00 91.44 387 LYS A N 1
ATOM 3025 C CA . LYS A 1 387 ? -13.361 4.988 54.448 1.00 91.44 387 LYS A CA 1
ATOM 3026 C C . LYS A 1 387 ? -14.081 4.927 53.101 1.00 91.44 387 LYS A C 1
ATOM 3028 O O . LYS A 1 387 ? -14.906 4.047 52.878 1.00 91.44 387 LYS A O 1
ATOM 3033 N N . ARG A 1 388 ? -13.786 5.869 52.199 1.00 90.06 388 ARG A N 1
ATOM 3034 C CA . ARG A 1 388 ? -14.324 5.847 50.830 1.00 90.06 388 ARG A CA 1
ATOM 3035 C C . ARG A 1 388 ? -13.765 4.678 50.024 1.00 90.06 388 ARG A C 1
ATOM 3037 O O . ARG A 1 388 ? -14.527 4.074 49.284 1.00 90.06 388 ARG A O 1
ATOM 3044 N N . ALA A 1 389 ? -12.481 4.360 50.180 1.00 90.00 389 ALA A N 1
ATOM 3045 C CA . ALA A 1 389 ? -11.862 3.202 49.545 1.00 90.00 389 ALA A CA 1
ATOM 3046 C C . ALA A 1 389 ? -12.483 1.887 50.031 1.00 90.00 389 ALA A C 1
ATOM 3048 O O . ALA A 1 389 ? -12.836 1.064 49.199 1.00 90.00 389 ALA A O 1
ATOM 3049 N N . ASP A 1 390 ? -12.686 1.724 51.344 1.00 91.44 390 ASP A N 1
ATOM 3050 C CA . ASP A 1 390 ? -13.344 0.543 51.919 1.00 91.44 390 ASP A CA 1
ATOM 3051 C C . ASP A 1 390 ? -14.723 0.322 51.290 1.00 91.44 390 ASP A C 1
ATOM 3053 O O . ASP A 1 390 ? -14.983 -0.741 50.734 1.00 91.44 390 ASP A O 1
ATOM 3057 N N . LYS A 1 391 ? -15.565 1.363 51.291 1.00 91.19 391 LYS A N 1
ATOM 3058 C CA . LYS A 1 391 ? -16.903 1.292 50.699 1.00 91.19 391 LYS A CA 1
ATOM 3059 C C . LYS A 1 391 ? -16.857 0.946 49.208 1.00 91.19 391 LYS A C 1
ATOM 3061 O O . LYS A 1 391 ? -17.606 0.098 48.748 1.00 91.19 391 LYS A O 1
ATOM 3066 N N . LEU A 1 392 ? -15.963 1.587 48.458 1.00 88.12 392 LEU A N 1
ATOM 3067 C CA . LEU A 1 392 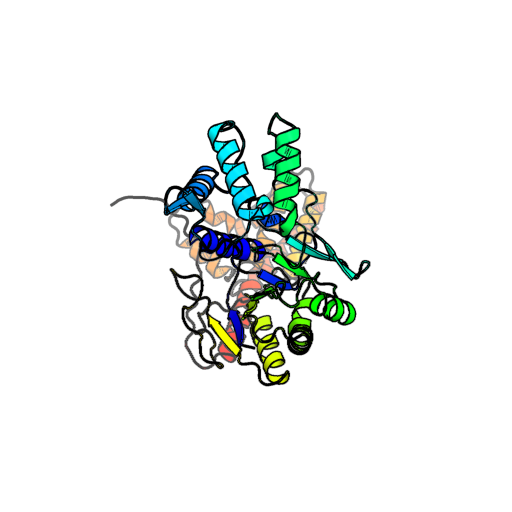? -15.839 1.372 47.018 1.00 88.12 392 LEU A CA 1
ATOM 3068 C C . LEU A 1 392 ? -15.395 -0.064 46.690 1.00 88.12 392 LEU A C 1
ATOM 3070 O O . LEU A 1 392 ? -15.846 -0.652 45.715 1.00 88.12 392 LEU A O 1
ATOM 3074 N N . ILE A 1 393 ? -14.524 -0.641 47.516 1.00 88.44 393 ILE A N 1
ATOM 3075 C CA . ILE A 1 393 ? -14.043 -2.016 47.357 1.00 88.44 393 ILE A CA 1
ATOM 3076 C C . ILE A 1 393 ? -15.129 -3.025 47.746 1.00 88.44 393 ILE A C 1
ATOM 3078 O O . ILE A 1 393 ? -15.274 -4.039 47.066 1.00 88.44 393 ILE A O 1
ATOM 3082 N N . GLU A 1 394 ? -15.920 -2.736 48.782 1.00 87.81 394 GLU A N 1
ATOM 3083 C CA . GLU A 1 394 ? -17.127 -3.503 49.118 1.00 87.81 394 GLU A CA 1
ATOM 3084 C C . GLU A 1 394 ? -18.150 -3.475 47.971 1.00 87.81 394 GLU A C 1
ATOM 3086 O O . GLU A 1 394 ? -18.693 -4.515 47.605 1.00 87.81 394 GLU A O 1
ATOM 3091 N N . ASP A 1 395 ? -18.356 -2.323 47.328 1.00 85.44 395 ASP A N 1
ATOM 3092 C CA . ASP A 1 395 ? -19.239 -2.205 46.160 1.00 85.44 395 ASP A CA 1
ATOM 3093 C C . ASP A 1 395 ? -18.717 -3.017 44.949 1.00 85.44 395 ASP A C 1
ATOM 3095 O O . ASP A 1 395 ? -19.488 -3.405 44.069 1.00 85.44 395 ASP A O 1
ATOM 3099 N N . TRP A 1 396 ? -17.413 -3.323 44.903 1.00 87.69 396 TRP A N 1
ATOM 3100 C CA . TRP A 1 396 ? -16.765 -4.132 43.859 1.00 87.69 396 TRP A CA 1
ATOM 3101 C C . TRP A 1 396 ? -16.556 -5.601 44.245 1.00 87.69 396 TRP A C 1
ATOM 3103 O O . TRP A 1 396 ? -15.846 -6.328 43.539 1.00 87.69 396 TRP A O 1
ATOM 3113 N N . ASN A 1 397 ? -17.156 -6.050 45.352 1.00 85.44 397 ASN A N 1
ATOM 3114 C CA . ASN A 1 397 ? -16.925 -7.386 45.896 1.00 85.44 397 ASN A CA 1
ATOM 3115 C C . ASN A 1 397 ? -17.274 -8.493 44.888 1.00 85.44 397 ASN A C 1
ATOM 3117 O O . ASN A 1 397 ? -16.461 -9.389 44.650 1.00 85.44 397 ASN A O 1
ATOM 3121 N N . ASP A 1 398 ? -18.432 -8.358 44.237 1.00 80.25 398 ASP A N 1
ATOM 3122 C CA . ASP A 1 398 ? -18.934 -9.309 43.238 1.00 80.25 398 ASP A CA 1
ATOM 3123 C C . ASP A 1 398 ? -18.470 -8.972 41.813 1.00 80.25 398 ASP A C 1
ATOM 3125 O O . ASP A 1 398 ? -18.233 -9.859 40.996 1.00 80.25 398 ASP A O 1
ATOM 3129 N N . ALA A 1 399 ? -18.351 -7.683 41.481 1.00 83.75 399 ALA A N 1
ATOM 3130 C CA . ALA A 1 399 ? -17.897 -7.236 40.169 1.00 83.75 399 ALA A CA 1
ATOM 3131 C C . ALA A 1 399 ? -17.354 -5.807 40.231 1.00 83.75 399 ALA A C 1
ATOM 3133 O O . ALA A 1 399 ? -18.065 -4.871 40.592 1.00 83.75 399 ALA A O 1
ATOM 3134 N N . THR A 1 400 ? -16.119 -5.614 39.776 1.00 84.56 400 THR A N 1
ATOM 3135 C CA . THR A 1 400 ? -15.588 -4.275 39.496 1.00 84.56 400 THR A CA 1
ATOM 3136 C C . THR A 1 400 ? -16.382 -3.602 38.364 1.00 84.56 400 THR A C 1
ATOM 3138 O O . THR A 1 400 ? -17.071 -4.275 37.586 1.00 84.56 400 THR A O 1
ATOM 3141 N N . PRO A 1 401 ? -16.246 -2.279 38.168 1.00 79.81 401 PRO A N 1
ATOM 3142 C CA . PRO A 1 401 ? -16.891 -1.570 37.064 1.00 79.81 401 PRO A CA 1
ATOM 3143 C C . PRO A 1 401 ? -16.520 -2.159 35.697 1.00 79.81 401 PRO A C 1
ATOM 3145 O O . PRO A 1 401 ? -17.364 -2.250 34.800 1.00 79.81 401 PRO A O 1
ATOM 3148 N N . MET A 1 402 ? -15.271 -2.615 35.544 1.00 78.25 402 MET A N 1
ATOM 3149 C CA . MET A 1 402 ? -14.816 -3.329 34.354 1.00 78.25 402 MET A CA 1
ATOM 3150 C C . MET A 1 402 ? -15.509 -4.675 34.171 1.00 78.25 402 MET A C 1
ATOM 3152 O O . MET A 1 402 ? -16.028 -4.934 33.082 1.00 78.25 402 MET A O 1
ATOM 3156 N N . ALA A 1 403 ? -15.561 -5.508 35.210 1.00 80.94 403 ALA A N 1
ATOM 3157 C CA . ALA A 1 403 ? -16.239 -6.800 35.161 1.00 80.94 403 ALA A CA 1
ATOM 3158 C C . ALA A 1 403 ? -17.740 -6.638 34.869 1.00 80.94 403 ALA A C 1
ATOM 3160 O O . ALA A 1 403 ? -18.277 -7.292 33.973 1.00 80.94 403 ALA A O 1
ATOM 3161 N N . ALA A 1 404 ? -18.404 -5.697 35.543 1.00 81.25 404 ALA A N 1
ATOM 3162 C CA . ALA A 1 404 ? -19.815 -5.389 35.341 1.00 81.25 404 ALA A CA 1
ATOM 3163 C C . ALA A 1 404 ? -20.094 -4.917 33.907 1.00 81.25 404 ALA A C 1
ATOM 3165 O O . ALA A 1 404 ? -21.061 -5.359 33.277 1.00 81.25 404 ALA A O 1
ATOM 3166 N N . ARG A 1 405 ? -19.228 -4.060 33.348 1.00 75.94 405 ARG A N 1
ATOM 3167 C CA . ARG A 1 405 ? -19.381 -3.579 31.973 1.00 75.94 405 ARG A CA 1
ATOM 3168 C C . ARG A 1 405 ? -19.099 -4.670 30.945 1.00 75.94 405 ARG A C 1
ATOM 3170 O O . ARG A 1 405 ? -19.859 -4.783 29.988 1.00 75.94 405 ARG A O 1
ATOM 3177 N N . LEU A 1 406 ? -18.073 -5.494 31.151 1.00 74.25 406 LEU A N 1
ATOM 3178 C CA . LEU A 1 406 ? -17.802 -6.670 30.318 1.00 74.25 406 LEU A CA 1
ATOM 3179 C C . LEU A 1 406 ? -18.992 -7.632 30.314 1.00 74.25 406 LEU A C 1
ATOM 3181 O O . LEU A 1 406 ? -19.394 -8.107 29.256 1.00 74.25 406 LEU A O 1
ATOM 3185 N N . LEU A 1 407 ? -19.599 -7.875 31.475 1.00 77.50 407 LEU A N 1
ATOM 3186 C CA . LEU A 1 407 ? -20.766 -8.740 31.617 1.00 77.50 407 LEU A CA 1
ATOM 3187 C C . LEU A 1 407 ? -22.010 -8.132 30.952 1.00 77.50 407 LEU A C 1
ATOM 3189 O O . LEU A 1 407 ? -22.775 -8.848 30.305 1.00 77.50 407 LEU A O 1
ATOM 3193 N N . ALA A 1 408 ? -22.204 -6.816 31.051 1.00 78.62 408 ALA A N 1
ATOM 3194 C CA . ALA A 1 408 ? -23.271 -6.112 30.345 1.00 78.62 408 ALA A CA 1
ATOM 3195 C C . ALA A 1 408 ? -23.093 -6.181 28.821 1.00 78.62 408 ALA A C 1
ATOM 3197 O O . ALA A 1 408 ? -24.041 -6.511 28.110 1.00 78.62 408 ALA A O 1
ATOM 3198 N N . GLU A 1 409 ? -21.885 -5.934 28.315 1.00 68.06 409 GLU A N 1
ATOM 3199 C CA . GLU A 1 409 ? -21.586 -6.052 26.886 1.00 68.06 409 GLU A CA 1
ATOM 3200 C C . GLU A 1 409 ? -21.708 -7.498 26.400 1.00 68.06 409 GLU A C 1
ATOM 3202 O O . GLU A 1 409 ? -22.262 -7.731 25.329 1.00 68.06 409 GLU A O 1
ATOM 3207 N N . LYS A 1 410 ? -21.293 -8.480 27.211 1.00 68.94 410 LYS A N 1
ATOM 3208 C CA . LYS A 1 410 ? -21.535 -9.900 26.941 1.00 68.94 410 LYS A CA 1
ATOM 3209 C C . LYS A 1 410 ? -23.031 -10.174 26.804 1.00 68.94 410 LYS A C 1
ATOM 3211 O O . LYS A 1 410 ? -23.445 -10.708 25.789 1.00 68.94 410 LYS A O 1
ATOM 3216 N N . LYS A 1 411 ? -23.862 -9.732 27.754 1.00 73.12 411 LYS A N 1
ATOM 3217 C CA . LYS A 1 411 ? -25.327 -9.888 27.681 1.00 73.12 411 LYS A CA 1
ATOM 3218 C C . LYS A 1 411 ? -25.931 -9.205 26.449 1.00 73.12 411 LYS A C 1
ATOM 3220 O O . LYS A 1 411 ? -26.867 -9.734 25.856 1.00 73.12 411 LYS A O 1
ATOM 3225 N N . ILE A 1 412 ? -25.429 -8.030 26.063 1.00 66.19 412 ILE A N 1
ATOM 3226 C CA . ILE A 1 412 ? -25.854 -7.333 24.839 1.00 66.19 412 ILE A CA 1
ATOM 3227 C C . ILE A 1 412 ? -25.445 -8.137 23.601 1.00 66.19 412 ILE A C 1
ATOM 3229 O O . ILE A 1 412 ? -26.241 -8.264 22.672 1.00 66.19 412 ILE A O 1
ATOM 3233 N N . SER A 1 413 ? -24.235 -8.695 23.594 1.00 57.88 413 SER A N 1
ATOM 3234 C CA . SER A 1 413 ? -23.734 -9.557 22.525 1.00 57.88 413 SER A CA 1
ATOM 3235 C C . SER A 1 413 ? -24.553 -10.841 22.421 1.00 57.88 413 SER A C 1
ATOM 3237 O O . SER A 1 413 ? -25.035 -11.152 21.340 1.00 57.88 413 SER A O 1
ATOM 3239 N N . ASP A 1 414 ? -24.814 -11.522 23.535 1.00 59.44 414 ASP A N 1
ATOM 3240 C CA . ASP A 1 414 ? -25.610 -12.751 23.601 1.00 59.44 414 ASP A CA 1
ATOM 3241 C C . ASP A 1 414 ? -27.057 -12.507 23.132 1.00 59.44 414 ASP A C 1
ATOM 3243 O O . ASP A 1 414 ? -27.622 -13.315 22.400 1.00 59.44 414 ASP A O 1
ATOM 3247 N N . ARG A 1 415 ? -27.652 -11.348 23.462 1.00 58.19 415 ARG A N 1
ATOM 3248 C CA . ARG A 1 415 ? -28.978 -10.942 22.948 1.00 58.19 415 ARG A CA 1
ATOM 3249 C C . ARG A 1 415 ? -28.979 -10.626 21.454 1.00 58.19 415 ARG A C 1
ATOM 3251 O O . ARG A 1 415 ? -29.990 -10.831 20.794 1.00 58.19 415 ARG A O 1
ATOM 3258 N N . ARG A 1 416 ? -27.872 -10.105 20.920 1.00 52.38 416 ARG A N 1
ATOM 3259 C CA . ARG A 1 416 ? -27.683 -9.891 19.473 1.00 52.38 416 ARG A CA 1
ATOM 3260 C C . ARG A 1 416 ? -27.353 -11.191 18.733 1.00 52.38 416 ARG A C 1
ATOM 3262 O O . ARG A 1 416 ? -27.513 -11.240 17.520 1.00 52.38 416 ARG A O 1
ATOM 3269 N N . MET A 1 417 ? -26.910 -12.219 19.456 1.00 44.31 417 MET A N 1
ATOM 3270 C CA . MET A 1 417 ? -26.437 -13.502 18.942 1.00 44.31 417 MET A CA 1
ATOM 3271 C C . MET A 1 417 ? -27.282 -14.682 19.440 1.00 44.31 417 MET A C 1
ATOM 3273 O O . MET A 1 417 ? -26.735 -15.742 19.725 1.00 44.31 417 MET A O 1
ATOM 3277 N N . SER A 1 418 ? -28.614 -14.564 19.519 1.00 34.59 418 SER A N 1
ATOM 3278 C CA . SER A 1 418 ? -29.503 -15.693 19.862 1.00 34.59 418 SER A CA 1
ATOM 3279 C C . SER A 1 418 ? -29.596 -16.772 18.761 1.00 34.59 418 SER A C 1
ATOM 3281 O O . SER A 1 418 ? -30.680 -17.218 18.395 1.00 34.59 418 SER A O 1
ATOM 3283 N N . ALA A 1 419 ? -28.450 -17.184 18.229 1.00 35.31 419 ALA A N 1
ATOM 3284 C CA . ALA A 1 419 ? -28.124 -18.511 17.751 1.00 35.31 419 ALA A CA 1
ATOM 3285 C C . ALA A 1 419 ? -26.599 -18.663 17.917 1.00 35.31 419 ALA A C 1
ATOM 3287 O O . ALA A 1 419 ? -25.844 -17.872 17.358 1.00 35.31 419 ALA A O 1
ATOM 3288 N N . VAL A 1 420 ? -26.170 -19.711 18.625 1.00 32.62 420 VAL A N 1
ATOM 3289 C CA . VAL A 1 420 ? -24.780 -20.169 18.849 1.00 32.62 420 VAL A CA 1
ATOM 3290 C C . VAL A 1 420 ? -24.146 -19.772 20.196 1.00 32.62 420 VAL A C 1
ATOM 3292 O O . VAL A 1 420 ? -23.990 -18.611 20.556 1.00 32.62 420 VAL A O 1
ATOM 3295 N N . SER A 1 421 ? -23.771 -20.827 20.928 1.00 27.39 421 SER A N 1
ATOM 3296 C CA . SER A 1 421 ? -23.126 -20.857 22.243 1.00 27.39 421 SER A CA 1
ATOM 3297 C C . SER A 1 421 ? -21.785 -20.116 22.263 1.00 27.39 421 SER A C 1
ATOM 3299 O O . SER A 1 421 ? -20.944 -20.311 21.386 1.00 27.39 421 SER A O 1
ATOM 3301 N N . CYS A 1 422 ? -21.580 -19.288 23.288 1.00 26.45 422 CYS A N 1
ATOM 3302 C CA . CYS A 1 422 ? -20.396 -18.455 23.470 1.00 26.45 422 CYS A CA 1
ATOM 3303 C C . CYS A 1 422 ? -19.440 -19.087 24.501 1.00 26.45 422 CYS A C 1
ATOM 3305 O O . CYS A 1 422 ? -19.755 -19.147 25.691 1.00 26.45 422 CYS A O 1
ATOM 3307 N N . CYS A 1 423 ? -18.256 -19.528 24.060 1.00 24.17 423 CYS A N 1
ATOM 3308 C CA . CYS A 1 423 ? -17.122 -19.827 24.941 1.00 24.17 423 CYS A CA 1
ATOM 3309 C C . CYS A 1 423 ? -16.225 -18.588 25.042 1.00 24.17 423 CYS A C 1
ATOM 3311 O O . CYS A 1 423 ? -15.669 -18.130 24.046 1.00 24.17 423 CYS A O 1
ATOM 3313 N N . ILE A 1 424 ? -16.066 -18.062 26.257 1.00 28.19 424 ILE A N 1
ATOM 3314 C CA . ILE A 1 424 ? -15.087 -17.015 26.559 1.00 28.19 424 ILE A CA 1
ATOM 3315 C C . ILE A 1 424 ? -13.782 -17.702 26.951 1.00 28.19 424 ILE A C 1
ATOM 3317 O O . ILE A 1 424 ? -13.692 -18.288 28.025 1.00 28.19 424 ILE A O 1
ATOM 3321 N N . THR A 1 425 ? -12.762 -17.599 26.105 1.00 23.62 425 THR A N 1
ATOM 3322 C CA . THR A 1 425 ? -11.368 -17.857 26.488 1.00 23.62 425 THR A CA 1
ATOM 3323 C C . THR A 1 425 ? -10.695 -16.531 26.818 1.00 23.62 425 THR A C 1
ATOM 3325 O O . THR A 1 425 ? -10.415 -15.728 25.929 1.00 23.62 425 THR A O 1
ATOM 3328 N N . LEU A 1 426 ? -10.438 -16.298 28.106 1.00 24.48 426 LEU A N 1
ATOM 3329 C CA . LEU A 1 426 ? -9.531 -15.253 28.572 1.00 24.48 426 LEU A CA 1
ATOM 3330 C C . LEU A 1 426 ? -8.100 -15.779 28.428 1.00 24.48 426 LEU A C 1
ATOM 3332 O O . LEU A 1 426 ? -7.670 -16.643 29.189 1.00 24.48 426 LEU A O 1
ATOM 3336 N N . SER A 1 427 ? -7.358 -15.274 27.446 1.00 23.59 427 SER A N 1
ATOM 3337 C CA . SER A 1 427 ? -5.927 -15.550 27.330 1.00 23.59 427 SER A CA 1
ATOM 3338 C C . SER A 1 427 ? -5.180 -14.783 28.422 1.00 23.59 427 SER A C 1
ATOM 3340 O O . SER A 1 427 ? -4.794 -13.630 28.233 1.00 23.59 427 SER A O 1
ATOM 3342 N N . ALA A 1 428 ? -4.989 -15.414 29.580 1.00 24.11 428 ALA A N 1
ATOM 3343 C CA . ALA A 1 428 ? -3.987 -14.976 30.539 1.00 24.11 428 ALA A CA 1
ATOM 3344 C C . ALA A 1 428 ? -2.600 -15.084 29.885 1.00 24.11 428 ALA A C 1
ATOM 3346 O O . ALA A 1 428 ? -2.278 -16.089 29.248 1.00 24.11 428 ALA A O 1
ATOM 3347 N N . LEU A 1 429 ? -1.798 -14.029 30.037 1.00 24.11 429 LEU A N 1
ATOM 3348 C CA . LEU A 1 429 ? -0.375 -13.986 29.704 1.00 24.11 429 LEU A CA 1
ATOM 3349 C C . LEU A 1 429 ? 0.313 -15.284 30.151 1.00 24.11 429 LEU A C 1
ATOM 3351 O O . LEU A 1 429 ? 0.517 -15.507 31.342 1.00 24.11 429 LEU A O 1
ATOM 3355 N N . HIS A 1 430 ? 0.684 -16.137 29.197 1.00 22.88 430 HIS A N 1
ATOM 3356 C CA . HIS A 1 430 ? 1.519 -17.296 29.477 1.00 22.88 430 HIS A CA 1
ATOM 3357 C C . HIS A 1 430 ? 2.970 -16.829 29.625 1.00 22.88 430 HIS A C 1
ATOM 3359 O O . HIS A 1 430 ? 3.727 -16.725 28.662 1.00 22.88 430 HIS A O 1
ATOM 3365 N N . PHE A 1 431 ? 3.336 -16.523 30.866 1.00 23.73 431 PHE A N 1
ATOM 3366 C CA . PHE A 1 431 ? 4.705 -16.583 31.356 1.00 23.73 431 PHE A CA 1
ATOM 3367 C C . PHE A 1 431 ? 4.895 -17.963 31.999 1.00 23.73 431 PHE A C 1
ATOM 3369 O O . PHE A 1 431 ? 4.390 -18.198 33.088 1.00 23.73 431 PHE A O 1
ATOM 3376 N N . SER A 1 432 ? 5.613 -18.876 31.342 1.00 23.38 432 SER A N 1
ATOM 3377 C CA . SER A 1 432 ? 6.385 -19.947 32.000 1.00 23.38 432 SER A CA 1
ATOM 3378 C C . SER A 1 432 ? 7.270 -20.614 30.943 1.00 23.38 432 SER A C 1
ATOM 3380 O O . SER A 1 432 ? 6.777 -21.073 29.918 1.00 23.38 432 SER A O 1
ATOM 3382 N N . ARG A 1 433 ? 8.584 -20.368 30.951 1.00 23.98 433 ARG A N 1
ATOM 3383 C CA . ARG A 1 433 ? 9.644 -21.138 31.637 1.00 23.98 433 ARG A CA 1
ATOM 3384 C C . ARG A 1 433 ? 9.681 -22.631 31.277 1.00 23.98 433 ARG A C 1
ATOM 3386 O O . ARG A 1 433 ? 8.718 -23.369 31.404 1.00 23.98 433 ARG A O 1
ATOM 3393 N N . LYS A 1 434 ? 10.871 -23.025 30.820 1.00 24.86 434 LYS A N 1
ATOM 3394 C CA . LYS A 1 434 ? 11.289 -24.365 30.410 1.00 24.86 434 LYS A CA 1
ATOM 3395 C C . LYS A 1 434 ? 11.308 -25.378 31.573 1.00 24.86 434 LYS A C 1
ATOM 3397 O O . LYS A 1 434 ? 11.720 -25.030 32.675 1.00 24.86 434 LYS A O 1
ATOM 3402 N N . SER A 1 435 ? 11.091 -26.635 31.165 1.00 24.94 435 SER A N 1
ATOM 3403 C CA . SER A 1 435 ? 11.827 -27.885 31.474 1.00 24.94 435 SER A CA 1
ATOM 3404 C C . SER A 1 435 ? 11.517 -28.752 32.708 1.00 24.94 435 SER A C 1
ATOM 3406 O O . SER A 1 435 ? 11.354 -28.244 33.810 1.00 24.94 435 SER A O 1
ATOM 3408 N N . PHE A 1 436 ? 11.650 -30.067 32.429 1.00 25.44 436 PHE A N 1
ATOM 3409 C CA . PHE A 1 436 ? 11.668 -31.295 33.251 1.00 25.44 436 PHE A CA 1
ATOM 3410 C C . PHE A 1 436 ? 10.283 -31.797 33.693 1.00 25.44 436 PHE A C 1
ATOM 3412 O O . PHE A 1 436 ? 9.558 -31.064 34.349 1.00 25.44 436 PHE A O 1
ATOM 3419 N N . THR A 1 437 ? 9.819 -32.999 33.328 1.00 32.00 437 THR A N 1
ATOM 3420 C CA . THR A 1 437 ? 10.477 -34.289 32.994 1.00 32.00 437 THR A CA 1
ATOM 3421 C C . THR A 1 437 ? 9.916 -34.967 31.755 1.00 32.00 437 THR A C 1
ATOM 3423 O O . THR A 1 437 ? 8.685 -34.866 31.555 1.00 32.00 437 THR A O 1
#

pLDDT: mean 79.75, std 17.17, range [22.88, 97.12]

Foldseek 3Di:
DAEEEEPPADDPAPVVVLLVQQVVVVLVQAQLRFEEEEPADAPCNCVVQQVAFDDLVSLLVSLVVQWDQDPNDTDGDGPDDDQLLNLVSVLSNCCVVPPVVDGGFTSSLREQEWEQDQVVLDTFTPDPFRCCSVLVPDDDPVSSVVSRVRNCVQSGQLLRRGSYYYHYHLPDDPVSLLSNLQDPCCDDSNNGQAYEYEPEPVCVVSVVSLLCVLVSVVSCVVSVNPNHHYYYHYSDPVSSVVVLVSNVVSDDHNYFYWYLDDPPGRIDPDTDDSPDDPDPPQPPVLPDDDDDVLLVVLLVLLVVLLVVQDDCPDLQNVLSVLVSVLSVVLLQDLWFLQVQQVVVVPDPDDDDSNCNSDPVNSLVSLVVCVVVVRCVVCVVSSVVSSVSVVVQNVVRRGHRSNNVSVVVVVVVVCVVCVPDDDDDDDDDPDDDDDDDD

Radius of gyration: 31.62 Å; chains: 1; bounding box: 63×58×99 Å

Organism: NCBI:txid3141322